Protein AF-A0A7S4UUL2-F1 (afdb_monomer)

Organism: NCBI:txid311494

InterPro domains:
  IPR002059 Cold-shock protein Csp, DNA-binding [PF00313] (493-553)
  IPR002059 Cold-shock protein Csp, DNA-binding [PS51857] (491-555)
  IPR008775 Phytanoyl-CoA dioxygenase-like [PF05721] (85-278)
  IPR011129 Cold-shock domain [SM00357] (493-556)
  IPR012340 Nucleic acid-binding, OB-fold [G3DSA:2.40.50.140] (492-556)
  IPR012340 Nucleic acid-binding, OB-fold [SSF50249] (493-553)

Sequence (717 aa):
LRRLKLRHWEHPAFAPRQCSAASPPPLMAPSRRWGRLREQASSTSPDGALLASGLPCPSPALAVQAVVQPRAAGLTRRQLDDFVREGFLVLRPRAPAGTHEAIVNDADAAYQAVGFDGTQNSSPIGNNILADVPRLQAVFGSPEVDAALRSLLGDGYIVHPHRRPHQNDPGSFAQTLHKDSHAGFEVHRSHMPWIVMAMYYPQEVTPEGAPTSLCPGTHFYSGEERFDARHMSREEAAATLQRWGSAEQPMTCEGGSVVLVHNDLWHRGTANRSDRRRWMFCFMFMRALSPLAPLQPALETAAQHISPCEVPGPRRLICSQVLHWLEGLPAPALEVDVQAEEAALLSAQDDQERLQAAYALACASNAASASVLLARLLREAAAEPLRRASKFGAAAACHRQLLSGATDMVHKLLEIVEDRTDPGAAACAARALYESGAWGAAPAALRARAVAVLVAAATETSHSSKASRPDTEDSSGPSGAPDRKPVGSGSSYGRVKAWKASQGYGFIQPAVGGDDVFVAGGAFGGGELVVGKHVWYDVRTDARTGKRCAWRVGGPAVSHAGGRRVACRNVRACAWEALAVVPQGAADPAAEVAAPALARELRLSPQGAQRLVGDTSRQEDGEALMAAALGSVRLVSRCGKAVCEVAWWQELRRSLVSLVQAAAAARQQGAARAPGKGGTPGADNGLRYALAYSIEALQRSGDECALMDALSALPDV

Foldseek 3Di:
DDDDDDDDDDDDDDDDDDDDDDDDDDDDDDDDDDDDDDDDDDDDDDDDDDDDDDDDDDDPPPPPPPPCDPQDAADDPVQLLQCLFFQKDKDQFDDPPCLLVLQVVLVVVLQVVQDDPPAQFWGLLWLVVCVSRVSVCCLCVGSHNQRHCCLQQNPPWDFFSGKIKTKHAAQRAKDFWWFDDGFFDPDDQASAQQKKKKKAWQAWQDPQAFAKWWKTRCSLFQKFQGRTRNQPDPVRVQVVSVVVVIHTDRDTDHRRMMMIGRRSTIIITHHHNDNDMTIIMMIMIGRLAFAAADDPVVQVVVVVPPDQSPDDDLCRLSSQLNVCRSNLHARAADADDLVVLLVQLVPPPGLSSNLSSLSNLLRHPPLQSSLVSLLCQLVVPPGLSSVVSSLNSLLSNLLNQLNVVHCNSVVSLLVQLQVCPQLLSNLSSLLSLLSSRSLVSPDLVSLQSLLVSLLVLQPDDDDDDDDDDDDDDDDDDYDDDDDDDDPQAADFKFFFQDKDLVQQKGWTQGPVGDDTAIEGQVLCQHDIFAHGFMWGWDWDQDPVPRGIHTHSIDDPRDDPSPPPSSSPALSNLSSLSSLLSNAQELPRVSCVSNLLSLLVLLQAALVNLLVQAPDAVCLSSLSNLLSSLSSLLSNLLNHFQVNVVHPSSVSNLVSLLNLLLSNLSSVVPDDDDSRSPSNRNTSNVSSVNSNVSSLSSCVRNPVVVSNVSSCVSVVVD

Secondary structure (DSSP, 8-state):
----------------------PPPPPPPPPP------------------------------------PPPPP---HHHHHHHHHHSEEEE-----TTHHHHHHHHHHHHHHHH---S-SSS-TTGGGHHHH-TTHHHHHTSHHHHHHHHHHH-TT-EEEEEEEEEEE-TTPPPPPPB----TTS-----SS-SEEEEEE-SS-B-SSB-PEEE-TTGGG---SS-S-GGGS-HHHHHHHHHHTT---EEE-B-TT-EEEEETT--EEE--B-SSS-EEEEEEEEE-SSPPPPPPHHHHHHHTTT-------STTHHHHHHHHHHHHT-PPPPB---HHHHHHHHHH-SSHHHHHHHHHHHHHBS-HHHHHHHHHHHHHH-SSHHHHHHHHHHHHHHHHHHHHTT--HHHHHHHHHHHH-SSHHHHHHHHHHHHHH--GGGS-HHHHHHHHHHHHHHHH-------PPP--------------PPPTT--SEEEEEEEEEGGGTEEEEEETT-SSPEEEEGGGGTSSEE-TTSEEEEEEEE-TTT--EEEEEEESTTEE-TTSPPTT-S-HHHHHHHHHHHS--STT-HHHHHHHHHHHHHH---HHHHHHHTT-STTHHHHHHHHHHHHHHHHHHHHHGGGGGGSTTHHHHHHHHHHHHHHHHHHHHHS--PPTT-TTS-SHHHHHHHHHHHHHHHHHHHT-HHHHHHHHTT-TT-

pLDDT: mean 77.37, std 23.65, range [21.97, 98.5]

Solvent-accessible surface area (backbone atoms only — not comparable to full-atom values): 39116 Å² total; per-residue (Å²): 135,86,85,88,79,91,79,88,87,88,86,86,88,82,85,90,82,90,78,81,92,79,82,83,83,83,87,87,79,89,86,87,81,92,77,91,79,88,81,86,90,84,91,86,84,84,89,83,82,89,83,92,82,90,78,85,79,87,75,86,84,74,77,76,75,74,75,79,66,80,77,45,71,51,62,51,71,68,57,49,52,45,26,61,55,34,27,41,47,84,42,76,54,88,72,67,89,65,51,38,59,47,50,50,52,37,46,52,51,48,45,62,74,72,42,91,83,84,60,51,70,45,38,48,65,25,54,58,44,57,80,66,34,53,68,54,54,60,59,64,64,22,53,56,44,43,22,38,47,30,66,60,22,35,79,76,46,41,79,46,76,60,32,41,44,23,43,31,41,55,68,23,73,52,56,62,45,31,45,68,54,65,60,58,45,88,53,87,85,59,82,55,62,47,42,40,30,35,41,34,24,47,48,66,24,43,93,40,39,32,19,46,25,38,26,53,45,35,37,82,52,40,64,76,91,49,73,42,42,69,81,45,56,72,65,58,44,50,54,51,31,51,74,71,76,30,51,84,41,69,47,61,47,60,51,48,27,34,34,40,31,39,43,49,27,36,28,28,48,39,42,17,71,35,95,53,72,36,58,35,41,37,40,35,35,29,37,46,55,58,50,63,61,60,61,72,82,49,45,70,56,48,74,76,66,66,75,72,61,90,49,80,68,70,53,28,62,57,42,35,43,38,52,25,43,67,62,27,42,55,52,70,73,35,95,60,62,62,66,61,35,49,53,45,38,75,65,40,89,46,63,56,54,21,40,38,28,23,40,48,45,29,25,20,62,60,46,60,64,30,27,53,50,32,43,47,40,30,66,68,42,92,45,68,49,51,23,51,26,21,31,54,12,43,13,48,27,31,22,26,29,19,66,70,75,41,56,58,38,52,55,45,31,49,54,38,35,64,64,48,84,48,50,27,32,17,18,44,26,27,41,18,63,36,68,23,41,37,42,80,56,46,55,69,70,57,35,42,51,50,35,56,44,25,51,52,45,39,68,62,76,85,76,84,80,87,78,87,83,83,90,82,91,82,90,87,88,86,88,89,87,92,84,85,88,60,88,88,38,26,89,45,54,26,32,28,70,40,52,41,68,98,72,41,34,34,29,32,36,38,71,87,56,73,77,68,31,35,34,46,27,76,27,53,79,42,34,39,56,43,59,77,27,45,36,23,23,32,81,45,70,38,91,89,76,73,43,60,29,42,33,48,41,30,46,87,10,60,34,64,78,51,59,65,59,86,39,69,48,57,33,30,21,29,14,30,43,22,38,26,56,42,42,75,32,54,87,30,73,32,30,66,56,41,37,53,51,39,20,58,68,38,61,40,49,44,74,52,38,46,61,25,57,80,30,54,89,39,31,59,61,12,44,30,39,25,23,29,23,47,15,44,30,27,39,29,60,60,24,29,59,57,33,76,80,38,77,51,40,69,51,29,52,54,15,36,28,40,29,34,37,13,50,39,55,35,59,74,71,49,76,86,72,70,80,34,70,83,63,68,54,24,6,38,47,19,51,56,48,20,38,54,26,27,53,50,23,31,61,51,25,66,45,61,68,57,36,51,60,25,44,66,58,40,88,92,114

Mean predicted aligned error: 14.32 Å

Nearest PDB structures (foldseek):
  8h7v-assembly2_B  TM=7.604E-01  e=9.560E-08  uncultured bacterium esnapd13
  5epa-assembly6_F  TM=6.982E-01  e=4.289E-08  Streptomyces nogalater
  5epa-assembly3_C  TM=7.035E-01  e=8.365E-08  Streptomyces nogalater
  2opw-assembly1_A  TM=7.463E-01  e=1.581E-06  Homo sapiens
  5nch-assembly1_B  TM=7.431E-01  e=3.685E-06  Streptomyces muensis

Structure (mmCIF, N/CA/C/O backbone):
data_AF-A0A7S4UUL2-F1
#
_entry.id   AF-A0A7S4UUL2-F1
#
loop_
_atom_site.group_PDB
_atom_site.id
_atom_site.type_symbol
_atom_site.label_atom_id
_atom_site.label_alt_id
_atom_site.label_comp_id
_atom_site.label_asym_id
_atom_site.label_entity_id
_atom_site.label_seq_id
_atom_site.pdbx_PDB_ins_code
_atom_site.Cartn_x
_atom_site.Cartn_y
_atom_site.Cartn_z
_atom_site.occupancy
_atom_site.B_iso_or_equiv
_atom_site.auth_seq_id
_atom_site.auth_comp_id
_atom_site.auth_asym_id
_atom_site.auth_atom_id
_atom_site.pdbx_PDB_model_num
ATOM 1 N N . LEU A 1 1 ? 11.967 -59.493 7.067 1.00 30.23 1 LEU A N 1
ATOM 2 C CA . LEU A 1 1 ? 12.265 -60.833 6.499 1.00 30.23 1 LEU A CA 1
ATOM 3 C C . LEU A 1 1 ? 12.597 -60.690 5.015 1.00 30.23 1 LEU A C 1
ATOM 5 O O . LEU A 1 1 ? 12.123 -59.752 4.392 1.00 30.23 1 LEU A O 1
ATOM 9 N N . ARG A 1 2 ? 13.464 -61.555 4.474 1.00 26.58 2 ARG A N 1
ATOM 10 C CA . ARG A 1 2 ? 13.890 -61.530 3.060 1.00 26.58 2 ARG A CA 1
ATOM 11 C C . ARG A 1 2 ? 12.812 -62.119 2.124 1.00 26.58 2 ARG A C 1
ATOM 13 O O . ARG A 1 2 ? 12.070 -62.990 2.559 1.00 26.58 2 ARG A O 1
ATOM 20 N N . ARG A 1 3 ? 12.955 -61.796 0.825 1.00 24.39 3 ARG A N 1
ATOM 21 C CA . ARG A 1 3 ? 12.633 -62.600 -0.386 1.00 24.39 3 ARG A CA 1
ATOM 22 C C . ARG A 1 3 ? 11.219 -62.560 -1.013 1.00 24.39 3 ARG A C 1
ATOM 24 O O . ARG A 1 3 ? 10.264 -63.040 -0.425 1.00 24.39 3 ARG A O 1
ATOM 31 N N . LEU A 1 4 ? 11.256 -62.276 -2.331 1.00 26.70 4 LEU A N 1
ATOM 32 C CA . LEU A 1 4 ? 10.394 -62.778 -3.428 1.00 26.70 4 LEU A CA 1
ATOM 33 C C . LEU A 1 4 ? 8.968 -62.166 -3.509 1.00 26.70 4 LEU A C 1
ATOM 35 O O . LEU A 1 4 ? 8.386 -61.835 -2.491 1.00 26.70 4 LEU A O 1
ATOM 39 N N . LYS A 1 5 ? 8.355 -61.979 -4.693 1.00 25.66 5 LYS A N 1
ATOM 40 C CA . LYS A 1 5 ? 8.692 -62.482 -6.046 1.00 25.66 5 LYS A CA 1
ATOM 41 C C . LYS A 1 5 ? 8.158 -61.556 -7.158 1.00 25.66 5 LYS A C 1
ATOM 43 O O . LYS A 1 5 ? 7.051 -61.046 -7.048 1.00 25.66 5 LYS A O 1
ATOM 48 N N . LEU A 1 6 ? 8.912 -61.432 -8.253 1.00 27.17 6 LEU A N 1
ATOM 49 C CA . LEU A 1 6 ? 8.435 -60.921 -9.547 1.00 27.17 6 LEU A CA 1
ATOM 50 C C . LEU A 1 6 ? 7.423 -61.889 -10.189 1.00 27.17 6 LEU A C 1
ATOM 52 O O . LEU A 1 6 ? 7.566 -63.106 -10.037 1.00 27.17 6 LEU A O 1
ATOM 56 N N . ARG A 1 7 ? 6.509 -61.357 -11.012 1.00 23.69 7 ARG A N 1
ATOM 57 C CA . ARG A 1 7 ? 5.958 -62.037 -12.198 1.00 23.69 7 ARG A CA 1
ATOM 58 C C . ARG A 1 7 ? 5.763 -61.023 -13.338 1.00 23.69 7 ARG A C 1
ATOM 60 O O . ARG A 1 7 ? 5.096 -60.014 -13.142 1.00 23.69 7 ARG A O 1
ATOM 67 N N . HIS A 1 8 ? 6.340 -61.318 -14.505 1.00 24.19 8 HIS A N 1
ATOM 68 C CA . HIS A 1 8 ? 5.863 -60.831 -15.812 1.00 24.19 8 HIS A CA 1
ATOM 69 C C . HIS A 1 8 ? 4.512 -61.530 -16.135 1.00 24.19 8 HIS A C 1
ATOM 71 O O . HIS A 1 8 ? 4.128 -62.436 -15.394 1.00 24.19 8 HIS A O 1
ATOM 77 N N . TRP A 1 9 ? 3.709 -61.224 -17.158 1.00 23.28 9 TRP A N 1
ATOM 78 C CA . TRP A 1 9 ? 3.884 -60.616 -18.497 1.00 23.28 9 TRP A CA 1
ATOM 79 C C . TRP A 1 9 ? 2.471 -60.107 -18.951 1.00 23.28 9 TRP A C 1
ATOM 81 O O . TRP A 1 9 ? 1.575 -60.104 -18.112 1.00 23.28 9 TRP A O 1
ATOM 91 N N . GLU A 1 10 ? 2.121 -59.639 -20.161 1.00 23.77 10 GLU A N 1
ATOM 92 C CA . GLU A 1 10 ? 2.735 -59.547 -21.507 1.00 23.77 10 GLU A CA 1
ATOM 93 C C . GLU A 1 10 ? 2.599 -58.105 -22.089 1.00 23.77 10 GLU A C 1
ATOM 95 O O . GLU A 1 10 ? 2.098 -57.198 -21.428 1.00 23.77 10 GLU A O 1
ATOM 100 N N . HIS A 1 11 ? 3.010 -57.902 -23.347 1.00 26.75 11 HIS A N 1
ATOM 101 C CA . HIS A 1 11 ? 2.552 -56.834 -24.255 1.00 26.75 11 HIS A CA 1
ATOM 102 C C . HIS A 1 11 ? 1.690 -57.459 -25.368 1.00 26.75 11 HIS A C 1
ATOM 104 O O . HIS A 1 11 ? 1.954 -58.598 -25.749 1.00 26.75 11 HIS A O 1
ATOM 110 N N . PRO A 1 12 ? 0.844 -56.672 -26.051 1.00 26.17 12 PRO A N 1
ATOM 111 C CA . PRO A 1 12 ? 0.674 -56.807 -27.492 1.00 26.17 12 PRO A CA 1
ATOM 112 C C . PRO A 1 12 ? 1.266 -55.590 -28.217 1.00 26.17 12 PRO A C 1
ATOM 114 O O . PRO A 1 12 ? 0.962 -54.440 -27.901 1.00 26.17 12 PRO A O 1
ATOM 117 N N . ALA A 1 13 ? 2.121 -55.849 -29.205 1.00 24.44 13 ALA A N 1
ATOM 118 C CA . ALA A 1 13 ? 2.628 -54.836 -30.123 1.00 24.44 13 ALA A CA 1
ATOM 119 C C . ALA A 1 13 ? 1.734 -54.750 -31.369 1.00 24.44 13 ALA A C 1
ATOM 121 O O . ALA A 1 13 ? 1.302 -55.780 -31.879 1.00 24.44 13 ALA A O 1
ATOM 122 N N . PHE A 1 14 ? 1.540 -53.546 -31.914 1.00 25.58 14 PHE A N 1
ATOM 123 C CA . PHE A 1 14 ? 1.158 -53.362 -33.317 1.00 25.58 14 PHE A CA 1
ATOM 124 C C . PHE A 1 14 ? 1.910 -52.174 -33.939 1.00 25.58 14 PHE A C 1
ATOM 126 O O . PHE A 1 14 ? 2.335 -51.252 -33.246 1.00 25.58 14 PHE A O 1
ATOM 133 N N . ALA A 1 15 ? 2.157 -52.282 -35.244 1.00 26.59 15 ALA A N 1
ATOM 134 C CA . ALA A 1 15 ? 3.221 -51.590 -35.976 1.00 26.59 15 ALA A CA 1
ATOM 135 C C . ALA A 1 15 ? 2.920 -50.110 -36.337 1.00 26.59 15 ALA A C 1
ATOM 137 O O . ALA A 1 15 ? 1.756 -49.704 -36.362 1.00 26.59 15 ALA A O 1
ATOM 138 N N . PRO A 1 16 ? 3.950 -49.292 -36.651 1.00 26.81 16 PRO A N 1
ATOM 139 C CA . PRO A 1 16 ? 3.787 -47.858 -36.889 1.00 26.81 16 PRO A CA 1
ATOM 140 C C . PRO A 1 16 ? 3.271 -47.536 -38.300 1.00 26.81 16 PRO A C 1
ATOM 142 O O . PRO A 1 16 ? 3.624 -48.201 -39.274 1.00 26.81 16 PRO A O 1
ATOM 145 N N . ARG A 1 17 ? 2.521 -46.433 -38.432 1.00 25.44 17 ARG A N 1
ATOM 146 C CA . ARG A 1 17 ? 2.292 -45.759 -39.721 1.00 25.44 17 ARG A CA 1
ATOM 147 C C . ARG A 1 17 ? 3.114 -44.475 -39.798 1.00 25.44 17 ARG A C 1
ATOM 149 O O . ARG A 1 17 ? 3.036 -43.628 -38.915 1.00 25.44 17 ARG A O 1
ATOM 156 N N . GLN A 1 18 ? 3.884 -44.345 -40.873 1.00 25.95 18 GLN A N 1
ATOM 157 C CA . GLN A 1 18 ? 4.563 -43.108 -41.256 1.00 25.95 18 GLN A CA 1
ATOM 158 C C . GLN A 1 18 ? 3.550 -42.091 -41.798 1.00 25.95 18 GLN A C 1
ATOM 160 O O . GLN A 1 18 ? 2.658 -42.483 -42.547 1.00 25.95 18 GLN A O 1
ATOM 165 N N . CYS A 1 19 ? 3.754 -40.800 -41.518 1.00 25.31 19 CYS A N 1
ATOM 166 C CA . CYS A 1 19 ? 3.357 -39.708 -42.413 1.00 25.31 19 CYS A CA 1
ATOM 167 C C . CYS A 1 19 ? 4.233 -38.462 -42.178 1.00 25.31 19 CYS A C 1
ATOM 169 O O . CYS A 1 19 ? 4.262 -37.921 -41.079 1.00 25.31 19 CYS A O 1
ATOM 171 N N . SER A 1 20 ? 4.943 -38.058 -43.238 1.00 26.61 20 SER A N 1
ATOM 172 C CA . SER A 1 20 ? 5.502 -36.725 -43.544 1.00 26.61 20 SER A CA 1
ATOM 173 C C . SER A 1 20 ? 5.872 -35.761 -42.400 1.00 26.61 20 SER A C 1
ATOM 175 O O . SER A 1 20 ? 5.009 -35.119 -41.801 1.00 26.61 20 SER A O 1
ATOM 177 N N . ALA A 1 21 ? 7.174 -35.499 -42.255 1.00 27.64 21 ALA A N 1
ATOM 178 C CA . ALA A 1 21 ? 7.657 -34.251 -41.669 1.00 27.64 21 ALA A CA 1
ATOM 179 C C . ALA A 1 21 ? 7.363 -33.063 -42.609 1.00 27.64 21 ALA A C 1
ATOM 181 O O . ALA A 1 21 ? 7.595 -33.160 -43.814 1.00 27.64 21 ALA A O 1
ATOM 182 N N . ALA A 1 22 ? 6.908 -31.940 -42.050 1.00 26.83 22 ALA A N 1
ATOM 183 C CA . ALA A 1 22 ? 6.822 -30.654 -42.737 1.00 26.83 22 ALA A CA 1
ATOM 184 C C . ALA A 1 22 ? 7.811 -29.671 -42.090 1.00 26.83 22 ALA A C 1
ATOM 186 O O . ALA A 1 22 ? 7.807 -29.491 -40.872 1.00 26.83 22 ALA A O 1
ATOM 187 N N . SER A 1 23 ? 8.679 -29.067 -42.901 1.00 29.48 23 SER A N 1
ATOM 188 C CA . SER A 1 23 ? 9.708 -28.127 -42.442 1.00 29.48 23 SER A CA 1
ATOM 189 C C . SER A 1 23 ? 9.113 -26.772 -42.029 1.00 29.48 23 SER A C 1
ATOM 191 O O . SER A 1 23 ? 8.168 -26.312 -42.673 1.00 29.48 23 SER A O 1
ATOM 193 N N . PRO A 1 24 ? 9.684 -26.076 -41.027 1.00 30.88 24 PRO A N 1
ATOM 194 C CA . PRO A 1 24 ? 9.324 -24.691 -40.736 1.00 30.88 24 PRO A CA 1
ATOM 195 C C . PRO A 1 24 ? 9.861 -23.735 -41.826 1.00 30.88 24 PRO A C 1
ATOM 197 O O . PRO A 1 24 ? 10.925 -23.998 -42.397 1.00 30.88 24 PRO A O 1
ATOM 200 N N . PRO A 1 25 ? 9.169 -22.618 -42.121 1.00 29.44 25 PRO A N 1
ATOM 201 C CA . PRO A 1 25 ? 9.645 -21.615 -43.074 1.00 29.44 25 PRO A CA 1
ATOM 202 C C . PRO A 1 25 ? 10.826 -20.797 -42.504 1.00 29.44 25 PRO A C 1
ATOM 204 O O . PRO A 1 25 ? 10.935 -20.639 -41.286 1.00 29.44 25 PRO A O 1
ATOM 207 N N . PRO A 1 26 ? 11.723 -20.269 -43.359 1.00 30.45 26 PRO A N 1
ATOM 208 C CA . PRO A 1 26 ? 12.963 -19.636 -42.916 1.00 30.45 26 PRO A CA 1
ATOM 209 C C . PRO A 1 26 ? 12.786 -18.195 -42.413 1.00 30.45 26 PRO A C 1
ATOM 211 O O . PRO A 1 26 ? 12.003 -17.409 -42.944 1.00 30.45 26 PRO A O 1
ATOM 214 N N . LEU A 1 27 ? 13.615 -17.837 -41.431 1.00 25.16 27 LEU A N 1
ATOM 215 C CA . LEU A 1 27 ? 13.825 -16.473 -40.938 1.00 25.16 27 LEU A CA 1
ATOM 216 C C . LEU A 1 27 ? 14.446 -15.582 -42.030 1.00 25.16 27 LEU A C 1
ATOM 218 O O . LEU A 1 27 ? 15.455 -15.960 -42.627 1.00 25.16 27 LEU A O 1
ATOM 222 N N . MET A 1 28 ? 13.915 -14.371 -42.235 1.00 24.30 28 MET A N 1
ATOM 223 C CA . MET A 1 28 ? 14.591 -13.338 -43.033 1.00 24.30 28 MET A CA 1
ATOM 224 C C . MET A 1 28 ? 15.378 -12.362 -42.153 1.00 24.30 28 MET A C 1
ATOM 226 O O . MET A 1 28 ? 14.834 -11.725 -41.255 1.00 24.30 28 MET A O 1
ATOM 230 N N . ALA A 1 29 ? 16.668 -12.227 -42.467 1.00 25.77 29 ALA A N 1
ATOM 231 C CA . ALA A 1 29 ? 17.587 -11.234 -41.914 1.00 25.77 29 ALA A CA 1
ATOM 232 C C . ALA A 1 29 ? 17.704 -10.007 -42.859 1.00 25.77 29 ALA A C 1
ATOM 234 O O . ALA A 1 29 ? 17.350 -10.107 -44.037 1.00 25.77 29 ALA A O 1
ATOM 235 N N . PRO A 1 30 ? 18.170 -8.835 -42.382 1.00 28.30 30 PRO A N 1
ATOM 236 C CA . PRO A 1 30 ? 17.869 -7.554 -43.026 1.00 28.30 30 PRO A CA 1
ATOM 237 C C . PRO A 1 30 ? 18.818 -7.176 -44.174 1.00 28.30 30 PRO A C 1
ATOM 239 O O . PRO A 1 30 ? 20.044 -7.245 -44.049 1.00 28.30 30 PRO A O 1
ATOM 242 N N . SER A 1 31 ? 18.259 -6.656 -45.270 1.00 26.17 31 SER A N 1
ATOM 243 C CA . SER A 1 31 ? 19.025 -6.090 -46.384 1.00 26.17 31 SER A CA 1
ATOM 244 C C . SER A 1 31 ? 19.333 -4.601 -46.167 1.00 26.17 31 SER A C 1
ATOM 246 O O . SER A 1 31 ? 18.459 -3.741 -46.085 1.00 26.17 31 SER A O 1
ATOM 248 N N . ARG A 1 32 ? 20.627 -4.266 -46.109 1.00 28.17 32 ARG A N 1
ATOM 249 C CA . ARG A 1 32 ? 21.101 -2.874 -46.141 1.00 28.17 32 ARG A CA 1
ATOM 250 C C . ARG A 1 32 ? 20.992 -2.305 -47.558 1.00 28.17 32 ARG A C 1
ATOM 252 O O . ARG A 1 32 ? 21.566 -2.893 -48.471 1.00 28.17 32 ARG A O 1
ATOM 259 N N . ARG A 1 33 ? 20.463 -1.085 -47.713 1.00 26.16 33 ARG A N 1
ATOM 260 C CA . ARG A 1 33 ? 20.978 -0.097 -48.688 1.00 26.16 33 ARG A CA 1
ATOM 261 C C . ARG A 1 33 ? 20.517 1.323 -48.350 1.00 26.16 33 ARG A C 1
ATOM 263 O O . ARG A 1 33 ? 19.361 1.669 -48.537 1.00 26.16 33 ARG A O 1
ATOM 270 N N . TRP A 1 34 ? 21.454 2.152 -47.892 1.00 24.36 34 TRP A N 1
ATOM 271 C CA . TRP A 1 34 ? 21.280 3.605 -47.830 1.00 24.36 34 TRP A CA 1
ATOM 272 C C . TRP A 1 34 ? 21.711 4.214 -49.167 1.00 24.36 34 TRP A C 1
ATOM 274 O O . TRP A 1 34 ? 22.880 4.108 -49.542 1.00 24.36 34 TRP A O 1
ATOM 284 N N . GLY A 1 35 ? 20.780 4.853 -49.873 1.00 25.47 35 GLY A N 1
ATOM 285 C CA . GLY A 1 35 ? 21.050 5.667 -51.058 1.00 25.47 35 GLY A CA 1
ATOM 286 C C . GLY A 1 35 ? 20.831 7.142 -50.736 1.00 25.47 35 GLY A C 1
ATOM 287 O O . GLY A 1 35 ? 19.730 7.532 -50.365 1.00 25.47 35 GLY A O 1
ATOM 288 N N . ARG A 1 36 ? 21.878 7.964 -50.857 1.00 27.11 36 ARG A N 1
ATOM 289 C CA . ARG A 1 36 ? 21.762 9.427 -50.760 1.00 27.11 36 ARG A CA 1
ATOM 290 C C . ARG A 1 36 ? 21.094 9.979 -52.014 1.00 27.11 36 ARG A C 1
ATOM 292 O O . ARG A 1 36 ? 21.569 9.670 -53.099 1.00 27.11 36 ARG A O 1
ATOM 299 N N . LEU A 1 37 ? 20.162 10.913 -51.845 1.00 26.42 37 LEU A N 1
ATOM 300 C CA . LEU A 1 37 ? 19.959 12.029 -52.769 1.00 26.42 37 LEU A CA 1
ATOM 301 C C . LEU A 1 37 ? 19.559 13.273 -51.961 1.00 26.42 37 LEU A C 1
ATOM 303 O O . LEU A 1 37 ? 18.674 13.218 -51.112 1.00 26.42 37 LEU A O 1
ATOM 307 N N . ARG A 1 38 ? 20.268 14.380 -52.196 1.00 26.39 38 ARG A N 1
ATOM 308 C CA . ARG A 1 38 ? 19.806 15.735 -51.868 1.00 26.39 38 ARG A CA 1
ATOM 309 C C . ARG A 1 38 ? 18.981 16.213 -53.065 1.00 26.39 38 ARG A C 1
ATOM 311 O O . ARG A 1 38 ? 19.392 15.913 -54.177 1.00 26.39 38 ARG A O 1
ATOM 318 N N . GLU A 1 39 ? 17.950 17.030 -52.853 1.00 28.48 39 GLU A N 1
ATOM 319 C CA . GLU A 1 39 ? 18.011 18.460 -53.207 1.00 28.48 39 GLU A CA 1
ATOM 320 C C . GLU A 1 39 ? 16.751 19.251 -52.812 1.00 28.48 39 GLU A C 1
ATOM 322 O O . GLU A 1 39 ? 15.637 18.746 -52.836 1.00 28.48 39 GLU A O 1
ATOM 327 N N . GLN A 1 40 ? 17.012 20.497 -52.403 1.00 26.08 40 GLN A N 1
ATOM 328 C CA . GLN A 1 40 ? 16.193 21.712 -52.503 1.00 26.08 40 GLN A CA 1
ATOM 329 C C . GLN A 1 40 ? 14.669 21.628 -52.283 1.00 26.08 40 GLN A C 1
ATOM 331 O O . GLN A 1 40 ? 13.898 21.278 -53.169 1.00 26.08 40 GLN A O 1
ATOM 336 N N . ALA A 1 41 ? 14.238 22.158 -51.134 1.00 25.27 41 ALA A N 1
ATOM 337 C CA . ALA A 1 41 ? 12.908 22.736 -50.980 1.00 25.27 41 ALA A CA 1
ATOM 338 C C . ALA A 1 41 ? 12.961 24.241 -51.297 1.00 25.27 41 ALA A C 1
ATOM 340 O O . ALA A 1 41 ? 13.790 24.961 -50.736 1.00 25.27 41 ALA A O 1
ATOM 341 N N . SER A 1 42 ? 12.046 24.720 -52.138 1.00 26.50 42 SER A N 1
ATOM 342 C CA . SER A 1 42 ? 11.683 26.135 -52.249 1.00 26.50 42 SER A CA 1
ATOM 343 C C . SER A 1 42 ? 10.165 26.276 -52.119 1.00 26.50 42 SER A C 1
ATOM 345 O O . SER A 1 42 ? 9.398 25.376 -52.454 1.00 26.50 42 SER A O 1
ATOM 347 N N . SER A 1 43 ? 9.739 27.380 -51.516 1.00 28.08 43 SER A N 1
ATOM 348 C CA . SER A 1 43 ? 8.374 27.612 -51.045 1.00 28.08 43 SER A CA 1
ATOM 349 C C . SER A 1 43 ? 7.506 28.345 -52.065 1.00 28.08 43 SER A C 1
ATOM 351 O O . SER A 1 43 ? 7.943 29.396 -52.527 1.00 28.08 43 SER A O 1
ATOM 353 N N . THR A 1 44 ? 6.251 27.914 -52.242 1.00 27.02 44 THR A N 1
ATOM 354 C CA . THR A 1 44 ? 5.061 28.795 -52.327 1.00 27.02 44 THR A CA 1
ATOM 355 C C . THR A 1 44 ? 3.749 27.993 -52.261 1.00 27.02 44 THR A C 1
ATOM 357 O O . THR A 1 44 ? 3.693 26.828 -52.637 1.00 27.02 44 THR A O 1
ATOM 360 N N . SER A 1 45 ? 2.698 28.649 -51.764 1.00 26.23 45 SER A N 1
ATOM 361 C CA . SER A 1 45 ? 1.270 28.258 -51.772 1.00 26.23 45 SER A CA 1
ATOM 362 C C . SER A 1 45 ? 0.504 29.342 -52.586 1.00 26.23 45 SER A C 1
ATOM 364 O O . SER A 1 45 ? 1.164 30.345 -52.892 1.00 26.23 45 SER A O 1
ATOM 366 N N . PRO A 1 46 ? -0.818 29.278 -52.893 1.00 41.88 46 PRO A N 1
ATOM 367 C CA . PRO A 1 46 ? -1.847 28.296 -52.503 1.00 41.88 46 PRO A CA 1
ATOM 368 C C . PRO A 1 46 ? -2.848 27.881 -53.632 1.00 41.88 46 PRO A C 1
ATOM 370 O O . PRO A 1 46 ? -2.647 28.191 -54.802 1.00 41.88 46 PRO A O 1
ATOM 373 N N . ASP A 1 47 ? -3.953 27.238 -53.213 1.00 27.22 47 ASP A N 1
ATOM 374 C CA . ASP A 1 47 ? -5.279 27.084 -53.863 1.00 27.22 47 ASP A CA 1
ATOM 375 C C . ASP A 1 47 ? -5.500 26.083 -55.025 1.00 27.22 47 ASP A C 1
ATOM 377 O O . ASP A 1 47 ? -4.703 25.959 -55.948 1.00 27.22 47 ASP A O 1
ATOM 381 N N . GLY A 1 48 ? -6.681 25.426 -55.020 1.00 25.73 48 GLY A N 1
ATOM 382 C CA . GLY A 1 48 ? -7.316 24.902 -56.252 1.00 25.73 48 GLY A CA 1
ATOM 383 C C . GLY A 1 48 ? -7.800 23.437 -56.296 1.00 25.73 48 GLY A C 1
ATOM 384 O O . GLY A 1 48 ? -7.206 22.620 -56.980 1.00 25.73 48 GLY A O 1
ATOM 385 N N . ALA A 1 49 ? -8.917 23.138 -55.621 1.00 25.75 49 ALA A N 1
ATOM 386 C CA . ALA A 1 49 ? -9.941 22.101 -55.893 1.00 25.75 49 ALA A CA 1
ATOM 387 C C . ALA A 1 49 ? -9.688 20.845 -56.793 1.00 25.75 49 ALA A C 1
ATOM 389 O O . ALA A 1 49 ? -9.396 20.942 -57.977 1.00 25.75 49 ALA A O 1
ATOM 390 N N . LEU A 1 50 ? -10.127 19.691 -56.252 1.00 27.06 50 LEU A N 1
ATOM 391 C CA . LEU A 1 50 ? -10.787 18.542 -56.922 1.00 27.06 50 LEU A CA 1
ATOM 392 C C . LEU A 1 50 ? -10.080 17.791 -58.077 1.00 27.06 50 LEU A C 1
ATOM 394 O O . LEU A 1 50 ? -10.041 18.260 -59.207 1.00 27.06 50 LEU A O 1
ATOM 398 N N . LEU A 1 51 ? -9.814 16.494 -57.854 1.00 28.36 51 LEU A N 1
ATOM 399 C CA . LEU A 1 51 ? -10.375 15.402 -58.677 1.00 28.36 51 LEU A CA 1
ATOM 400 C C . LEU A 1 51 ? -10.227 14.042 -57.969 1.00 28.36 51 LEU A C 1
ATOM 402 O O . LEU A 1 51 ? -9.280 13.822 -57.219 1.00 28.36 51 LEU A O 1
ATOM 406 N N . ALA A 1 52 ? -11.183 13.134 -58.190 1.00 29.17 52 ALA A N 1
ATOM 407 C CA . ALA A 1 52 ? -11.257 11.847 -57.500 1.00 29.17 52 ALA A CA 1
ATOM 408 C C . ALA A 1 52 ? -10.847 10.671 -58.402 1.00 29.17 52 ALA A C 1
ATOM 410 O O . ALA A 1 52 ? -11.528 10.356 -59.375 1.00 29.17 52 ALA A O 1
ATOM 411 N N . SER A 1 53 ? -9.779 9.976 -58.015 1.00 28.70 53 SER A N 1
ATOM 412 C CA . SER A 1 53 ? -9.468 8.588 -58.377 1.00 28.70 53 SER A CA 1
ATOM 413 C C . SER A 1 53 ? -8.412 8.069 -57.383 1.00 28.70 53 SER A C 1
ATOM 415 O O . SER A 1 53 ? -7.500 8.789 -57.005 1.00 28.70 53 SER A O 1
ATOM 417 N N . GLY A 1 54 ? -8.470 6.853 -56.849 1.00 26.97 54 GLY A N 1
ATOM 418 C CA . GLY A 1 54 ? -9.372 5.753 -57.177 1.00 26.97 54 GLY A CA 1
ATOM 419 C C . GLY A 1 54 ? -8.713 4.381 -57.002 1.00 26.97 54 GLY A C 1
ATOM 420 O O . GLY A 1 54 ? -9.010 3.490 -57.786 1.00 26.97 54 GLY A O 1
ATOM 421 N N . LEU A 1 55 ? -7.812 4.205 -56.025 1.00 27.75 55 LEU A N 1
ATOM 422 C CA . LEU A 1 55 ? -7.270 2.903 -55.606 1.00 27.75 55 LEU A CA 1
ATOM 423 C C . LEU A 1 55 ? -7.003 2.909 -54.084 1.00 27.75 55 LEU A C 1
ATOM 425 O O . LEU A 1 55 ? -6.516 3.918 -53.570 1.00 27.75 55 LEU A O 1
ATOM 429 N N . PRO A 1 56 ? -7.328 1.828 -53.348 1.00 27.53 56 PRO A N 1
ATOM 430 C CA . PRO A 1 56 ? -7.251 1.811 -51.890 1.00 27.53 56 PRO A CA 1
ATOM 431 C C . PRO A 1 56 ? -5.830 1.552 -51.369 1.00 27.53 56 PRO A C 1
ATOM 433 O O . PRO A 1 56 ? -5.140 0.635 -51.812 1.00 27.53 56 PRO A O 1
ATOM 436 N N . CYS A 1 57 ? -5.427 2.317 -50.354 1.00 24.19 57 CYS A N 1
ATOM 437 C CA . CYS A 1 57 ? -4.248 2.013 -49.546 1.00 24.19 57 CYS A CA 1
ATOM 438 C C . CYS A 1 57 ? -4.566 0.829 -48.604 1.00 24.19 57 CYS A C 1
ATOM 440 O O . CYS A 1 57 ? -5.611 0.864 -47.946 1.00 24.19 57 CYS A O 1
ATOM 442 N N . PRO A 1 58 ? -3.721 -0.216 -48.506 1.00 25.86 58 PRO A N 1
ATOM 443 C CA . PRO A 1 58 ? -3.988 -1.351 -47.630 1.00 25.86 58 PRO A CA 1
ATOM 444 C C . PRO A 1 58 ? -3.774 -0.972 -46.158 1.00 25.86 58 PRO A C 1
ATOM 446 O O . PRO A 1 58 ? -2.645 -0.897 -45.675 1.00 25.86 58 PRO A O 1
ATOM 449 N N . SER A 1 59 ? -4.865 -0.771 -45.417 1.00 28.55 59 SER A N 1
ATOM 450 C CA . SER A 1 59 ? -4.822 -0.680 -43.955 1.00 28.55 59 SER A CA 1
ATOM 451 C C . SER A 1 59 ? -4.441 -2.034 -43.339 1.00 28.55 59 SER A C 1
ATOM 453 O O . SER A 1 59 ? -5.139 -3.020 -43.592 1.00 28.55 59 SER A O 1
ATOM 455 N N . PRO A 1 60 ? -3.422 -2.114 -42.461 1.00 29.25 60 PRO A N 1
ATOM 456 C CA . PRO A 1 60 ? -3.226 -3.271 -41.596 1.00 29.25 60 PRO A CA 1
ATOM 457 C C . PRO A 1 60 ? -4.298 -3.245 -40.499 1.00 29.25 60 PRO A C 1
ATOM 459 O O . PRO A 1 60 ? -4.134 -2.642 -39.439 1.00 29.25 60 PRO A O 1
ATOM 462 N N . ALA A 1 61 ? -5.440 -3.869 -40.778 1.00 29.81 61 ALA A N 1
ATOM 463 C CA . ALA A 1 61 ? -6.525 -4.004 -39.819 1.00 29.81 61 ALA A CA 1
ATOM 464 C C . ALA A 1 61 ? -6.155 -5.011 -38.715 1.00 29.81 61 ALA A C 1
ATOM 466 O O . ALA A 1 61 ? -6.459 -6.196 -38.808 1.00 29.81 61 ALA A O 1
ATOM 467 N N . LEU A 1 62 ? -5.542 -4.511 -37.642 1.00 27.92 62 LEU A N 1
ATOM 468 C CA . LEU A 1 62 ? -5.590 -5.119 -36.307 1.00 27.92 62 LEU A CA 1
ATOM 469 C C . LEU A 1 62 ? -5.998 -4.078 -35.254 1.00 27.92 62 LEU A C 1
ATOM 471 O O . LEU A 1 62 ? -5.518 -4.057 -34.123 1.00 27.92 62 LEU A O 1
ATOM 475 N N . ALA A 1 63 ? -6.960 -3.229 -35.625 1.00 25.23 63 ALA A N 1
ATOM 476 C CA . ALA A 1 63 ? -7.802 -2.575 -34.641 1.00 25.23 63 ALA A CA 1
ATOM 477 C C . ALA A 1 63 ? -8.601 -3.669 -33.922 1.00 25.23 63 ALA A C 1
ATOM 479 O O . ALA A 1 63 ? -9.624 -4.137 -34.423 1.00 25.23 63 ALA A O 1
ATOM 480 N N . VAL A 1 64 ? -8.120 -4.082 -32.747 1.00 27.78 64 VAL A N 1
ATOM 481 C CA . VAL A 1 64 ? -8.949 -4.791 -31.776 1.00 27.78 64 VAL A CA 1
ATOM 482 C C . VAL A 1 64 ? -10.096 -3.843 -31.455 1.00 27.78 64 VAL A C 1
ATOM 484 O O . VAL A 1 64 ? -9.933 -2.896 -30.686 1.00 27.78 64 VAL A O 1
ATOM 487 N N . GLN A 1 65 ? -11.252 -4.068 -32.081 1.00 23.72 65 GLN A N 1
ATOM 488 C CA . GLN A 1 65 ? -12.492 -3.475 -31.616 1.00 23.72 65 GLN A CA 1
ATOM 489 C C . GLN A 1 65 ? -12.685 -3.995 -30.199 1.00 23.72 65 GLN A C 1
ATOM 491 O O . GLN A 1 65 ? -13.077 -5.145 -29.993 1.00 23.72 65 GLN A O 1
ATOM 496 N N . ALA A 1 66 ? -12.348 -3.154 -29.223 1.00 31.58 66 ALA A N 1
ATOM 497 C CA . ALA A 1 66 ? -12.703 -3.382 -27.844 1.00 31.58 66 ALA A CA 1
ATOM 498 C C . ALA A 1 66 ? -14.229 -3.426 -27.805 1.00 31.58 66 ALA A C 1
ATOM 500 O O . ALA A 1 66 ? -14.893 -2.389 -27.803 1.00 31.58 66 ALA A O 1
ATOM 501 N N . VAL A 1 67 ? -14.781 -4.642 -27.834 1.00 28.80 67 VAL A N 1
ATOM 502 C CA . VAL A 1 67 ? -16.176 -4.882 -27.494 1.00 28.80 67 VAL A CA 1
ATOM 503 C C . VAL A 1 67 ? -16.331 -4.290 -26.107 1.00 28.80 67 VAL A C 1
ATOM 505 O O . VAL A 1 67 ? -15.774 -4.822 -25.145 1.00 28.80 67 VAL A O 1
ATOM 508 N N . VAL A 1 68 ? -17.024 -3.153 -26.022 1.00 35.38 68 VAL A N 1
ATOM 509 C CA . VAL A 1 68 ? -17.334 -2.502 -24.753 1.00 35.38 68 VAL A CA 1
ATOM 510 C C . VAL A 1 68 ? -18.350 -3.400 -24.063 1.00 35.38 68 VAL A C 1
ATOM 512 O O . VAL A 1 68 ? -19.560 -3.221 -24.181 1.00 35.38 68 VAL A O 1
ATOM 515 N N . GLN A 1 69 ? -17.827 -4.431 -23.397 1.00 43.03 69 GLN A N 1
ATOM 516 C CA . GLN A 1 69 ? -18.576 -5.264 -22.477 1.00 43.03 69 GLN A CA 1
ATOM 517 C C . GLN A 1 69 ? -19.278 -4.315 -21.500 1.00 43.03 69 GLN A C 1
ATOM 519 O O . GLN A 1 69 ? -18.626 -3.388 -20.999 1.00 43.03 69 GLN A O 1
ATOM 524 N N . PRO A 1 70 ? -20.585 -4.491 -21.235 1.00 44.41 70 PRO A N 1
ATOM 525 C CA . PRO A 1 70 ? -21.259 -3.681 -20.235 1.00 44.41 70 PRO A CA 1
ATOM 526 C C . PRO A 1 70 ? -20.485 -3.808 -18.922 1.00 44.41 70 PRO A C 1
ATOM 528 O O . PRO A 1 70 ? -20.215 -4.919 -18.461 1.00 44.41 70 PRO A O 1
ATOM 531 N N . ARG A 1 71 ? -20.066 -2.662 -18.368 1.00 56.38 71 ARG A N 1
ATOM 532 C CA . ARG A 1 71 ? -19.238 -2.589 -17.157 1.00 56.38 71 ARG A CA 1
ATOM 533 C C . ARG A 1 71 ? -19.890 -3.447 -16.071 1.00 56.38 71 ARG A C 1
ATOM 535 O O . ARG A 1 71 ? -21.058 -3.228 -15.746 1.00 56.38 71 ARG A O 1
ATOM 542 N N . ALA A 1 72 ? -19.150 -4.411 -15.524 1.00 70.44 72 ALA A N 1
ATOM 543 C CA . ALA A 1 72 ? -19.627 -5.159 -14.370 1.00 70.44 72 ALA A CA 1
ATOM 544 C C . ALA A 1 72 ? -19.928 -4.181 -13.225 1.00 70.44 72 ALA A C 1
ATOM 546 O O . ALA A 1 72 ? -19.240 -3.168 -13.063 1.00 70.44 72 ALA A O 1
ATOM 547 N N . ALA A 1 73 ? -20.969 -4.472 -12.446 1.00 78.00 73 ALA A N 1
ATOM 548 C CA . ALA A 1 73 ? -21.253 -3.699 -11.247 1.00 78.00 73 ALA A CA 1
ATOM 549 C C . ALA A 1 73 ? -20.057 -3.792 -10.283 1.00 78.00 73 ALA A C 1
ATOM 551 O O . ALA A 1 73 ? -19.458 -4.859 -10.134 1.00 78.00 73 ALA A O 1
ATOM 552 N N . GLY A 1 74 ? -19.718 -2.671 -9.642 1.00 85.88 74 GLY A N 1
ATOM 553 C CA . GLY A 1 74 ? -18.728 -2.646 -8.564 1.00 85.88 74 GLY A CA 1
ATOM 554 C C . GLY A 1 74 ? -19.195 -3.429 -7.335 1.00 85.88 74 GLY A C 1
ATOM 555 O O . GLY A 1 74 ? -20.265 -4.043 -7.330 1.00 85.88 74 GLY A O 1
ATOM 556 N N . LEU A 1 75 ? -18.404 -3.380 -6.264 1.00 89.38 75 LEU A N 1
ATOM 557 C CA . LEU A 1 75 ? -18.791 -4.006 -5.000 1.00 89.38 75 LEU A CA 1
ATOM 558 C C . LEU A 1 75 ? -20.130 -3.450 -4.502 1.00 89.38 75 LEU A C 1
ATOM 560 O O . LEU A 1 75 ? -20.334 -2.237 -4.435 1.00 89.38 75 LEU A O 1
ATOM 564 N N . THR A 1 76 ? -21.030 -4.347 -4.100 1.00 88.06 76 THR A N 1
ATOM 565 C CA . THR A 1 76 ? -22.218 -3.960 -3.328 1.00 88.06 76 THR A CA 1
ATOM 566 C C . THR A 1 76 ? -21.796 -3.371 -1.981 1.00 88.06 76 THR A C 1
ATOM 568 O O . THR A 1 76 ? -20.734 -3.718 -1.458 1.00 88.06 76 THR A O 1
ATOM 571 N N . ARG A 1 77 ? -22.645 -2.532 -1.368 1.00 83.88 77 ARG A N 1
ATOM 572 C CA . ARG A 1 77 ? -22.353 -1.936 -0.052 1.00 83.88 77 ARG A CA 1
ATOM 573 C C . ARG A 1 77 ? -21.964 -2.993 0.988 1.00 83.88 77 ARG A C 1
ATOM 575 O O . ARG A 1 77 ? -20.922 -2.864 1.612 1.00 83.88 77 ARG A O 1
ATOM 582 N N . ARG A 1 78 ? -22.708 -4.104 1.051 1.00 85.50 78 ARG A N 1
ATOM 583 C CA . ARG A 1 78 ? -22.386 -5.244 1.920 1.00 85.50 78 ARG A CA 1
ATOM 584 C C . ARG A 1 78 ? -20.986 -5.815 1.671 1.00 85.50 78 ARG A C 1
ATOM 586 O O . ARG A 1 78 ? -20.270 -6.062 2.628 1.00 85.50 78 ARG A O 1
ATOM 593 N N . GLN A 1 79 ? -20.579 -6.013 0.414 1.00 90.81 79 GLN A N 1
ATOM 594 C CA . GLN A 1 79 ? -19.227 -6.501 0.107 1.00 90.81 79 GLN A CA 1
ATOM 595 C C . GLN A 1 79 ? -18.144 -5.489 0.503 1.00 90.81 79 GLN A C 1
ATOM 597 O O . GLN A 1 79 ? -17.067 -5.891 0.934 1.00 90.81 79 GLN A O 1
ATOM 602 N N . LEU A 1 80 ? -18.418 -4.188 0.372 1.00 89.69 80 LEU A N 1
ATOM 603 C CA . LEU A 1 80 ? -17.502 -3.140 0.817 1.00 89.69 80 LEU A CA 1
ATOM 604 C C . LEU A 1 80 ? -17.368 -3.130 2.348 1.00 89.69 80 LEU A C 1
ATOM 606 O O . LEU A 1 80 ? -16.250 -3.128 2.859 1.00 89.69 80 LEU A O 1
ATOM 610 N N . ASP A 1 81 ? -18.489 -3.198 3.070 1.00 87.69 81 ASP A N 1
ATOM 611 C CA . ASP A 1 81 ? -18.523 -3.276 4.534 1.00 87.69 81 ASP A CA 1
ATOM 612 C C . ASP A 1 81 ? -17.836 -4.560 5.042 1.00 87.69 81 ASP A C 1
ATOM 614 O O . ASP A 1 81 ? -17.033 -4.503 5.973 1.00 87.69 81 ASP A O 1
ATOM 618 N N . ASP A 1 82 ? -18.085 -5.710 4.402 1.00 90.38 82 ASP A N 1
ATOM 619 C CA . ASP A 1 82 ? -17.428 -6.986 4.711 1.00 90.38 82 ASP A CA 1
ATOM 620 C C . ASP A 1 82 ? -15.906 -6.908 4.452 1.00 90.38 82 ASP A C 1
ATOM 622 O O . ASP A 1 82 ? -15.125 -7.362 5.290 1.00 90.38 82 ASP A O 1
ATOM 626 N N . PHE A 1 83 ? -15.452 -6.258 3.368 1.00 94.69 83 PHE A N 1
ATOM 627 C CA . PHE A 1 83 ? -14.019 -6.026 3.128 1.00 94.69 83 PHE A CA 1
ATOM 628 C C . PHE A 1 83 ? -13.389 -5.116 4.183 1.00 94.69 83 PHE A C 1
ATOM 630 O O . PHE A 1 83 ? -12.303 -5.414 4.671 1.00 94.69 83 PHE A O 1
ATOM 637 N N . VAL A 1 84 ? -14.046 -4.015 4.556 1.00 93.56 84 VAL A N 1
ATOM 638 C CA . VAL A 1 84 ? -13.526 -3.086 5.572 1.00 93.56 84 VAL A CA 1
ATOM 639 C C . VAL A 1 84 ? -13.528 -3.723 6.966 1.00 93.56 84 VAL A C 1
ATOM 641 O O . VAL A 1 84 ? -12.644 -3.448 7.772 1.00 93.56 84 VAL A O 1
ATOM 644 N N . ARG A 1 85 ? -14.487 -4.602 7.274 1.00 91.50 85 ARG A N 1
ATOM 645 C CA . ARG A 1 85 ? -14.563 -5.296 8.569 1.00 91.50 85 ARG A CA 1
ATOM 646 C C . ARG A 1 85 ? -13.554 -6.439 8.672 1.00 91.50 85 ARG A C 1
ATOM 648 O O . ARG A 1 85 ? -12.809 -6.511 9.649 1.00 91.50 85 ARG A O 1
ATOM 655 N N . GLU A 1 86 ? -13.513 -7.313 7.667 1.00 93.94 86 GLU A N 1
ATOM 656 C CA . GLU A 1 86 ? -12.747 -8.566 7.702 1.00 93.94 86 GLU A CA 1
ATOM 657 C C . GLU A 1 86 ? -11.388 -8.479 6.995 1.00 93.94 86 GLU A C 1
ATOM 659 O O . GLU A 1 86 ? -10.491 -9.276 7.268 1.00 93.94 86 GLU A O 1
ATOM 664 N N . GLY A 1 87 ? -11.189 -7.496 6.120 1.00 95.19 87 GLY A N 1
ATOM 665 C CA . GLY A 1 87 ? -9.960 -7.296 5.351 1.00 95.19 87 GLY A CA 1
ATOM 666 C C . GLY A 1 87 ? -9.795 -8.224 4.150 1.00 95.19 87 GLY A C 1
ATOM 667 O O . GLY A 1 87 ? -8.689 -8.303 3.618 1.00 95.19 87 GLY A O 1
ATOM 668 N N . PHE A 1 88 ? -10.837 -8.944 3.723 1.00 97.06 88 PHE A N 1
ATOM 669 C CA . PHE A 1 88 ? -10.797 -9.752 2.502 1.00 97.06 88 PHE A CA 1
ATOM 670 C C . PHE A 1 88 ? -12.177 -9.932 1.850 1.00 97.06 88 PHE A C 1
ATOM 672 O O . PHE A 1 88 ? -13.213 -9.724 2.474 1.00 97.06 88 PHE A O 1
ATOM 679 N N . LEU A 1 89 ? -12.169 -10.331 0.577 1.00 95.38 89 LEU A N 1
ATOM 680 C CA . LEU A 1 89 ? -13.327 -10.666 -0.252 1.00 95.38 89 LEU A CA 1
ATOM 681 C C . LEU A 1 89 ? -12.985 -11.857 -1.148 1.00 95.38 89 LEU A C 1
ATOM 683 O O . LEU A 1 89 ? -11.900 -11.900 -1.722 1.00 95.38 89 LEU A O 1
ATOM 687 N N . VAL A 1 90 ? -13.928 -12.780 -1.340 1.00 95.75 90 VAL A N 1
ATOM 688 C CA . VAL A 1 90 ? -13.799 -13.866 -2.326 1.00 95.75 90 VAL A CA 1
ATOM 689 C C . VAL A 1 90 ? -14.658 -13.541 -3.546 1.00 95.75 90 VAL A C 1
ATOM 691 O O . VAL A 1 90 ? -15.867 -13.347 -3.432 1.00 95.75 90 VAL A O 1
ATOM 694 N N . LEU A 1 91 ? -14.027 -13.493 -4.716 1.00 95.06 91 LEU A N 1
ATOM 695 C CA . LEU A 1 91 ? -14.648 -13.280 -6.019 1.00 95.06 91 LEU A CA 1
ATOM 696 C C . LEU A 1 91 ? -14.578 -14.564 -6.850 1.00 95.06 91 LEU A C 1
ATOM 698 O O . LEU A 1 91 ? -13.633 -15.348 -6.744 1.00 95.06 91 LEU A O 1
ATOM 702 N N . ARG A 1 92 ? -15.568 -14.747 -7.723 1.00 91.81 92 ARG A N 1
ATOM 703 C CA . ARG A 1 92 ? -15.635 -15.843 -8.698 1.00 91.81 92 ARG A CA 1
ATOM 704 C C . ARG A 1 92 ? -15.772 -15.247 -10.105 1.00 91.81 92 ARG A C 1
ATOM 706 O O . ARG A 1 92 ? -16.892 -15.167 -10.610 1.00 91.81 92 ARG A O 1
ATOM 713 N N . PRO A 1 93 ? -14.678 -14.728 -10.696 1.00 90.94 93 PRO A N 1
ATOM 714 C CA . PRO A 1 93 ? -14.722 -14.170 -12.042 1.00 90.94 93 PRO A CA 1
ATOM 715 C C . PRO A 1 93 ? -15.081 -15.248 -13.061 1.00 90.94 93 PRO A C 1
ATOM 717 O O . PRO A 1 93 ? -14.694 -16.410 -12.922 1.00 90.94 93 PRO A O 1
ATOM 720 N N . ARG A 1 94 ? -15.810 -14.866 -14.109 1.00 87.44 94 ARG A N 1
ATOM 721 C CA . ARG A 1 94 ? -16.157 -15.794 -15.187 1.00 87.44 94 ARG A CA 1
ATOM 722 C C . ARG A 1 94 ? -14.948 -16.012 -16.089 1.00 87.44 94 ARG A C 1
ATOM 724 O O . ARG A 1 94 ? -14.361 -15.057 -16.589 1.00 87.44 94 ARG A O 1
ATOM 731 N N . ALA A 1 95 ? -14.621 -17.272 -16.353 1.00 85.94 95 ALA A N 1
ATOM 732 C CA . ALA A 1 95 ? -13.599 -17.661 -17.316 1.00 85.94 95 ALA A CA 1
ATOM 733 C C . ALA A 1 95 ? -14.161 -18.695 -18.310 1.00 85.94 95 ALA A C 1
ATOM 735 O O . ALA A 1 95 ? -15.021 -19.496 -17.934 1.00 85.94 95 ALA A O 1
ATOM 736 N N . PRO A 1 96 ? -13.690 -18.718 -19.571 1.00 86.75 96 PRO A N 1
ATOM 737 C CA . PRO A 1 96 ? -13.980 -19.814 -20.491 1.00 86.75 96 PRO A CA 1
ATOM 738 C C . PRO A 1 96 ? -13.512 -21.163 -19.927 1.00 86.75 96 PRO A C 1
ATOM 740 O O . PRO A 1 96 ? -12.452 -21.240 -19.300 1.00 86.75 96 PRO A O 1
ATOM 743 N N . ALA A 1 97 ? -14.260 -22.236 -20.192 1.00 89.06 97 ALA A N 1
ATOM 744 C CA . ALA A 1 97 ? -13.873 -23.589 -19.788 1.00 89.06 97 ALA A CA 1
ATOM 745 C C . ALA A 1 97 ? -12.466 -23.954 -20.310 1.00 89.06 97 ALA A C 1
ATOM 747 O O . ALA A 1 97 ? -12.109 -23.604 -21.436 1.00 89.06 97 ALA A O 1
ATOM 748 N N . GLY A 1 98 ? -11.658 -24.633 -19.489 1.00 92.31 98 GLY A N 1
ATOM 749 C CA . GLY A 1 98 ? -10.261 -24.956 -19.806 1.00 92.31 98 GLY A CA 1
ATOM 750 C C . GLY A 1 98 ? -9.244 -23.849 -19.486 1.00 92.31 98 GLY A C 1
ATOM 751 O O . GLY A 1 98 ? -8.040 -24.088 -19.578 1.00 92.31 98 GLY A O 1
ATOM 752 N N . THR A 1 99 ? -9.679 -22.633 -19.120 1.00 92.69 99 THR A N 1
ATOM 753 C CA . THR A 1 99 ? -8.758 -21.509 -18.837 1.00 92.69 99 THR A CA 1
ATOM 754 C C . THR A 1 99 ? -7.888 -21.772 -17.611 1.00 92.69 99 THR A C 1
ATOM 756 O O . THR A 1 99 ? -6.693 -21.470 -17.625 1.00 92.69 99 THR A O 1
ATOM 759 N N . HIS A 1 100 ? -8.470 -22.322 -16.545 1.00 95.31 100 HIS A N 1
ATOM 760 C CA . HIS A 1 100 ? -7.761 -22.534 -15.287 1.00 95.31 100 HIS A CA 1
ATOM 761 C C . HIS A 1 100 ? -6.760 -23.693 -15.407 1.00 95.31 100 HIS A C 1
ATOM 763 O O . HIS A 1 100 ? -5.624 -23.587 -14.947 1.00 95.31 100 HIS A O 1
ATOM 769 N N . GLU A 1 101 ? -7.145 -24.751 -16.119 1.00 96.12 101 GLU A N 1
ATOM 770 C CA . GLU A 1 101 ? -6.317 -25.902 -16.466 1.00 96.12 101 GLU A CA 1
ATOM 771 C C . GLU A 1 101 ? -5.143 -25.498 -17.367 1.00 96.12 101 GLU A C 1
ATOM 773 O O . GLU A 1 101 ? -4.009 -25.899 -17.112 1.00 96.12 101 GLU A O 1
ATOM 778 N N . ALA A 1 102 ? -5.382 -24.647 -18.373 1.00 96.75 102 ALA A N 1
ATOM 779 C CA . ALA A 1 102 ? -4.316 -24.099 -19.210 1.00 96.75 102 ALA A CA 1
ATOM 780 C C . ALA A 1 102 ? -3.299 -23.294 -18.383 1.00 96.75 102 ALA A C 1
ATOM 782 O O . ALA A 1 102 ? -2.101 -23.502 -18.533 1.00 96.75 102 ALA A O 1
ATOM 783 N N . ILE A 1 103 ? -3.762 -22.447 -17.454 1.00 97.25 103 ILE A N 1
ATOM 784 C CA . ILE A 1 103 ? -2.879 -21.695 -16.546 1.00 97.25 103 ILE A CA 1
ATOM 785 C C . ILE A 1 103 ? -2.027 -22.626 -15.666 1.00 97.25 103 ILE A C 1
ATOM 787 O O . ILE A 1 103 ? -0.851 -22.339 -15.448 1.00 97.25 103 ILE A O 1
ATOM 791 N N . VAL A 1 104 ? -2.590 -23.733 -15.167 1.00 97.25 104 VAL A N 1
ATOM 792 C CA . VAL A 1 104 ? -1.829 -24.736 -14.397 1.00 97.25 104 VAL A CA 1
ATOM 793 C C . VAL A 1 104 ? -0.761 -25.397 -15.267 1.00 97.25 104 VAL A C 1
ATOM 795 O O . VAL A 1 104 ? 0.388 -25.475 -14.843 1.00 97.25 104 VAL A O 1
ATOM 798 N N . ASN A 1 105 ? -1.110 -25.811 -16.488 1.00 97.12 105 ASN A N 1
ATOM 799 C CA . ASN A 1 105 ? -0.174 -26.452 -17.415 1.00 97.12 105 ASN A CA 1
ATOM 800 C C . ASN A 1 105 ? 0.981 -25.515 -17.810 1.00 97.12 105 ASN A C 1
ATOM 802 O O . ASN A 1 105 ? 2.142 -25.920 -17.752 1.00 97.12 105 ASN A O 1
ATOM 806 N N . ASP A 1 106 ? 0.668 -24.262 -18.157 1.00 96.19 106 ASP A N 1
ATOM 807 C CA . ASP A 1 106 ? 1.649 -23.224 -18.499 1.00 96.19 106 ASP A CA 1
ATOM 808 C C . ASP A 1 106 ? 2.604 -22.975 -17.303 1.00 96.19 106 ASP A C 1
ATOM 810 O O . ASP A 1 106 ? 3.827 -22.927 -17.459 1.00 96.19 106 ASP A O 1
ATOM 814 N N . ALA A 1 107 ? 2.069 -22.905 -16.075 1.00 95.31 107 ALA A N 1
ATOM 815 C CA . ALA A 1 107 ? 2.857 -22.705 -14.856 1.00 95.31 107 ALA A CA 1
ATOM 816 C C . ALA A 1 107 ? 3.712 -23.920 -14.458 1.00 95.31 107 ALA A C 1
ATOM 818 O O . ALA A 1 107 ? 4.847 -23.747 -14.006 1.00 95.31 107 ALA A O 1
ATOM 819 N N . ASP A 1 108 ? 3.207 -25.143 -14.636 1.00 94.62 108 ASP A N 1
ATOM 820 C CA . ASP A 1 108 ? 3.975 -26.365 -14.397 1.00 94.62 108 ASP A CA 1
ATOM 821 C C . ASP A 1 108 ? 5.109 -26.524 -15.419 1.00 94.62 108 ASP A C 1
ATOM 823 O O . ASP A 1 108 ? 6.212 -26.911 -15.028 1.00 94.62 108 ASP A O 1
ATOM 827 N N . ALA A 1 109 ? 4.893 -26.163 -16.688 1.00 94.31 109 ALA A N 1
ATOM 828 C CA . ALA A 1 109 ? 5.943 -26.130 -17.706 1.00 94.31 109 ALA A CA 1
ATOM 829 C C . ALA A 1 109 ? 7.037 -25.100 -17.365 1.00 94.31 109 ALA A C 1
ATOM 831 O O . ALA A 1 109 ? 8.225 -25.431 -17.367 1.00 94.31 109 ALA A O 1
ATOM 832 N N . ALA A 1 110 ? 6.647 -23.879 -16.985 1.00 91.81 110 ALA A N 1
ATOM 833 C CA . ALA A 1 110 ? 7.573 -22.834 -16.546 1.00 91.81 110 ALA A CA 1
ATOM 834 C C . ALA A 1 110 ? 8.380 -23.254 -15.302 1.00 91.81 110 ALA A C 1
ATOM 836 O O . ALA A 1 110 ? 9.595 -23.060 -15.230 1.00 91.81 110 ALA A O 1
ATOM 837 N N . TYR A 1 111 ? 7.727 -23.896 -14.329 1.00 90.12 111 TYR A N 1
ATOM 838 C CA . TYR A 1 111 ? 8.380 -24.402 -13.123 1.00 90.12 111 TYR A CA 1
ATOM 839 C C . TYR A 1 111 ? 9.359 -25.545 -13.418 1.00 90.12 111 TYR A C 1
ATOM 841 O O . TYR A 1 111 ? 10.451 -25.577 -12.852 1.00 90.12 111 TYR A O 1
ATOM 849 N N . GLN A 1 112 ? 9.009 -26.459 -14.329 1.00 89.81 112 GLN A N 1
ATOM 850 C CA . GLN A 1 112 ? 9.913 -27.518 -14.790 1.00 89.81 112 GLN A CA 1
ATOM 851 C C . GLN A 1 112 ? 11.145 -26.950 -15.509 1.00 89.81 112 GLN A C 1
ATOM 853 O O . GLN A 1 112 ? 12.247 -27.449 -15.292 1.00 89.81 112 GLN A O 1
ATOM 858 N N . ALA A 1 113 ? 10.978 -25.894 -16.313 1.00 88.69 113 ALA A N 1
ATOM 859 C CA . ALA A 1 113 ? 12.073 -25.247 -17.035 1.00 88.69 113 ALA A CA 1
ATOM 860 C C . ALA A 1 113 ? 13.065 -24.515 -16.110 1.00 88.69 113 ALA A C 1
ATOM 862 O O . ALA A 1 113 ? 14.270 -24.541 -16.362 1.00 88.69 113 ALA A O 1
ATOM 863 N N . VAL A 1 114 ? 12.582 -23.880 -15.034 1.00 84.44 114 VAL A N 1
ATOM 864 C CA . VAL A 1 114 ? 13.442 -23.200 -14.045 1.00 84.44 114 VAL A CA 1
ATOM 865 C C . VAL A 1 114 ? 14.048 -24.182 -13.028 1.00 84.44 114 VAL A C 1
ATOM 867 O O . VAL A 1 114 ? 15.180 -23.986 -12.582 1.00 84.44 114 VAL A O 1
ATOM 870 N N . GLY A 1 115 ? 13.324 -25.252 -12.689 1.00 79.69 115 GLY A N 1
ATOM 871 C CA . GLY A 1 115 ? 13.731 -26.259 -11.709 1.00 79.69 115 GLY A CA 1
ATOM 872 C C . GLY A 1 115 ? 13.487 -25.843 -10.251 1.00 79.69 115 GLY A C 1
ATOM 873 O O . GLY A 1 115 ? 13.283 -24.675 -9.933 1.00 79.69 115 GLY A O 1
ATOM 874 N N . PHE A 1 116 ? 13.501 -26.821 -9.340 1.00 75.38 116 PHE A N 1
ATOM 875 C CA . PHE A 1 116 ? 13.284 -26.598 -7.905 1.00 75.38 116 PHE A CA 1
ATOM 876 C C . PHE A 1 116 ? 14.490 -25.911 -7.246 1.00 75.38 116 PHE A C 1
ATOM 878 O O . PHE A 1 116 ? 15.606 -26.428 -7.286 1.00 75.38 116 PHE A O 1
ATOM 885 N N . ASP A 1 117 ? 14.260 -24.778 -6.578 1.00 67.69 117 ASP A N 1
ATOM 886 C CA . ASP A 1 117 ? 15.302 -23.977 -5.913 1.00 67.69 117 ASP A CA 1
ATOM 887 C C . ASP A 1 117 ? 15.514 -24.322 -4.425 1.00 67.69 117 ASP A C 1
ATOM 889 O O . ASP A 1 117 ? 16.313 -23.681 -3.739 1.00 67.69 117 ASP A O 1
ATOM 893 N N . GLY A 1 118 ? 14.808 -25.338 -3.920 1.00 68.69 118 GLY A N 1
ATOM 894 C CA . GLY A 1 118 ? 14.783 -25.708 -2.505 1.00 68.69 118 GLY A CA 1
ATOM 895 C C . GLY A 1 118 ? 13.617 -25.105 -1.716 1.00 68.69 118 GLY A C 1
ATOM 896 O O . GLY A 1 118 ? 13.406 -25.508 -0.571 1.00 68.69 118 GLY A O 1
ATOM 897 N N . THR A 1 119 ? 12.841 -24.178 -2.291 1.00 64.94 119 THR A N 1
ATOM 898 C CA . THR A 1 119 ? 11.712 -23.528 -1.611 1.00 64.94 119 THR A CA 1
ATOM 899 C C . THR A 1 119 ? 10.372 -24.142 -2.029 1.00 64.94 119 THR A C 1
ATOM 901 O O . THR A 1 119 ? 10.069 -24.299 -3.205 1.00 64.94 119 THR A O 1
ATOM 904 N N . GLN A 1 120 ? 9.559 -24.546 -1.046 1.00 64.38 120 GLN A N 1
ATOM 905 C CA . GLN A 1 120 ? 8.338 -25.346 -1.270 1.00 64.38 120 GLN A CA 1
ATOM 906 C C . GLN A 1 120 ? 7.033 -24.531 -1.264 1.00 64.38 120 GLN A C 1
ATOM 908 O O . GLN A 1 120 ? 5.968 -25.110 -1.453 1.00 64.38 120 GLN A O 1
ATOM 913 N N . ASN A 1 121 ? 7.127 -23.219 -1.004 1.00 63.97 121 ASN A N 1
ATOM 914 C CA . ASN A 1 121 ? 5.999 -22.301 -0.769 1.00 63.97 121 ASN A CA 1
ATOM 915 C C . ASN A 1 121 ? 6.097 -21.004 -1.611 1.00 63.97 121 ASN A C 1
ATOM 917 O O . ASN A 1 121 ? 5.385 -20.034 -1.347 1.00 63.97 121 ASN A O 1
ATOM 921 N N . SER A 1 122 ? 7.032 -20.921 -2.562 1.00 74.00 122 SER A N 1
ATOM 922 C CA . SER A 1 122 ? 7.232 -19.770 -3.456 1.00 74.00 122 SER A CA 1
ATOM 923 C C . SER A 1 122 ? 7.997 -20.223 -4.694 1.00 74.00 122 SER A C 1
ATOM 925 O O . SER A 1 122 ? 8.930 -21.010 -4.568 1.00 74.00 122 SER A O 1
ATOM 927 N N . SER A 1 123 ? 7.609 -19.773 -5.887 1.00 78.25 123 SER A N 1
ATOM 928 C CA . SER A 1 123 ? 8.161 -20.344 -7.120 1.00 78.25 123 SER A CA 1
ATOM 929 C C . SER A 1 123 ? 9.394 -19.575 -7.600 1.00 78.25 123 SER A C 1
ATOM 931 O O . SER A 1 123 ? 9.380 -18.334 -7.599 1.00 78.25 123 SER A O 1
ATOM 933 N N . PRO A 1 124 ? 10.436 -20.276 -8.084 1.00 77.06 124 PRO A N 1
ATOM 934 C CA . PRO A 1 124 ? 11.621 -19.665 -8.671 1.00 77.06 124 PRO A CA 1
ATOM 935 C C . PRO A 1 124 ? 11.356 -18.990 -10.027 1.00 77.06 124 PRO A C 1
ATOM 937 O O . PRO A 1 124 ? 12.261 -18.383 -10.585 1.00 77.06 124 PRO A O 1
ATOM 940 N N . ILE A 1 125 ? 10.126 -18.994 -10.550 1.00 83.88 125 ILE A N 1
ATOM 941 C CA . ILE A 1 125 ? 9.752 -18.121 -11.677 1.00 83.88 125 ILE A CA 1
ATOM 942 C C . ILE A 1 125 ? 9.766 -16.638 -11.232 1.00 83.88 125 ILE A C 1
ATOM 944 O O . ILE A 1 125 ? 10.257 -15.750 -11.933 1.00 83.88 125 ILE A O 1
ATOM 948 N N . GLY A 1 126 ? 9.300 -16.352 -10.009 1.00 80.12 126 GLY A N 1
ATOM 949 C CA . GLY A 1 126 ? 9.286 -15.002 -9.431 1.00 80.12 126 GLY A CA 1
ATOM 950 C C . GLY A 1 126 ? 8.383 -13.992 -10.162 1.00 80.12 126 GLY A C 1
ATOM 951 O O . GLY A 1 126 ? 7.363 -14.349 -10.746 1.00 80.12 126 GLY A O 1
ATOM 952 N N . ASN A 1 127 ? 8.755 -12.705 -10.110 1.00 80.50 127 ASN A N 1
ATOM 953 C CA . ASN A 1 127 ? 7.909 -11.583 -10.563 1.00 80.50 127 ASN A CA 1
ATOM 954 C C . ASN A 1 127 ? 7.596 -11.555 -12.070 1.00 80.50 127 ASN A C 1
ATOM 956 O O . ASN A 1 127 ? 6.660 -10.869 -12.481 1.00 80.50 127 ASN A O 1
ATOM 960 N N . ASN A 1 128 ? 8.358 -12.276 -12.899 1.00 79.94 128 ASN A N 1
ATOM 961 C CA . ASN A 1 128 ? 8.211 -12.235 -14.357 1.00 79.94 128 ASN A CA 1
ATOM 962 C C . ASN A 1 128 ? 7.159 -13.216 -14.910 1.00 79.94 128 ASN A C 1
ATOM 964 O O . ASN A 1 128 ? 7.050 -13.354 -16.121 1.00 79.94 128 ASN A O 1
ATOM 968 N N . ILE A 1 129 ? 6.359 -13.843 -14.038 1.00 88.81 129 ILE A N 1
ATOM 969 C CA . ILE A 1 129 ? 5.377 -14.897 -14.360 1.00 88.81 129 ILE A CA 1
ATOM 970 C C . ILE A 1 129 ? 4.431 -14.594 -15.539 1.00 88.81 129 ILE A C 1
ATOM 972 O O . ILE A 1 129 ? 3.928 -15.520 -16.160 1.00 88.81 129 ILE A O 1
ATOM 976 N N . LEU A 1 130 ? 4.187 -13.324 -15.883 1.00 90.62 130 LEU A N 1
ATOM 977 C CA . LEU A 1 130 ? 3.363 -12.963 -17.046 1.00 90.62 130 LEU A CA 1
ATOM 978 C C . LEU A 1 130 ? 4.021 -13.248 -18.405 1.00 90.62 130 LEU A C 1
ATOM 980 O O . LEU A 1 130 ? 3.296 -13.308 -19.394 1.00 90.62 130 LEU A O 1
ATOM 984 N N . ALA A 1 131 ? 5.346 -13.403 -18.467 1.00 88.38 131 ALA A N 1
ATOM 985 C CA . ALA A 1 131 ? 6.031 -13.828 -19.687 1.00 88.38 131 ALA A CA 1
ATOM 986 C C . ALA A 1 131 ? 5.793 -15.320 -19.964 1.00 88.38 131 ALA A C 1
ATOM 988 O O . ALA A 1 131 ? 5.583 -15.708 -21.108 1.00 88.38 131 ALA A O 1
ATOM 989 N N . ASP A 1 132 ? 5.782 -16.136 -18.906 1.00 90.44 132 ASP A N 1
ATOM 990 C CA . ASP A 1 132 ? 5.601 -17.586 -18.995 1.00 90.44 132 ASP A CA 1
ATOM 991 C C . ASP A 1 132 ? 4.114 -17.995 -19.002 1.00 90.44 132 ASP A C 1
ATOM 993 O O . ASP A 1 132 ? 3.732 -18.961 -19.655 1.00 90.44 132 ASP A O 1
ATOM 997 N N . VAL A 1 133 ? 3.259 -17.248 -18.291 1.00 94.19 133 VAL A N 1
ATOM 998 C CA . VAL A 1 133 ? 1.825 -17.538 -18.105 1.00 94.19 133 VAL A CA 1
ATOM 999 C C . VAL A 1 133 ? 0.973 -16.286 -18.402 1.00 94.19 133 VAL A C 1
ATOM 1001 O O . VAL A 1 133 ? 0.341 -15.711 -17.504 1.00 94.19 133 VAL A O 1
ATOM 1004 N N . PRO A 1 134 ? 0.912 -15.824 -19.668 1.00 92.12 134 PRO A N 1
ATOM 1005 C CA . PRO A 1 134 ? 0.220 -14.584 -20.038 1.00 92.12 134 PRO A CA 1
ATOM 1006 C C . PRO A 1 134 ? -1.294 -14.624 -19.774 1.00 92.12 134 PRO A C 1
ATOM 1008 O O . PRO A 1 134 ? -1.906 -13.584 -19.530 1.00 92.12 134 PRO A O 1
ATOM 1011 N N . ARG A 1 135 ? -1.909 -15.816 -19.734 1.00 93.00 135 ARG A N 1
ATOM 1012 C CA . ARG A 1 135 ? -3.348 -16.009 -19.454 1.00 93.00 135 ARG A CA 1
ATOM 1013 C C . ARG A 1 135 ? -3.798 -15.456 -18.097 1.00 93.00 135 ARG A C 1
ATOM 1015 O O . ARG A 1 135 ? -4.972 -15.131 -17.946 1.00 93.00 135 ARG A O 1
ATOM 1022 N N . LEU A 1 136 ? -2.883 -15.283 -17.137 1.00 94.19 136 LEU A N 1
ATOM 1023 C CA . LEU A 1 136 ? -3.171 -14.619 -15.859 1.00 94.19 136 LEU A CA 1
ATOM 1024 C C . LEU A 1 136 ? -3.716 -13.193 -16.048 1.00 94.19 136 LEU A C 1
ATOM 1026 O O . LEU A 1 136 ? -4.541 -12.751 -15.250 1.00 94.19 136 LEU A O 1
ATOM 1030 N N . GLN A 1 137 ? -3.318 -12.490 -17.117 1.00 90.06 137 GLN A N 1
ATOM 1031 C CA . GLN A 1 137 ? -3.829 -11.148 -17.421 1.00 90.06 137 GLN A CA 1
ATOM 1032 C C . GLN A 1 137 ? -5.347 -11.144 -17.642 1.00 90.06 137 GLN A C 1
ATOM 1034 O O . GLN A 1 137 ? -6.019 -10.231 -17.177 1.00 90.06 137 GLN A O 1
ATOM 1039 N N . ALA A 1 138 ? -5.904 -12.180 -18.279 1.00 88.00 138 ALA A N 1
ATOM 1040 C CA . ALA A 1 138 ? -7.343 -12.281 -18.526 1.00 88.00 138 ALA A CA 1
ATOM 1041 C C . ALA A 1 138 ? -8.154 -12.521 -17.239 1.00 88.00 138 ALA A C 1
ATOM 1043 O O . ALA A 1 138 ? -9.302 -12.100 -17.152 1.00 88.00 138 ALA A O 1
ATOM 1044 N N . VAL A 1 139 ? -7.556 -13.162 -16.227 1.00 92.19 139 VAL A N 1
ATOM 1045 C CA . VAL A 1 139 ? -8.199 -13.380 -14.921 1.00 92.19 139 VAL A CA 1
ATOM 1046 C C . VAL A 1 139 ? -8.221 -12.084 -14.112 1.00 92.19 139 VAL A C 1
ATOM 1048 O O . VAL A 1 139 ? -9.281 -11.658 -13.657 1.00 92.19 139 VAL A O 1
ATOM 1051 N N . PHE A 1 140 ? -7.072 -11.421 -13.957 1.00 91.00 140 PHE A N 1
ATOM 1052 C CA . PHE A 1 140 ? -6.984 -10.176 -13.182 1.00 91.00 140 PHE A CA 1
ATOM 1053 C C . PHE A 1 140 ? -7.576 -8.955 -13.904 1.00 91.00 140 PHE A C 1
ATOM 1055 O O . PHE A 1 140 ? -7.958 -7.994 -13.246 1.00 91.00 140 PHE A O 1
ATOM 1062 N N . GLY A 1 141 ? -7.674 -9.002 -15.234 1.00 89.00 141 GLY A N 1
ATOM 1063 C CA . GLY A 1 141 ? -8.394 -8.037 -16.069 1.00 89.00 141 GLY A CA 1
ATOM 1064 C C . GLY A 1 141 ? -9.839 -8.438 -16.386 1.00 89.00 141 GLY A C 1
ATOM 1065 O O . GLY A 1 141 ? -10.448 -7.829 -17.264 1.00 89.00 141 GLY A O 1
ATOM 1066 N N . SER A 1 142 ? -10.390 -9.463 -15.723 1.00 92.25 142 SER A N 1
ATOM 1067 C CA . SER A 1 142 ? -11.810 -9.808 -15.866 1.00 92.25 142 SER A CA 1
ATOM 1068 C C . SER A 1 142 ? -12.697 -8.664 -15.349 1.00 92.25 142 SER A C 1
ATOM 1070 O O . SER A 1 142 ? -12.316 -8.004 -14.374 1.00 92.25 142 SER A O 1
ATOM 1072 N N . PRO A 1 143 ? -13.878 -8.413 -15.951 1.00 93.12 143 PRO A N 1
ATOM 1073 C CA . PRO A 1 143 ? -14.751 -7.313 -15.542 1.00 93.12 143 PRO A CA 1
ATOM 1074 C C . PRO A 1 143 ? -15.098 -7.331 -14.050 1.00 93.12 143 PRO A C 1
ATOM 1076 O O . PRO A 1 143 ? -15.140 -6.278 -13.423 1.00 93.12 143 PRO A O 1
ATOM 1079 N N . GLU A 1 144 ? -15.311 -8.513 -13.466 1.00 93.50 144 GLU A N 1
ATOM 1080 C CA . GLU A 1 144 ? -15.642 -8.675 -12.050 1.00 93.50 144 GLU A CA 1
ATOM 1081 C C . GLU A 1 144 ? -14.473 -8.312 -11.116 1.00 93.50 144 GLU A C 1
ATOM 1083 O O . GLU A 1 144 ? -14.695 -7.712 -10.064 1.00 93.50 144 GLU A O 1
ATOM 1088 N N . VAL A 1 145 ? -13.228 -8.639 -11.491 1.00 95.12 145 VAL A N 1
ATOM 1089 C CA . VAL A 1 145 ? -12.035 -8.291 -10.696 1.00 95.12 145 VAL A CA 1
ATOM 1090 C C . VAL A 1 145 ? -11.671 -6.815 -10.872 1.00 95.12 145 VAL A C 1
ATOM 1092 O O . VAL A 1 145 ? -11.417 -6.143 -9.875 1.00 95.12 145 VAL A O 1
ATOM 1095 N N . ASP A 1 146 ? -11.714 -6.283 -12.097 1.00 94.06 146 ASP A N 1
ATOM 1096 C CA . ASP A 1 146 ? -11.481 -4.859 -12.380 1.00 94.06 146 ASP A CA 1
ATOM 1097 C C . ASP A 1 146 ? -12.506 -3.966 -11.657 1.00 94.06 146 ASP A C 1
ATOM 1099 O O . ASP A 1 146 ? -12.128 -3.018 -10.969 1.00 94.06 146 ASP A O 1
ATOM 1103 N N . ALA A 1 147 ? -13.801 -4.298 -11.720 1.00 92.12 147 ALA A N 1
ATOM 1104 C CA . ALA A 1 147 ? -14.843 -3.544 -11.022 1.00 92.12 147 ALA A CA 1
ATOM 1105 C C . ALA A 1 147 ? -14.659 -3.568 -9.493 1.00 92.12 147 ALA A C 1
ATOM 1107 O O . ALA A 1 147 ? -14.794 -2.530 -8.841 1.00 92.12 147 ALA A O 1
ATOM 1108 N N . ALA A 1 148 ? -14.286 -4.717 -8.918 1.00 94.81 148 ALA A N 1
ATOM 1109 C CA . ALA A 1 148 ? -14.001 -4.829 -7.489 1.00 94.81 148 ALA A CA 1
ATOM 1110 C C . ALA A 1 148 ? -12.745 -4.042 -7.068 1.00 94.81 148 ALA A C 1
ATOM 1112 O O . ALA A 1 148 ? -12.764 -3.338 -6.056 1.00 94.81 148 ALA A O 1
ATOM 1113 N N . LEU A 1 149 ? -11.667 -4.107 -7.858 1.00 95.94 149 LEU A N 1
ATOM 1114 C CA . LEU A 1 149 ? -10.448 -3.332 -7.617 1.00 95.94 149 LEU A CA 1
ATOM 1115 C C . LEU A 1 149 ? -10.707 -1.825 -7.729 1.00 95.94 149 LEU A C 1
ATOM 1117 O O . LEU A 1 149 ? -10.228 -1.081 -6.877 1.00 95.94 149 LEU A O 1
ATOM 1121 N N . ARG A 1 150 ? -11.521 -1.364 -8.689 1.00 93.19 150 ARG A N 1
ATOM 1122 C CA . ARG A 1 150 ? -11.941 0.049 -8.785 1.00 93.19 150 ARG A CA 1
ATOM 1123 C C . ARG A 1 150 ? -12.726 0.510 -7.560 1.00 93.19 150 ARG A C 1
ATOM 1125 O O . ARG A 1 150 ? -12.456 1.602 -7.067 1.00 93.19 150 ARG A O 1
ATOM 1132 N N . SER A 1 151 ? -13.636 -0.308 -7.024 1.00 91.94 151 SER A N 1
ATOM 1133 C CA . SER A 1 151 ? -14.351 0.022 -5.780 1.00 91.94 151 SER A CA 1
ATOM 1134 C C . SER A 1 151 ? -13.411 0.207 -4.578 1.00 91.94 151 SER A C 1
ATOM 1136 O O . SER A 1 151 ? -13.669 1.061 -3.736 1.00 91.94 151 SER A O 1
ATOM 1138 N N . LEU A 1 152 ? -12.313 -0.556 -4.494 1.00 93.56 152 LEU A N 1
ATOM 1139 C CA . LEU A 1 152 ? -11.380 -0.511 -3.356 1.00 93.56 152 LEU A CA 1
ATOM 1140 C C . LEU A 1 152 ? -10.220 0.485 -3.529 1.00 93.56 152 LEU A C 1
ATOM 1142 O O . LEU A 1 152 ? -9.771 1.093 -2.556 1.00 93.56 152 LEU A O 1
ATOM 1146 N N . LEU A 1 153 ? -9.719 0.659 -4.755 1.00 93.88 153 LEU A N 1
ATOM 1147 C CA . LEU A 1 153 ? -8.497 1.410 -5.081 1.00 93.88 153 LEU A CA 1
ATOM 1148 C C . LEU A 1 153 ? -8.738 2.651 -5.956 1.00 93.88 153 LEU A C 1
ATOM 1150 O O . LEU A 1 153 ? -7.803 3.420 -6.176 1.00 93.88 153 LEU A O 1
ATOM 1154 N N . GLY A 1 154 ? -9.970 2.874 -6.417 1.00 91.62 154 GLY A N 1
ATOM 1155 C CA . GLY A 1 154 ? -10.328 3.935 -7.357 1.00 91.62 154 GLY A CA 1
ATOM 1156 C C . GLY A 1 154 ? -10.050 3.583 -8.822 1.00 91.62 154 GLY A C 1
ATOM 1157 O O . GLY A 1 154 ? -9.362 2.611 -9.146 1.00 91.62 154 GLY A O 1
ATOM 1158 N N . ASP A 1 155 ? -10.592 4.402 -9.726 1.00 89.31 155 ASP A N 1
ATOM 1159 C CA . ASP A 1 155 ? -10.265 4.336 -11.151 1.00 89.31 155 ASP A CA 1
ATOM 1160 C C . ASP A 1 155 ? -8.769 4.613 -11.387 1.00 89.31 155 ASP A C 1
ATOM 1162 O O . ASP A 1 155 ? -8.145 5.437 -10.714 1.00 89.31 155 ASP A O 1
ATOM 1166 N N . GLY A 1 156 ? -8.179 3.912 -12.359 1.00 89.62 156 GLY A N 1
ATOM 1167 C CA . GLY A 1 156 ? -6.759 4.061 -12.680 1.00 89.62 156 GLY A CA 1
ATOM 1168 C C . GLY A 1 156 ? -5.819 3.547 -11.586 1.00 89.62 156 GLY A C 1
ATOM 1169 O O . GLY A 1 156 ? -4.724 4.090 -11.427 1.00 89.62 156 GLY A O 1
ATOM 1170 N N . TYR A 1 157 ? -6.203 2.512 -10.832 1.00 94.25 157 TYR A N 1
ATOM 1171 C CA . TYR A 1 157 ? -5.277 1.791 -9.953 1.00 94.25 157 TYR A CA 1
ATOM 1172 C C . TYR A 1 157 ? -4.020 1.316 -10.717 1.00 94.25 157 TYR A C 1
ATOM 1174 O O . TYR A 1 157 ? -4.014 1.187 -11.941 1.00 94.25 157 TYR A O 1
ATOM 1182 N N . ILE A 1 158 ? -2.921 1.098 -9.999 1.00 92.81 158 ILE A N 1
ATOM 1183 C CA . ILE A 1 158 ? -1.631 0.657 -10.544 1.00 92.81 158 ILE A CA 1
ATOM 1184 C C . ILE A 1 158 ? -1.506 -0.846 -10.301 1.00 92.81 158 ILE A C 1
ATOM 1186 O O . ILE A 1 158 ? -1.654 -1.301 -9.165 1.00 92.81 158 ILE A O 1
ATOM 1190 N N . VAL A 1 159 ? -1.179 -1.625 -11.333 1.00 91.94 159 VAL A N 1
ATOM 1191 C CA . VAL A 1 159 ? -0.767 -3.024 -11.151 1.00 91.94 159 VAL A CA 1
ATOM 1192 C C . VAL A 1 159 ? 0.665 -3.020 -10.621 1.00 91.94 159 VAL A C 1
ATOM 1194 O O . VAL A 1 159 ? 1.593 -2.628 -11.326 1.00 91.94 159 VAL A O 1
ATOM 1197 N N . HIS A 1 160 ? 0.866 -3.430 -9.370 1.00 88.44 160 HIS A N 1
ATOM 1198 C CA . HIS A 1 160 ? 2.189 -3.411 -8.755 1.00 88.44 160 HIS A CA 1
ATOM 1199 C C . HIS A 1 160 ? 3.124 -4.412 -9.478 1.00 88.44 160 HIS A C 1
ATOM 1201 O O . HIS A 1 160 ? 2.691 -5.520 -9.812 1.00 88.44 160 HIS A O 1
ATOM 1207 N N . PRO A 1 161 ? 4.413 -4.089 -9.716 1.00 84.31 161 PRO A N 1
ATOM 1208 C CA . PRO A 1 161 ? 5.303 -4.970 -10.485 1.00 84.31 161 PRO A CA 1
ATOM 1209 C C . PRO A 1 161 ? 5.653 -6.279 -9.762 1.00 84.31 161 PRO A C 1
ATOM 1211 O O . PRO A 1 161 ? 6.049 -7.256 -10.397 1.00 84.31 161 PRO A O 1
ATOM 1214 N N . HIS A 1 162 ? 5.536 -6.300 -8.430 1.00 84.81 162 HIS A N 1
ATOM 1215 C CA . HIS A 1 162 ? 5.693 -7.518 -7.635 1.00 84.81 162 HIS A CA 1
ATOM 1216 C C . HIS A 1 162 ? 4.500 -8.455 -7.818 1.00 84.81 162 HIS A C 1
ATOM 1218 O O . HIS A 1 162 ? 3.356 -8.079 -7.559 1.00 84.81 162 HIS A O 1
ATOM 1224 N N . ARG A 1 163 ? 4.807 -9.686 -8.218 1.00 86.56 163 ARG A N 1
ATOM 1225 C CA . ARG A 1 163 ? 3.875 -10.782 -8.478 1.00 86.56 163 ARG A CA 1
ATOM 1226 C C . ARG A 1 163 ? 4.548 -12.053 -7.977 1.00 86.56 163 ARG A C 1
ATOM 1228 O O . ARG A 1 163 ? 5.728 -12.262 -8.255 1.00 86.56 163 ARG A O 1
ATOM 1235 N N . ARG A 1 164 ? 3.844 -12.920 -7.259 1.00 85.06 164 ARG A N 1
ATOM 1236 C CA . ARG A 1 164 ? 4.428 -14.177 -6.781 1.00 85.06 164 ARG A CA 1
ATOM 1237 C C . ARG A 1 164 ? 3.585 -15.386 -7.173 1.00 85.06 164 ARG A C 1
ATOM 1239 O O . ARG A 1 164 ? 2.483 -15.553 -6.660 1.00 85.06 164 ARG A O 1
ATOM 1246 N N . PRO A 1 165 ? 4.104 -16.264 -8.048 1.00 91.12 165 PRO A N 1
ATOM 1247 C CA . PRO A 1 165 ? 3.611 -17.628 -8.125 1.00 91.12 165 PRO A CA 1
ATOM 1248 C C . PRO A 1 165 ? 4.016 -18.387 -6.850 1.00 91.12 165 PRO A C 1
ATOM 1250 O O . PRO A 1 165 ? 5.177 -18.350 -6.432 1.00 91.12 165 PRO A O 1
ATOM 1253 N N . HIS A 1 166 ? 3.056 -19.078 -6.243 1.00 90.69 166 HIS A N 1
ATOM 1254 C CA . HIS A 1 166 ? 3.222 -19.957 -5.089 1.00 90.69 166 HIS A CA 1
ATOM 1255 C C . HIS A 1 166 ? 2.768 -21.370 -5.467 1.00 90.69 166 HIS A C 1
ATOM 1257 O O . HIS A 1 166 ? 1.574 -21.671 -5.494 1.00 90.69 166 HIS A O 1
ATOM 1263 N N . GLN A 1 167 ? 3.729 -22.243 -5.748 1.00 89.94 167 GLN A N 1
ATOM 1264 C CA . GLN A 1 167 ? 3.533 -23.687 -5.706 1.00 89.94 167 GLN A CA 1
ATOM 1265 C C . GLN A 1 167 ? 3.533 -24.145 -4.249 1.00 89.94 167 GLN A C 1
ATOM 1267 O O . GLN A 1 167 ? 4.351 -23.690 -3.451 1.00 89.94 167 GLN A O 1
ATOM 1272 N N . ASN A 1 168 ? 2.645 -25.078 -3.931 1.00 90.94 168 ASN A N 1
ATOM 1273 C CA . ASN A 1 168 ? 2.704 -25.900 -2.733 1.00 90.94 168 ASN A CA 1
ATOM 1274 C C . ASN A 1 168 ? 2.663 -27.363 -3.165 1.00 90.94 168 ASN A C 1
ATOM 1276 O O . ASN A 1 168 ? 1.607 -27.885 -3.528 1.00 90.94 168 ASN A O 1
ATOM 1280 N N . ASP A 1 169 ? 3.827 -28.004 -3.169 1.00 89.88 169 ASP A N 1
ATOM 1281 C CA . ASP A 1 169 ? 3.983 -29.418 -3.516 1.00 89.88 169 ASP A CA 1
ATOM 1282 C C . ASP A 1 169 ? 3.434 -30.346 -2.412 1.00 89.88 169 ASP A C 1
ATOM 1284 O O . ASP A 1 169 ? 3.392 -29.938 -1.249 1.00 89.88 169 ASP A O 1
ATOM 1288 N N . PRO A 1 170 ? 3.023 -31.588 -2.729 1.00 91.00 170 PRO A N 1
ATOM 1289 C CA . PRO A 1 170 ? 2.642 -32.589 -1.731 1.00 91.00 170 PRO A CA 1
ATOM 1290 C C . PRO A 1 170 ? 3.680 -32.717 -0.607 1.00 91.00 170 PRO A C 1
ATOM 1292 O O . PRO A 1 170 ? 4.871 -32.899 -0.862 1.00 91.00 170 PRO A O 1
ATOM 1295 N N . GLY A 1 171 ? 3.234 -32.604 0.646 1.00 85.62 171 GLY A N 1
ATOM 1296 C CA . GLY A 1 171 ? 4.105 -32.608 1.824 1.00 85.62 171 GLY A CA 1
ATOM 1297 C C . GLY A 1 171 ? 4.742 -31.258 2.189 1.00 85.62 171 GLY A C 1
ATOM 1298 O O . GLY A 1 171 ? 5.494 -31.213 3.163 1.00 85.62 171 GLY A O 1
ATOM 1299 N N . SER A 1 172 ? 4.455 -30.160 1.473 1.00 85.06 172 SER A N 1
ATOM 1300 C CA . SER A 1 172 ? 5.002 -28.833 1.801 1.00 85.06 172 SER A CA 1
ATOM 1301 C C . SER A 1 172 ? 4.590 -28.368 3.201 1.00 85.06 172 SER A C 1
ATOM 1303 O O . SER A 1 172 ? 3.410 -28.439 3.555 1.00 85.06 172 SER A O 1
ATOM 1305 N N . PHE A 1 173 ? 5.527 -27.818 3.973 1.00 84.62 173 PHE A N 1
ATOM 1306 C CA . PHE A 1 173 ? 5.270 -27.317 5.328 1.00 84.62 173 PHE A CA 1
ATOM 1307 C C . PHE A 1 173 ? 4.486 -25.996 5.349 1.00 84.62 173 PHE A C 1
ATOM 1309 O O . PHE A 1 173 ? 4.615 -25.162 4.453 1.00 84.62 173 PHE A O 1
ATOM 1316 N N . ALA A 1 174 ? 3.725 -25.769 6.421 1.00 84.75 174 ALA A N 1
ATOM 1317 C CA . ALA A 1 174 ? 3.063 -24.489 6.661 1.00 84.75 174 ALA A CA 1
ATOM 1318 C C . ALA A 1 174 ? 4.076 -23.346 6.863 1.00 84.75 174 ALA A C 1
ATOM 1320 O O . ALA A 1 174 ? 5.142 -23.541 7.448 1.00 84.75 174 ALA A O 1
ATOM 1321 N N . GLN A 1 175 ? 3.713 -22.139 6.427 1.00 85.06 175 GLN A N 1
ATOM 1322 C CA . GLN A 1 175 ? 4.416 -20.910 6.808 1.00 85.06 175 GLN A CA 1
ATOM 1323 C C . GLN A 1 175 ? 4.050 -20.501 8.247 1.00 85.06 175 GLN A C 1
ATOM 1325 O O . GLN A 1 175 ? 3.075 -20.992 8.817 1.00 85.06 175 GLN A O 1
ATOM 1330 N N . THR A 1 176 ? 4.798 -19.564 8.828 1.00 84.75 176 THR A N 1
ATOM 1331 C CA . THR A 1 176 ? 4.352 -18.789 9.997 1.00 84.75 176 THR A CA 1
ATOM 1332 C C . THR A 1 176 ? 3.314 -17.741 9.581 1.00 84.75 176 THR A C 1
ATOM 1334 O O . THR A 1 176 ? 3.270 -17.342 8.415 1.00 84.75 176 THR A O 1
ATOM 1337 N N . LEU A 1 177 ? 2.461 -17.299 10.514 1.00 86.88 177 LEU A N 1
ATOM 1338 C CA . LEU A 1 177 ? 1.566 -16.156 10.283 1.00 86.88 177 LEU A CA 1
ATOM 1339 C C . LEU A 1 177 ? 2.394 -14.893 10.009 1.00 86.88 177 LEU A C 1
ATOM 1341 O O . LEU A 1 177 ? 3.395 -14.664 10.684 1.00 86.88 177 LEU A O 1
ATOM 1345 N N . HIS A 1 178 ? 1.990 -14.098 9.019 1.00 85.38 178 HIS A N 1
ATOM 1346 C CA . HIS A 1 178 ? 2.697 -12.882 8.615 1.00 85.38 178 HIS A CA 1
ATOM 1347 C C . HIS A 1 178 ? 1.769 -11.813 8.030 1.00 85.38 178 HIS A C 1
ATOM 1349 O O . HIS A 1 178 ? 0.631 -12.098 7.652 1.00 85.38 178 HIS A O 1
ATOM 1355 N N . LYS A 1 179 ? 2.284 -10.579 7.940 1.00 84.75 179 LYS A N 1
ATOM 1356 C CA . LYS A 1 179 ? 1.779 -9.543 7.028 1.00 84.75 179 LYS A CA 1
ATOM 1357 C C . LYS A 1 179 ? 2.705 -9.467 5.829 1.00 84.75 179 LYS A C 1
ATOM 1359 O O . LYS A 1 179 ? 3.928 -9.474 5.994 1.00 84.75 179 LYS A O 1
ATOM 1364 N N . ASP A 1 180 ? 2.145 -9.295 4.640 1.00 79.44 180 ASP A N 1
ATOM 1365 C CA . ASP A 1 180 ? 2.974 -9.245 3.444 1.00 79.44 180 ASP A CA 1
ATOM 1366 C C . ASP A 1 180 ? 3.809 -7.959 3.370 1.00 79.44 180 ASP A C 1
ATOM 1368 O O . ASP A 1 180 ? 3.455 -6.895 3.906 1.00 79.44 180 ASP A O 1
ATOM 1372 N N . SER A 1 181 ? 4.973 -8.071 2.729 1.00 70.25 181 SER A N 1
ATOM 1373 C CA . SER A 1 181 ? 5.799 -6.922 2.370 1.00 70.25 181 SER A CA 1
ATOM 1374 C C . SER A 1 181 ? 6.569 -7.169 1.074 1.00 70.25 181 SER A C 1
ATOM 1376 O O . SER A 1 181 ? 7.321 -8.141 0.971 1.00 70.25 181 SER A O 1
ATOM 1378 N N . HIS A 1 182 ? 6.442 -6.270 0.095 1.00 63.34 182 HIS A N 1
ATOM 1379 C CA . HIS A 1 182 ? 7.118 -6.415 -1.189 1.00 63.34 182 HIS A CA 1
ATOM 1380 C C . HIS A 1 182 ? 8.647 -6.353 -1.032 1.00 63.34 182 HIS A C 1
ATOM 1382 O O . HIS A 1 182 ? 9.192 -5.489 -0.341 1.00 63.34 182 HIS A O 1
ATOM 1388 N N . ALA A 1 183 ? 9.327 -7.298 -1.690 1.00 46.88 183 ALA A N 1
ATOM 1389 C CA . ALA A 1 183 ? 10.709 -7.701 -1.419 1.00 46.88 183 ALA A CA 1
ATOM 1390 C C . ALA A 1 183 ? 11.661 -6.556 -1.018 1.00 46.88 183 ALA A C 1
ATOM 1392 O O . ALA A 1 183 ? 12.064 -5.735 -1.843 1.00 46.88 183 ALA A O 1
ATOM 1393 N N . GLY A 1 184 ? 12.079 -6.560 0.248 1.00 46.97 184 GLY A N 1
ATOM 1394 C CA . GLY A 1 184 ? 13.135 -5.689 0.753 1.00 46.97 184 GLY A CA 1
ATOM 1395 C C . GLY A 1 184 ? 12.720 -4.330 1.290 1.00 46.97 184 GLY A C 1
ATOM 1396 O O . GLY A 1 184 ? 13.599 -3.606 1.738 1.00 46.97 184 GLY A O 1
ATOM 1397 N N . PHE A 1 185 ? 11.437 -3.988 1.298 1.00 51.53 185 PHE A N 1
ATOM 1398 C CA . PHE A 1 185 ? 10.959 -2.762 1.929 1.00 51.53 185 PHE A CA 1
ATOM 1399 C C . PHE A 1 185 ? 9.880 -3.127 2.937 1.00 51.53 185 PHE A C 1
ATOM 1401 O O . PHE A 1 185 ? 8.973 -3.898 2.621 1.00 51.53 185 PHE A O 1
ATOM 1408 N N . GLU A 1 186 ? 9.971 -2.601 4.157 1.00 53.69 186 GLU A N 1
ATOM 1409 C CA . GLU A 1 186 ? 8.897 -2.786 5.128 1.00 53.69 186 GLU A CA 1
ATOM 1410 C C . GLU A 1 186 ? 7.675 -2.017 4.638 1.00 53.69 186 GLU A C 1
ATOM 1412 O O . GLU A 1 186 ? 7.655 -0.784 4.619 1.00 53.69 186 GLU A O 1
ATOM 1417 N N . VAL A 1 187 ? 6.662 -2.750 4.174 1.00 56.28 187 VAL A N 1
ATOM 1418 C CA . VAL A 1 187 ? 5.523 -2.135 3.492 1.00 56.28 187 VAL A CA 1
ATOM 1419 C C . VAL A 1 187 ? 4.784 -1.189 4.422 1.00 56.28 187 VAL A C 1
ATOM 1421 O O . VAL A 1 187 ? 4.698 -1.379 5.637 1.00 56.28 187 VAL A O 1
ATOM 1424 N N . HIS A 1 188 ? 4.340 -0.095 3.825 1.00 61.34 188 HIS A N 1
ATOM 1425 C CA . HIS A 1 188 ? 3.611 0.978 4.464 1.00 61.34 188 HIS A CA 1
ATOM 1426 C C . HIS A 1 188 ? 2.340 0.429 5.107 1.00 61.34 188 HIS A C 1
ATOM 1428 O O . HIS A 1 188 ? 1.450 -0.037 4.400 1.00 61.34 188 HIS A O 1
ATOM 1434 N N . ARG A 1 189 ? 2.256 0.495 6.440 1.00 78.00 189 ARG A N 1
ATOM 1435 C CA . ARG A 1 189 ? 1.050 0.078 7.153 1.00 78.00 189 ARG A CA 1
ATOM 1436 C C . ARG A 1 189 ? 0.035 1.215 7.159 1.00 78.00 189 ARG A C 1
ATOM 1438 O O . ARG A 1 189 ? 0.326 2.306 7.663 1.00 78.00 189 ARG A O 1
ATOM 1445 N N . SER A 1 190 ? -1.131 0.957 6.580 1.00 85.25 190 SER A N 1
ATOM 1446 C CA . SER A 1 190 ? -2.248 1.898 6.487 1.00 85.25 190 SER A CA 1
ATOM 1447 C C . SER A 1 190 ? -3.553 1.147 6.676 1.00 85.25 190 SER A C 1
ATOM 1449 O O . SER A 1 190 ? -3.721 0.071 6.123 1.00 85.25 190 SER A O 1
ATOM 1451 N N . HIS A 1 191 ? -4.483 1.724 7.432 1.00 90.50 191 HIS A N 1
ATOM 1452 C CA . HIS A 1 191 ? -5.850 1.201 7.523 1.00 90.50 191 HIS A CA 1
ATOM 1453 C C . HIS A 1 191 ? -6.691 1.582 6.298 1.00 90.50 191 HIS A C 1
ATOM 1455 O O . HIS A 1 191 ? -7.757 1.018 6.082 1.00 90.50 191 HIS A O 1
ATOM 1461 N N . MET A 1 192 ? -6.208 2.536 5.495 1.00 90.06 192 MET A N 1
ATOM 1462 C CA . MET A 1 192 ? -6.814 2.885 4.218 1.00 90.06 192 MET A CA 1
ATOM 1463 C C . MET A 1 192 ? -6.293 1.938 3.133 1.00 90.06 192 MET A C 1
ATOM 1465 O O . MET A 1 192 ? -5.074 1.740 3.057 1.00 90.06 192 MET A O 1
ATOM 1469 N N . PRO A 1 193 ? -7.160 1.403 2.249 1.00 90.19 193 PRO A N 1
ATOM 1470 C CA . PRO A 1 193 ? -6.759 0.507 1.169 1.00 90.19 193 PRO A CA 1
ATOM 1471 C C . PRO A 1 193 ? -5.981 1.274 0.088 1.00 90.19 193 PRO A C 1
ATOM 1473 O O . PRO A 1 193 ? -6.496 1.689 -0.953 1.00 90.19 193 PRO A O 1
ATOM 1476 N N . TRP A 1 194 ? -4.693 1.468 0.363 1.00 89.44 194 TRP A N 1
ATOM 1477 C CA . TRP A 1 194 ? -3.691 1.929 -0.591 1.00 89.44 19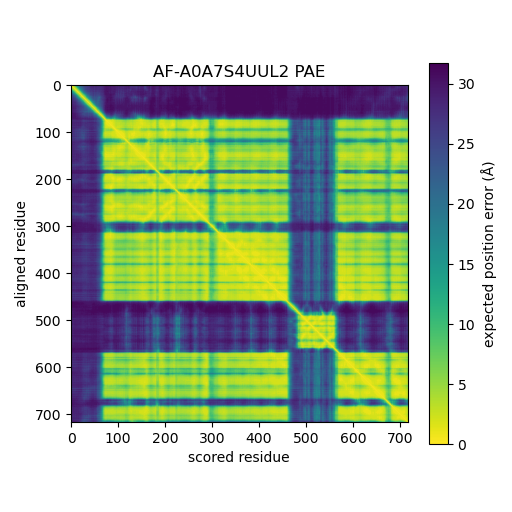4 TRP A CA 1
ATOM 1478 C C . TRP A 1 194 ? -3.095 0.779 -1.397 1.00 89.44 194 TRP A C 1
ATOM 1480 O O . TRP A 1 194 ? -2.636 1.011 -2.514 1.00 89.44 194 TRP A O 1
ATOM 1490 N N . ILE A 1 195 ? -3.101 -0.436 -0.837 1.00 91.06 195 ILE A N 1
ATOM 1491 C CA . ILE A 1 195 ? -2.602 -1.661 -1.464 1.00 91.06 195 ILE A CA 1
ATOM 1492 C C . ILE A 1 195 ? -3.591 -2.797 -1.177 1.00 91.06 195 ILE A C 1
ATOM 1494 O O . ILE A 1 195 ? -3.892 -3.090 -0.018 1.00 91.06 195 ILE A O 1
ATOM 1498 N N . VAL A 1 196 ? -4.062 -3.454 -2.235 1.00 94.44 196 VAL A N 1
ATOM 1499 C CA . VAL A 1 196 ? -4.851 -4.691 -2.171 1.00 94.44 196 VAL A CA 1
ATOM 1500 C C . VAL A 1 196 ? -4.070 -5.787 -2.884 1.00 94.44 196 VAL A C 1
ATOM 1502 O O . VAL A 1 196 ? -3.604 -5.613 -4.010 1.00 94.44 196 VAL A O 1
ATOM 1505 N N . MET A 1 197 ? -3.917 -6.921 -2.217 1.00 94.81 197 MET A N 1
ATOM 1506 C CA . MET A 1 197 ? -3.386 -8.149 -2.792 1.00 94.81 197 MET A CA 1
ATOM 1507 C C . MET A 1 197 ? -4.542 -8.968 -3.373 1.00 94.81 197 MET A C 1
ATOM 1509 O O . MET A 1 197 ? -5.616 -9.023 -2.785 1.00 94.81 197 MET A O 1
ATOM 1513 N N . ALA A 1 198 ? -4.327 -9.633 -4.502 1.00 96.38 198 ALA A N 1
ATOM 1514 C CA . ALA A 1 198 ? -5.236 -10.623 -5.057 1.00 96.38 198 ALA A CA 1
ATOM 1515 C C . ALA A 1 198 ? -4.533 -11.983 -5.121 1.00 96.38 198 ALA A C 1
ATOM 1517 O O . ALA A 1 198 ? -3.491 -12.115 -5.765 1.00 96.38 198 ALA A O 1
ATOM 1518 N N . MET A 1 199 ? -5.113 -12.991 -4.473 1.00 97.25 199 MET A N 1
ATOM 1519 C CA . MET A 1 199 ? -4.676 -14.384 -4.540 1.00 97.25 199 MET A CA 1
ATOM 1520 C C . MET A 1 199 ? -5.612 -15.152 -5.472 1.00 97.25 199 MET A C 1
ATOM 1522 O O . MET A 1 199 ? -6.776 -15.370 -5.140 1.00 97.25 199 MET A O 1
ATOM 1526 N N . TYR A 1 200 ? -5.118 -15.557 -6.637 1.00 97.81 200 TYR A N 1
ATOM 1527 C CA . TYR A 1 200 ? -5.882 -16.352 -7.597 1.00 97.81 200 TYR A CA 1
ATOM 1528 C C . TYR A 1 200 ? -5.559 -17.844 -7.470 1.00 97.81 200 TYR A C 1
ATOM 1530 O O . TYR A 1 200 ? -4.388 -18.234 -7.505 1.00 97.81 200 TYR A O 1
ATOM 1538 N N . TYR A 1 201 ? -6.603 -18.667 -7.372 1.00 97.69 201 TYR A N 1
ATOM 1539 C CA . TYR A 1 201 ? -6.531 -20.119 -7.244 1.00 97.69 201 TYR A CA 1
ATOM 1540 C C . TYR A 1 201 ? -7.125 -20.775 -8.503 1.00 97.69 201 TYR A C 1
ATOM 1542 O O . TYR A 1 201 ? -8.346 -20.844 -8.635 1.00 97.69 201 TYR A O 1
ATOM 1550 N N . PRO A 1 202 ? -6.309 -21.271 -9.454 1.00 97.12 202 PRO A N 1
ATOM 1551 C CA . PRO A 1 202 ? -6.815 -21.960 -10.649 1.00 97.12 202 PRO A CA 1
ATOM 1552 C C . PRO A 1 202 ? -7.373 -23.363 -10.347 1.00 97.12 202 PRO A C 1
ATOM 1554 O O . PRO A 1 202 ? -7.999 -23.984 -11.196 1.00 97.12 202 PRO A O 1
ATOM 1557 N N . GLN A 1 203 ? -7.117 -23.898 -9.157 1.00 96.19 203 GLN A N 1
ATOM 1558 C CA . GLN A 1 203 ? -7.515 -25.238 -8.737 1.00 96.19 203 GLN A CA 1
ATOM 1559 C C . GLN A 1 203 ? -8.457 -25.126 -7.541 1.00 96.19 203 GLN A C 1
ATOM 1561 O O . GLN A 1 203 ? -8.365 -24.167 -6.776 1.00 96.19 203 GLN A O 1
ATOM 1566 N N . GLU A 1 204 ? -9.328 -26.119 -7.362 1.00 96.44 204 GLU A N 1
ATOM 1567 C CA . GLU A 1 204 ? -10.055 -26.282 -6.104 1.00 96.44 204 GLU A CA 1
ATOM 1568 C C . GLU A 1 204 ? -9.067 -26.414 -4.935 1.00 96.44 204 GLU A C 1
ATOM 1570 O O . GLU A 1 204 ? -8.044 -27.100 -5.030 1.00 96.44 204 GLU A O 1
ATOM 1575 N N . VAL A 1 205 ? -9.389 -25.755 -3.826 1.00 96.94 205 VAL A N 1
ATOM 1576 C CA . VAL A 1 205 ? -8.605 -25.761 -2.595 1.00 96.94 205 VAL A CA 1
ATOM 1577 C C . VAL A 1 205 ? -9.427 -26.432 -1.500 1.00 96.94 205 VAL A C 1
ATOM 1579 O O . VAL A 1 205 ? -10.342 -25.826 -0.943 1.00 96.94 205 VAL A O 1
ATOM 1582 N N . THR A 1 206 ? -9.086 -27.680 -1.185 1.00 96.62 206 THR A N 1
ATOM 1583 C CA . THR A 1 206 ? -9.679 -28.472 -0.093 1.00 96.62 206 THR A CA 1
ATOM 1584 C C . THR A 1 206 ? -8.969 -28.202 1.247 1.00 96.62 206 THR A C 1
ATOM 1586 O O . THR A 1 206 ? -7.893 -27.598 1.244 1.00 96.62 206 THR A O 1
ATOM 1589 N N . PRO A 1 207 ? -9.493 -28.650 2.409 1.00 95.94 207 PRO A N 1
ATOM 1590 C CA . PRO A 1 207 ? -8.813 -28.498 3.706 1.00 95.94 207 PRO A CA 1
ATOM 1591 C C . PRO A 1 207 ? -7.431 -29.184 3.785 1.00 95.94 207 PRO A C 1
ATOM 1593 O O . PRO A 1 207 ? -6.579 -28.826 4.607 1.00 95.94 207 PRO A O 1
ATOM 1596 N N . GLU A 1 208 ? -7.186 -30.177 2.932 1.00 95.56 208 GLU A N 1
ATOM 1597 C CA . GLU A 1 208 ? -5.923 -30.907 2.804 1.00 95.56 208 GLU A CA 1
ATOM 1598 C C . GLU A 1 208 ? -4.985 -30.263 1.770 1.00 95.56 208 GLU A C 1
ATOM 1600 O O . GLU A 1 208 ? -3.765 -30.343 1.924 1.00 95.56 208 GLU A O 1
ATOM 1605 N N . GLY A 1 209 ? -5.531 -29.593 0.749 1.00 94.06 209 GLY A N 1
ATOM 1606 C CA . GLY A 1 209 ? -4.821 -29.019 -0.404 1.00 94.06 209 GLY A CA 1
ATOM 1607 C C . GLY A 1 209 ? -4.079 -27.701 -0.148 1.00 94.06 209 GLY A C 1
ATOM 1608 O O . GLY A 1 209 ? -4.076 -26.823 -1.008 1.00 94.06 209 GLY A O 1
ATOM 1609 N N . ALA A 1 210 ? -3.466 -27.534 1.028 1.00 94.19 210 ALA A N 1
ATOM 1610 C CA . ALA A 1 210 ? -2.785 -26.305 1.458 1.00 94.19 210 ALA A CA 1
ATOM 1611 C C . ALA A 1 210 ? -3.609 -25.008 1.263 1.00 94.19 210 ALA A C 1
ATOM 1613 O O . ALA A 1 210 ? -3.153 -24.095 0.557 1.00 94.19 210 ALA A O 1
ATOM 1614 N N . PRO A 1 211 ? -4.795 -24.878 1.891 1.00 96.25 211 PRO A N 1
ATOM 1615 C CA . PRO A 1 211 ? -5.532 -23.617 1.911 1.00 96.25 211 PRO A CA 1
ATOM 1616 C C . PRO A 1 211 ? -4.696 -22.493 2.523 1.00 96.25 211 PRO A C 1
ATOM 1618 O O . PRO A 1 211 ? -3.875 -22.724 3.417 1.00 96.25 211 PRO A O 1
ATOM 1621 N N . THR A 1 212 ? -4.913 -21.261 2.077 1.00 96.31 212 THR A N 1
ATOM 1622 C CA . THR A 1 212 ? -4.372 -20.097 2.786 1.00 96.31 212 THR A CA 1
ATOM 1623 C C . THR A 1 212 ? -5.221 -19.862 4.029 1.00 96.31 212 THR A C 1
ATOM 1625 O O . THR A 1 212 ? -6.444 -19.781 3.951 1.00 96.31 212 THR A O 1
ATOM 1628 N N . SER A 1 213 ? -4.574 -19.790 5.187 1.00 96.06 213 SER A N 1
ATOM 1629 C CA . SER A 1 213 ? -5.196 -19.376 6.441 1.00 96.06 213 SER A CA 1
ATOM 1630 C C . SER A 1 213 ? -5.231 -17.854 6.477 1.00 96.06 213 SER A C 1
ATOM 1632 O O . SER A 1 213 ? -4.175 -17.227 6.377 1.00 96.06 213 SER A O 1
ATOM 1634 N N . LEU A 1 214 ? -6.422 -17.268 6.583 1.00 96.75 214 LEU A N 1
ATOM 1635 C CA . LEU A 1 214 ? -6.642 -15.829 6.755 1.00 96.75 214 LEU A CA 1
ATOM 1636 C C . LEU A 1 214 ? -7.057 -15.556 8.206 1.00 96.75 214 LEU A C 1
ATOM 1638 O O . LEU A 1 214 ? -7.687 -16.406 8.826 1.00 96.75 214 LEU A O 1
ATOM 1642 N N . CYS A 1 215 ? -6.730 -14.385 8.751 1.00 96.31 215 CYS A N 1
ATOM 1643 C CA . CYS A 1 215 ? -7.142 -13.979 10.100 1.00 96.31 215 CYS A CA 1
ATOM 1644 C C . CYS A 1 215 ? -8.042 -12.732 10.020 1.00 96.31 215 CYS A C 1
ATOM 1646 O O . CYS A 1 215 ? -7.510 -11.615 9.959 1.00 96.31 215 CYS A O 1
ATOM 1648 N N . PRO A 1 216 ? -9.381 -12.883 9.985 1.00 95.81 216 PRO A N 1
ATOM 1649 C CA . PRO A 1 216 ? -10.307 -11.788 9.699 1.00 95.81 216 PRO A CA 1
ATOM 1650 C C . PRO A 1 216 ? -10.153 -10.583 10.639 1.00 95.81 216 PRO A C 1
ATOM 1652 O O . PRO A 1 216 ? -9.997 -10.721 11.856 1.00 95.81 216 PRO A O 1
ATOM 1655 N N . GLY A 1 217 ? -10.152 -9.383 10.060 1.00 92.94 217 GLY A N 1
ATOM 1656 C CA . GLY A 1 217 ? -10.138 -8.101 10.769 1.00 92.94 217 GLY A CA 1
ATOM 1657 C C . GLY A 1 217 ? -8.839 -7.762 11.517 1.00 92.94 217 GLY A C 1
ATOM 1658 O O . GLY A 1 217 ? -8.811 -6.797 12.279 1.00 92.94 217 GLY A O 1
ATOM 1659 N N . THR A 1 218 ? -7.754 -8.515 11.296 1.00 93.25 218 THR A N 1
ATOM 1660 C CA . THR A 1 218 ? -6.413 -8.253 11.873 1.00 93.25 218 THR A CA 1
ATOM 1661 C C . THR A 1 218 ? -5.617 -7.171 11.142 1.00 93.25 218 THR A C 1
ATOM 1663 O O . THR A 1 218 ? -4.541 -6.768 11.586 1.00 93.25 218 THR A O 1
ATOM 1666 N N . HIS A 1 219 ? -6.123 -6.675 10.012 1.00 92.25 219 HIS A N 1
ATOM 1667 C CA . HIS A 1 219 ? -5.409 -5.704 9.190 1.00 92.25 219 HIS A CA 1
ATOM 1668 C C . HIS A 1 219 ? -5.195 -4.350 9.891 1.00 92.25 219 HIS A C 1
ATOM 1670 O O . HIS A 1 219 ? -4.199 -3.685 9.611 1.00 92.25 219 HIS A O 1
ATOM 1676 N N . PHE A 1 220 ? -6.034 -4.019 10.879 1.00 90.50 220 PHE A N 1
ATOM 1677 C CA . PHE A 1 220 ? -5.884 -2.860 11.766 1.00 90.50 220 PHE A CA 1
ATOM 1678 C C . PHE A 1 220 ? -4.817 -3.014 12.863 1.00 90.50 220 PHE A C 1
ATOM 1680 O O . PHE A 1 220 ? -4.394 -2.028 13.455 1.00 90.50 220 PHE A O 1
ATOM 1687 N N . TYR A 1 221 ? -4.379 -4.236 13.172 1.00 87.75 221 TYR A N 1
ATOM 1688 C CA . TYR A 1 221 ? -3.564 -4.510 14.360 1.00 87.75 221 TYR A CA 1
ATOM 1689 C C . TYR A 1 221 ? -2.153 -4.941 13.992 1.00 87.75 221 TYR A C 1
ATOM 1691 O O . TYR A 1 221 ? -1.934 -5.586 12.971 1.00 87.75 221 TYR A O 1
ATOM 1699 N N . SER A 1 222 ? -1.170 -4.554 14.794 1.00 74.00 222 SER A N 1
ATOM 1700 C CA . SER A 1 222 ? 0.253 -4.771 14.520 1.00 74.00 222 SER A CA 1
ATOM 1701 C C . SER A 1 222 ? 0.993 -5.469 15.656 1.00 74.00 222 SER A C 1
ATOM 1703 O O . SER A 1 222 ? 2.066 -6.000 15.400 1.00 74.00 222 SER A O 1
ATOM 1705 N N . GLY A 1 223 ? 0.439 -5.494 16.869 1.00 64.62 223 GLY A N 1
ATOM 1706 C CA . GLY A 1 223 ? 1.086 -6.049 18.055 1.00 64.62 223 GLY A CA 1
ATOM 1707 C C . GLY A 1 223 ? 2.058 -5.071 18.718 1.00 64.62 223 GLY A C 1
ATOM 1708 O O . GLY A 1 223 ? 2.464 -4.059 18.140 1.00 64.62 223 GLY A O 1
ATOM 1709 N N . GLU A 1 224 ? 2.432 -5.378 19.957 1.00 54.12 224 GLU A N 1
ATOM 1710 C CA . GLU A 1 224 ? 3.135 -4.433 20.833 1.00 54.12 224 GLU A CA 1
ATOM 1711 C C . GLU A 1 224 ? 4.594 -4.185 20.429 1.00 54.12 224 GLU A C 1
ATOM 1713 O O . GLU A 1 224 ? 5.015 -3.043 20.282 1.00 54.12 224 GLU A O 1
ATOM 1718 N N . GLU A 1 225 ? 5.380 -5.227 20.163 1.00 51.62 225 GLU A N 1
ATOM 1719 C CA . GLU A 1 225 ? 6.805 -5.029 19.850 1.00 51.62 225 GLU A CA 1
ATOM 1720 C C . GLU A 1 225 ? 7.140 -5.136 18.361 1.00 51.62 225 GLU A C 1
ATOM 1722 O O . GLU A 1 225 ? 8.081 -4.500 17.886 1.00 51.62 225 GLU A O 1
ATOM 1727 N N . ARG A 1 226 ? 6.414 -5.974 17.609 1.00 55.78 226 ARG A N 1
ATOM 1728 C CA . ARG A 1 226 ? 6.758 -6.332 16.225 1.00 55.78 226 ARG A CA 1
ATOM 1729 C C . ARG A 1 226 ? 5.503 -6.499 15.388 1.00 55.78 226 ARG A C 1
ATOM 1731 O O . ARG A 1 226 ? 4.631 -7.268 15.766 1.00 55.78 226 ARG A O 1
ATOM 1738 N N . PHE A 1 227 ? 5.503 -5.870 14.212 1.00 57.53 227 PHE A N 1
ATOM 1739 C CA . PHE A 1 227 ? 4.435 -5.854 13.198 1.00 57.53 227 PHE A CA 1
ATOM 1740 C C . PHE A 1 227 ? 3.828 -7.208 12.777 1.00 57.53 227 PHE A C 1
ATOM 1742 O O . PHE A 1 227 ? 2.866 -7.234 12.001 1.00 57.53 227 PHE A O 1
ATOM 1749 N N . ASP A 1 228 ? 4.469 -8.318 13.132 1.00 64.94 228 ASP A N 1
ATOM 1750 C CA . ASP A 1 228 ? 4.410 -9.551 12.366 1.00 64.94 228 ASP A CA 1
ATOM 1751 C C . ASP A 1 228 ? 4.632 -10.791 13.244 1.00 64.94 228 ASP A C 1
ATOM 1753 O O . ASP A 1 228 ? 5.615 -10.888 13.988 1.00 64.94 228 ASP A O 1
ATOM 1757 N N . ALA A 1 229 ? 3.727 -11.762 13.112 1.00 69.50 229 ALA A N 1
ATOM 1758 C CA . ALA A 1 229 ? 3.747 -13.017 13.854 1.00 69.50 229 ALA A CA 1
ATOM 1759 C C . ALA A 1 229 ? 4.875 -13.985 13.439 1.00 69.50 229 ALA A C 1
ATOM 1761 O O . ALA A 1 229 ? 5.070 -14.996 14.111 1.00 69.50 229 ALA A O 1
ATOM 1762 N N . ARG A 1 230 ? 5.702 -13.671 12.425 1.00 70.06 230 ARG A N 1
ATOM 1763 C CA . ARG A 1 230 ? 6.931 -14.425 12.079 1.00 70.06 230 ARG A CA 1
ATOM 1764 C C . ARG A 1 230 ? 7.905 -14.603 13.241 1.00 70.06 230 ARG A C 1
ATOM 1766 O O . ARG A 1 230 ? 8.762 -15.481 13.174 1.00 70.06 230 ARG A O 1
ATOM 1773 N N . HIS A 1 231 ? 7.803 -13.760 14.265 1.00 69.00 231 HIS A N 1
ATOM 1774 C CA . HIS A 1 231 ? 8.645 -13.796 15.458 1.00 69.00 231 HIS A CA 1
ATOM 1775 C C . HIS A 1 231 ? 7.979 -14.439 16.679 1.00 69.00 231 HIS A C 1
ATOM 1777 O O . HIS A 1 231 ? 8.634 -14.556 17.710 1.00 69.00 231 HIS A O 1
ATOM 1783 N N . MET A 1 232 ? 6.706 -14.820 16.572 1.00 77.00 232 MET A N 1
ATOM 1784 C CA . MET A 1 232 ? 5.917 -15.414 17.648 1.00 77.00 232 MET A CA 1
ATOM 1785 C C . MET A 1 232 ? 5.916 -16.940 17.520 1.00 77.00 232 MET A C 1
ATOM 1787 O O . MET A 1 232 ? 5.951 -17.492 16.416 1.00 77.00 232 MET A O 1
ATOM 1791 N N . SER A 1 233 ? 5.823 -17.632 18.652 1.00 81.62 233 SER A N 1
ATOM 1792 C CA . SER A 1 233 ? 5.348 -19.016 18.685 1.00 81.62 233 SER A CA 1
ATOM 1793 C C . SER A 1 233 ? 3.902 -19.106 18.183 1.00 81.62 233 SER A C 1
ATOM 1795 O O . SER A 1 233 ? 3.177 -18.110 18.075 1.00 81.62 233 SER A O 1
ATOM 1797 N N . ARG A 1 234 ? 3.453 -20.324 17.869 1.00 81.62 234 ARG A N 1
ATOM 1798 C CA . ARG A 1 234 ? 2.086 -20.543 17.384 1.00 81.62 234 ARG A CA 1
ATOM 1799 C C . ARG A 1 234 ? 1.058 -20.229 18.474 1.00 81.62 234 ARG A C 1
ATOM 1801 O O . ARG A 1 234 ? -0.023 -19.729 18.179 1.00 81.62 234 ARG A O 1
ATOM 1808 N N . GLU A 1 235 ? 1.426 -20.501 19.716 1.00 87.44 235 GLU A N 1
ATOM 1809 C CA . GLU A 1 235 ? 0.649 -20.298 20.929 1.00 87.44 235 GLU A CA 1
ATOM 1810 C C . GLU A 1 235 ? 0.486 -18.796 21.228 1.00 87.44 235 GLU A C 1
ATOM 1812 O O . GLU A 1 235 ? -0.633 -18.333 21.443 1.00 87.44 235 GLU A O 1
ATOM 1817 N N . GLU A 1 236 ? 1.567 -18.010 21.143 1.00 87.00 236 GLU A N 1
ATOM 1818 C CA . GLU A 1 236 ? 1.529 -16.543 21.277 1.00 87.00 236 GLU A CA 1
ATOM 1819 C C . GLU A 1 236 ? 0.708 -15.881 20.163 1.00 87.00 236 GLU A C 1
ATOM 1821 O O . GLU A 1 236 ? -0.089 -14.977 20.432 1.00 87.00 236 GLU A O 1
ATOM 1826 N N . ALA A 1 237 ? 0.857 -16.344 18.917 1.00 87.50 237 ALA A N 1
ATOM 1827 C CA . ALA A 1 237 ? 0.071 -15.845 17.794 1.00 87.50 237 ALA A CA 1
ATOM 1828 C C . ALA A 1 237 ? -1.427 -16.159 17.974 1.00 87.50 237 ALA A C 1
ATOM 1830 O O . ALA A 1 237 ? -2.260 -15.271 17.796 1.00 87.50 237 ALA A O 1
ATOM 1831 N N . ALA A 1 238 ? -1.776 -17.379 18.400 1.00 90.81 238 ALA A N 1
ATOM 1832 C CA . ALA A 1 238 ? -3.158 -17.772 18.682 1.00 90.81 238 ALA A CA 1
ATOM 1833 C C . ALA A 1 238 ? -3.774 -16.968 19.842 1.00 90.81 238 ALA A C 1
ATOM 1835 O O . ALA A 1 238 ? -4.888 -16.463 19.710 1.00 90.81 238 ALA A O 1
ATOM 1836 N N . ALA A 1 239 ? -3.038 -16.773 20.941 1.00 90.00 239 ALA A N 1
ATOM 1837 C CA . ALA A 1 239 ? -3.481 -15.936 22.057 1.00 90.00 239 ALA A CA 1
ATOM 1838 C C . ALA A 1 239 ? -3.660 -14.461 21.646 1.00 90.00 239 ALA A C 1
ATOM 1840 O O . ALA A 1 239 ? -4.563 -13.784 22.135 1.00 90.00 239 ALA A O 1
ATOM 1841 N N . THR A 1 240 ? -2.825 -13.959 20.731 1.00 89.19 240 THR A N 1
ATOM 1842 C CA . THR A 1 240 ? -2.937 -12.595 20.189 1.00 89.19 240 THR A CA 1
ATOM 1843 C C . THR A 1 240 ? -4.164 -12.442 19.290 1.00 89.19 240 THR A C 1
ATOM 1845 O O . THR A 1 240 ? -4.923 -11.493 19.464 1.00 89.19 240 THR A O 1
ATOM 1848 N N . LEU A 1 241 ? -4.423 -13.412 18.405 1.00 91.38 241 LEU A N 1
ATOM 1849 C CA . LEU A 1 241 ? -5.655 -13.465 17.612 1.00 91.38 241 LEU A CA 1
ATOM 1850 C C . LEU A 1 241 ? -6.901 -13.494 18.507 1.00 91.38 241 LEU A C 1
ATOM 1852 O O . LEU A 1 241 ? -7.826 -12.718 18.275 1.00 91.38 241 LEU A O 1
ATOM 1856 N N . GLN A 1 242 ? -6.892 -14.317 19.562 1.00 91.75 242 GLN A N 1
ATOM 1857 C CA . GLN A 1 242 ? -8.002 -14.415 20.510 1.00 91.75 242 GLN A CA 1
ATOM 1858 C C . GLN A 1 242 ? -8.280 -13.082 21.221 1.00 91.75 242 GLN A C 1
ATOM 1860 O O . GLN A 1 242 ? -9.443 -12.692 21.306 1.00 91.75 242 GLN A O 1
ATOM 1865 N N . ARG A 1 243 ? -7.243 -12.358 21.680 1.00 88.31 243 ARG A N 1
ATOM 1866 C CA . ARG A 1 243 ? -7.409 -11.002 22.249 1.00 88.31 243 ARG A CA 1
ATOM 1867 C C . ARG A 1 243 ? -8.040 -10.040 21.244 1.00 88.31 243 ARG A C 1
ATOM 1869 O O . ARG A 1 243 ? -8.951 -9.308 21.596 1.00 88.31 243 ARG A O 1
ATOM 1876 N N . TRP A 1 244 ? -7.639 -10.109 19.975 1.00 89.25 244 TRP A N 1
ATOM 1877 C CA . TRP A 1 244 ? -8.212 -9.283 18.907 1.00 89.25 244 TRP A CA 1
ATOM 1878 C C . TRP A 1 244 ? -9.609 -9.711 18.422 1.00 89.25 244 TRP A C 1
ATOM 1880 O O . TRP A 1 244 ? -10.125 -9.117 17.470 1.00 89.25 244 TRP A O 1
ATOM 1890 N N . GLY A 1 245 ? -10.226 -10.735 19.023 1.00 90.94 245 GLY A N 1
ATOM 1891 C CA . GLY A 1 245 ? -11.510 -11.278 18.568 1.00 90.94 245 GLY A CA 1
ATOM 1892 C C . GLY A 1 245 ? -11.436 -11.894 17.165 1.00 90.94 245 GLY A C 1
ATOM 1893 O O . GLY A 1 245 ? -12.390 -11.800 16.395 1.00 90.94 245 GLY A O 1
ATOM 1894 N N . SER A 1 246 ? -10.287 -12.473 16.810 1.00 93.12 246 SER A N 1
ATOM 1895 C CA . SER A 1 246 ? -10.007 -13.091 15.513 1.00 93.12 246 SER A CA 1
ATOM 1896 C C . SER A 1 246 ? -9.528 -14.537 15.684 1.00 93.12 246 SER A C 1
ATOM 1898 O O . SER A 1 246 ? -9.176 -14.979 16.778 1.00 93.12 246 SER A O 1
ATOM 1900 N N . ALA A 1 247 ? -9.510 -15.290 14.589 1.00 94.25 247 ALA A N 1
ATOM 1901 C CA . ALA A 1 247 ? -9.032 -16.665 14.546 1.00 94.25 247 ALA A CA 1
ATOM 1902 C C . ALA A 1 247 ? -8.445 -16.985 13.168 1.00 94.25 247 ALA A C 1
ATOM 1904 O O . ALA A 1 247 ? -8.759 -16.333 12.174 1.00 94.25 247 ALA A O 1
ATOM 1905 N N . GLU A 1 248 ? -7.614 -18.023 13.111 1.00 95.19 248 GLU A N 1
ATOM 1906 C CA . GLU A 1 248 ? -7.174 -18.608 11.847 1.00 95.19 248 GLU A CA 1
ATOM 1907 C C . GLU A 1 248 ? -8.352 -19.273 11.119 1.00 95.19 248 GLU A C 1
ATOM 1909 O O . GLU A 1 248 ? -8.927 -20.239 11.621 1.00 95.19 248 GLU A O 1
ATOM 1914 N N . GLN A 1 249 ? -8.663 -18.804 9.911 1.00 95.31 249 GLN A N 1
ATOM 1915 C CA . GLN A 1 249 ? -9.665 -19.381 9.020 1.00 95.31 249 GLN A CA 1
ATOM 1916 C C . GLN A 1 249 ? -8.981 -19.947 7.761 1.00 95.31 249 GLN A C 1
ATOM 1918 O O . GLN A 1 249 ? -8.663 -19.190 6.838 1.00 95.31 249 GLN A O 1
ATOM 1923 N N . PRO A 1 250 ? -8.749 -21.273 7.683 1.00 95.44 250 PRO A N 1
ATOM 1924 C CA . PRO A 1 250 ? -8.306 -21.936 6.460 1.00 95.44 250 PRO A CA 1
ATOM 1925 C C . PRO A 1 250 ? -9.362 -21.771 5.363 1.00 95.44 250 PRO A C 1
ATOM 1927 O O . PRO A 1 250 ? -10.470 -22.294 5.475 1.00 95.44 250 PRO A O 1
ATOM 1930 N N . MET A 1 251 ? -9.028 -21.031 4.310 1.00 94.69 251 MET A N 1
ATOM 1931 C CA . MET A 1 251 ? -9.965 -20.716 3.241 1.00 94.69 251 MET A CA 1
ATOM 1932 C C . MET A 1 251 ? -9.920 -21.781 2.139 1.00 94.69 251 MET A C 1
ATOM 1934 O O . MET A 1 251 ? -8.955 -21.869 1.375 1.00 94.69 251 MET A O 1
ATOM 1938 N N . THR A 1 252 ? -10.988 -22.570 2.046 1.00 95.88 252 THR A N 1
ATOM 1939 C CA . THR A 1 252 ? -11.277 -23.447 0.906 1.00 95.88 252 THR A CA 1
ATOM 1940 C C . THR A 1 252 ? -12.032 -22.684 -0.181 1.00 95.88 252 THR A C 1
ATOM 1942 O O . THR A 1 252 ? -12.781 -21.750 0.111 1.00 95.88 252 THR A O 1
ATOM 1945 N N . CYS A 1 253 ? -11.831 -23.045 -1.450 1.00 95.56 253 CYS A N 1
ATOM 1946 C CA . CYS A 1 253 ? -12.509 -22.388 -2.570 1.00 95.56 253 CYS A CA 1
ATOM 1947 C C . CYS A 1 253 ? -12.578 -23.272 -3.823 1.00 95.56 253 CYS A C 1
ATOM 1949 O O . CYS A 1 253 ? -11.790 -24.201 -3.989 1.00 95.56 253 CYS A O 1
ATOM 1951 N N . GLU A 1 254 ? -13.522 -22.959 -4.711 1.00 95.12 254 GLU A N 1
ATOM 1952 C CA . GLU A 1 254 ? -13.620 -23.556 -6.046 1.00 95.12 254 GLU A CA 1
ATOM 1953 C C . GLU A 1 254 ? -12.490 -23.041 -6.950 1.00 95.12 254 GLU A C 1
ATOM 1955 O O . GLU A 1 254 ? -12.061 -21.887 -6.825 1.00 95.12 254 GLU A O 1
ATOM 1960 N N . GLY A 1 255 ? -12.043 -23.871 -7.897 1.00 95.56 255 GLY A N 1
ATOM 1961 C CA . GLY A 1 255 ? -11.091 -23.448 -8.924 1.00 95.56 255 GLY A CA 1
ATOM 1962 C C . GLY A 1 255 ? -11.635 -22.273 -9.736 1.00 95.56 255 GLY A C 1
ATOM 1963 O O . GLY A 1 255 ? -12.809 -22.243 -10.093 1.00 95.56 255 GLY A O 1
ATOM 1964 N N . GLY A 1 256 ? -10.779 -21.285 -9.983 1.00 96.50 256 GLY A N 1
ATOM 1965 C CA . GLY A 1 256 ? -11.144 -20.011 -10.598 1.00 96.50 256 GLY A CA 1
ATOM 1966 C C . GLY A 1 256 ? -11.298 -18.852 -9.608 1.00 96.50 256 GLY A C 1
ATOM 1967 O O . GLY A 1 256 ? -11.310 -17.696 -10.030 1.00 96.50 256 GLY A O 1
ATOM 1968 N N . SER A 1 257 ? -11.369 -19.126 -8.300 1.00 97.62 257 SER A N 1
ATOM 1969 C CA . SER A 1 257 ? -11.594 -18.095 -7.278 1.00 97.62 257 SER A CA 1
ATOM 1970 C C . SER A 1 257 ? -10.437 -17.090 -7.180 1.00 97.62 257 SER A C 1
ATOM 1972 O O . SER A 1 257 ? -9.260 -17.460 -7.181 1.00 97.62 257 SER A O 1
ATOM 1974 N N . VAL A 1 258 ? -10.778 -15.809 -7.021 1.00 97.94 258 VAL A N 1
ATOM 1975 C CA . VAL A 1 258 ? -9.840 -14.707 -6.747 1.00 97.94 258 VAL A CA 1
ATOM 1976 C C . VAL A 1 258 ? -10.180 -14.101 -5.393 1.00 97.94 258 VAL A C 1
ATOM 1978 O O . VAL A 1 258 ? -11.285 -13.612 -5.187 1.00 97.94 258 VAL A O 1
ATOM 1981 N N . VAL A 1 259 ? -9.229 -14.107 -4.466 1.00 97.62 259 VAL A N 1
ATOM 1982 C CA . VAL A 1 259 ? -9.399 -13.543 -3.124 1.00 97.62 259 VAL A CA 1
ATOM 1983 C C . VAL A 1 259 ? -8.705 -12.194 -3.072 1.00 97.62 259 VAL A C 1
ATOM 1985 O O . VAL A 1 259 ? -7.480 -12.139 -3.162 1.00 97.62 259 VAL A O 1
ATOM 1988 N N . LEU A 1 260 ? -9.467 -11.113 -2.930 1.00 97.69 260 LEU A N 1
ATOM 1989 C CA . LEU A 1 260 ? -8.913 -9.794 -2.638 1.00 97.69 260 LEU A CA 1
ATOM 1990 C C . LEU A 1 260 ? -8.656 -9.695 -1.134 1.00 97.69 260 LEU A C 1
ATOM 1992 O O . LEU A 1 260 ? -9.525 -10.025 -0.336 1.00 97.69 260 LEU A O 1
ATOM 1996 N N . VAL A 1 261 ? -7.470 -9.243 -0.746 1.00 96.50 261 VAL A N 1
ATOM 1997 C CA . VAL A 1 261 ? -6.985 -9.201 0.636 1.00 96.50 261 VAL A CA 1
ATOM 1998 C C . VAL A 1 261 ? -6.347 -7.837 0.887 1.00 96.50 261 VAL A C 1
ATOM 2000 O O . VAL A 1 261 ? -5.505 -7.375 0.114 1.00 96.50 261 VAL A O 1
ATOM 2003 N N . HIS A 1 262 ? -6.729 -7.178 1.976 1.00 94.75 262 HIS A N 1
ATOM 2004 C CA . HIS A 1 262 ? -6.049 -5.986 2.462 1.00 94.75 262 HIS A CA 1
ATOM 2005 C C . HIS A 1 262 ? -4.598 -6.351 2.808 1.00 94.75 262 HIS A C 1
ATOM 2007 O O . HIS A 1 262 ? -4.378 -7.276 3.586 1.00 94.75 262 HIS A O 1
ATOM 2013 N N . ASN A 1 263 ? -3.607 -5.634 2.261 1.00 89.12 263 ASN A N 1
ATOM 2014 C CA . ASN A 1 263 ? -2.183 -6.013 2.336 1.00 89.12 263 ASN A CA 1
ATOM 2015 C C . ASN A 1 263 ? -1.691 -6.362 3.759 1.00 89.12 263 ASN A C 1
ATOM 2017 O O . ASN A 1 263 ? -0.833 -7.222 3.952 1.00 89.12 263 ASN A O 1
ATOM 2021 N N . ASP A 1 264 ? -2.247 -5.684 4.761 1.00 89.19 264 ASP A N 1
ATOM 2022 C CA . ASP A 1 264 ? -1.861 -5.835 6.161 1.00 89.19 264 ASP A CA 1
ATOM 2023 C C . ASP A 1 264 ? -2.620 -6.939 6.927 1.00 89.19 264 ASP A C 1
ATOM 2025 O O . ASP A 1 264 ? -2.442 -7.049 8.138 1.00 89.19 264 ASP A O 1
ATOM 2029 N N . LEU A 1 265 ? -3.460 -7.759 6.290 1.00 92.38 265 LEU A N 1
ATOM 2030 C CA . LEU A 1 265 ? -4.141 -8.876 6.960 1.00 92.38 265 LEU A CA 1
ATOM 2031 C C . LEU A 1 265 ? -3.143 -9.978 7.362 1.00 92.38 265 LEU A C 1
ATOM 2033 O O . LEU A 1 265 ? -2.312 -10.392 6.547 1.00 92.38 265 LEU A O 1
ATOM 2037 N N . TRP A 1 266 ? -3.235 -10.492 8.595 1.00 92.56 266 TRP A N 1
ATOM 2038 C CA . TRP A 1 266 ? -2.472 -11.683 8.985 1.00 92.56 266 TRP A CA 1
ATOM 2039 C C . TRP A 1 266 ? -2.953 -12.897 8.194 1.00 92.56 266 TRP A C 1
ATOM 2041 O O . TRP A 1 266 ? -4.147 -13.200 8.148 1.00 92.56 266 TRP A O 1
ATOM 2051 N N . HIS A 1 267 ? -2.007 -13.601 7.582 1.00 93.69 267 HIS A N 1
ATOM 2052 C CA . HIS A 1 267 ? -2.279 -14.808 6.816 1.00 93.69 267 HIS A CA 1
ATOM 2053 C C . HIS A 1 267 ? -1.063 -15.743 6.772 1.00 93.69 267 HIS A C 1
ATOM 2055 O O . HIS A 1 267 ? 0.030 -15.392 7.223 1.00 93.69 267 HIS A O 1
ATOM 2061 N N . ARG A 1 268 ? -1.263 -16.962 6.258 1.00 91.56 268 ARG A N 1
ATOM 2062 C CA . ARG A 1 268 ? -0.192 -17.913 5.914 1.00 91.56 268 ARG A CA 1
ATOM 2063 C C . ARG A 1 268 ? -0.660 -19.013 4.966 1.00 91.56 268 ARG A C 1
ATOM 2065 O O . ARG A 1 268 ? -1.792 -19.478 5.063 1.00 91.56 268 ARG A O 1
ATOM 2072 N N . GLY A 1 269 ? 0.244 -19.545 4.150 1.00 90.75 269 GLY A N 1
ATOM 2073 C CA . GLY A 1 269 ? 0.072 -20.864 3.546 1.00 90.75 269 GLY A CA 1
ATOM 2074 C C . GLY A 1 269 ? 0.058 -21.965 4.615 1.00 90.75 269 GLY A C 1
ATOM 2075 O O . GLY A 1 269 ? 0.919 -22.004 5.504 1.00 90.75 269 GLY A O 1
ATOM 2076 N N . THR A 1 270 ? -0.925 -22.864 4.552 1.00 91.19 270 THR A N 1
ATOM 2077 C CA . THR A 1 270 ? -0.949 -24.086 5.375 1.00 91.19 270 THR A CA 1
ATOM 2078 C C . THR A 1 270 ? -0.165 -25.223 4.705 1.00 91.19 270 THR A C 1
ATOM 2080 O O . THR A 1 270 ? 0.352 -25.072 3.601 1.00 91.19 270 THR A O 1
ATOM 2083 N N . ALA A 1 271 ? -0.015 -26.355 5.398 1.00 88.75 271 ALA A N 1
ATOM 2084 C CA . ALA A 1 271 ? 0.718 -27.501 4.868 1.00 88.75 271 ALA A CA 1
ATOM 2085 C C . ALA A 1 271 ? -0.097 -28.250 3.799 1.00 88.75 271 ALA A C 1
ATOM 2087 O O . ALA A 1 271 ? -1.306 -28.425 3.962 1.00 88.75 271 ALA A O 1
ATOM 2088 N N . ASN A 1 272 ? 0.567 -28.751 2.753 1.00 93.50 272 ASN A N 1
ATOM 2089 C CA . ASN A 1 272 ? -0.087 -29.581 1.742 1.00 93.50 272 ASN A CA 1
ATOM 2090 C C . ASN A 1 272 ? -0.082 -31.041 2.195 1.00 93.50 272 ASN A C 1
ATOM 2092 O O . ASN A 1 272 ? 0.973 -31.667 2.304 1.00 93.50 272 ASN A O 1
ATOM 2096 N N . ARG A 1 273 ? -1.274 -31.566 2.467 1.00 94.88 273 ARG A N 1
ATOM 2097 C CA . ARG A 1 273 ? -1.530 -32.947 2.898 1.00 94.88 273 ARG A CA 1
ATOM 2098 C C . ARG A 1 273 ? -2.210 -33.779 1.803 1.00 94.88 273 ARG A C 1
ATOM 2100 O O . ARG A 1 273 ? -2.520 -34.940 2.044 1.00 94.88 273 ARG A O 1
ATOM 2107 N N . SER A 1 274 ? -2.446 -33.185 0.632 1.00 94.94 274 SER A N 1
ATOM 2108 C CA . SER A 1 274 ? -2.948 -33.867 -0.562 1.00 94.94 274 SER A CA 1
ATOM 2109 C C . SER A 1 274 ? -1.814 -34.500 -1.379 1.00 94.94 274 SER A C 1
ATOM 2111 O O . SER A 1 274 ? -0.630 -34.293 -1.106 1.00 94.94 274 SER A O 1
ATOM 2113 N N . ASP A 1 275 ? -2.187 -35.254 -2.408 1.00 95.12 275 ASP A N 1
ATOM 2114 C CA . ASP A 1 275 ? -1.309 -35.881 -3.399 1.00 95.12 275 ASP A CA 1
ATOM 2115 C C . ASP A 1 275 ? -0.998 -34.978 -4.612 1.00 95.12 275 ASP A C 1
ATOM 2117 O O . ASP A 1 275 ? -0.236 -35.370 -5.497 1.00 95.12 275 ASP A O 1
ATOM 2121 N N . ARG A 1 276 ? -1.542 -33.752 -4.658 1.00 92.69 276 ARG A N 1
ATOM 2122 C CA . ARG A 1 276 ? -1.425 -32.824 -5.795 1.00 92.69 276 ARG A CA 1
ATOM 2123 C C . ARG A 1 276 ? -0.751 -31.505 -5.423 1.00 92.69 276 ARG A C 1
ATOM 2125 O O . ARG A 1 276 ? -0.906 -30.991 -4.318 1.00 92.69 276 ARG A O 1
ATOM 2132 N N . ARG A 1 277 ? -0.036 -30.905 -6.382 1.00 93.06 277 ARG A N 1
ATOM 2133 C CA . ARG A 1 277 ? 0.459 -29.522 -6.277 1.00 93.06 277 ARG A CA 1
ATOM 2134 C C . ARG A 1 277 ? -0.710 -28.536 -6.305 1.00 93.06 277 ARG A C 1
ATOM 2136 O O . ARG A 1 277 ? -1.541 -28.612 -7.211 1.00 93.06 277 ARG A O 1
ATOM 2143 N N . ARG A 1 278 ? -0.698 -27.567 -5.383 1.00 94.94 278 ARG A N 1
ATOM 2144 C CA . ARG A 1 278 ? -1.597 -26.403 -5.392 1.00 94.94 278 ARG A CA 1
ATOM 2145 C C . ARG A 1 278 ? -0.857 -25.146 -5.843 1.00 94.94 278 ARG A C 1
ATOM 2147 O O . ARG A 1 278 ? 0.062 -24.689 -5.162 1.00 94.94 278 ARG A O 1
ATOM 2154 N N . TRP A 1 279 ? -1.293 -24.550 -6.946 1.00 96.25 279 TRP A N 1
ATOM 2155 C CA . TRP A 1 279 ? -0.863 -23.230 -7.406 1.00 96.25 279 TRP A CA 1
ATOM 2156 C C . TRP A 1 279 ? -1.723 -22.119 -6.795 1.00 96.25 279 TRP A C 1
ATOM 2158 O O . TRP A 1 279 ? -2.940 -22.246 -6.681 1.00 96.25 279 TRP A O 1
ATOM 2168 N N . MET A 1 280 ? -1.083 -21.016 -6.423 1.00 96.25 280 MET A N 1
ATOM 2169 C CA . MET A 1 280 ? -1.722 -19.734 -6.135 1.00 96.25 280 MET A CA 1
ATOM 2170 C C . MET A 1 280 ? -0.888 -18.627 -6.784 1.00 96.25 280 MET A C 1
ATOM 2172 O O . MET A 1 280 ? 0.342 -18.660 -6.716 1.00 96.25 280 MET A O 1
ATOM 2176 N N . PHE A 1 281 ? -1.534 -17.657 -7.427 1.00 96.06 281 PHE A N 1
ATOM 2177 C CA . PHE A 1 281 ? -0.860 -16.504 -8.026 1.00 96.06 281 PHE A CA 1
ATOM 2178 C C . PHE A 1 281 ? -1.218 -15.238 -7.256 1.00 96.06 281 PHE A C 1
ATOM 2180 O O . PHE A 1 281 ? -2.360 -14.781 -7.303 1.00 96.06 281 PHE A O 1
ATOM 2187 N N . CYS A 1 282 ? -0.231 -14.679 -6.557 1.00 93.12 282 CYS A N 1
ATOM 2188 C CA . CYS A 1 282 ? -0.339 -13.425 -5.827 1.00 93.12 282 CYS A CA 1
ATOM 2189 C C . CYS A 1 282 ? 0.023 -12.252 -6.746 1.00 93.12 282 CYS A C 1
ATOM 2191 O O . CYS A 1 282 ? 1.118 -12.206 -7.316 1.00 93.12 282 CYS A O 1
ATOM 2193 N N . PHE A 1 283 ? -0.896 -11.300 -6.886 1.00 93.62 283 PHE A N 1
ATOM 2194 C CA . PHE A 1 283 ? -0.689 -10.015 -7.553 1.00 93.62 283 PHE A CA 1
ATOM 2195 C C . PHE A 1 283 ? -1.014 -8.899 -6.561 1.00 93.62 283 PHE A C 1
ATOM 2197 O O . PHE A 1 283 ? -1.963 -9.020 -5.793 1.00 93.62 283 PHE A O 1
ATOM 2204 N N . MET A 1 284 ? -0.264 -7.799 -6.581 1.00 91.88 284 MET A N 1
ATOM 2205 C CA . MET A 1 284 ? -0.602 -6.608 -5.797 1.00 91.88 284 MET A CA 1
ATOM 2206 C C . MET A 1 284 ? -1.090 -5.480 -6.700 1.00 91.88 284 MET A C 1
ATOM 2208 O O . MET A 1 284 ? -0.620 -5.303 -7.824 1.00 91.88 284 MET A O 1
ATOM 2212 N N . PHE A 1 285 ? -2.019 -4.694 -6.178 1.00 93.81 285 PHE A N 1
ATOM 2213 C CA . PHE A 1 285 ? -2.620 -3.545 -6.836 1.00 93.81 285 PHE A CA 1
ATOM 2214 C C . PHE A 1 285 ? -2.568 -2.364 -5.877 1.00 93.81 285 PHE A C 1
ATOM 2216 O O . PHE A 1 285 ? -2.815 -2.521 -4.681 1.00 93.81 285 PHE A O 1
ATOM 2223 N N . MET A 1 286 ? -2.232 -1.183 -6.386 1.00 92.19 286 MET A N 1
ATOM 2224 C CA . MET A 1 286 ? -2.135 0.032 -5.585 1.00 92.19 286 MET A CA 1
ATOM 2225 C C . MET A 1 286 ? -3.107 1.098 -6.054 1.00 92.19 286 MET A C 1
ATOM 2227 O O . MET A 1 286 ? -3.313 1.302 -7.247 1.00 92.19 286 MET A O 1
ATOM 2231 N N . ARG A 1 287 ? -3.608 1.874 -5.105 1.00 91.88 287 ARG A N 1
ATOM 2232 C CA . ARG A 1 287 ? -4.315 3.117 -5.381 1.00 91.88 287 ARG A CA 1
ATOM 2233 C C . ARG A 1 287 ? -3.344 4.167 -5.933 1.00 91.88 287 ARG A C 1
ATOM 2235 O O . ARG A 1 287 ? -2.322 4.474 -5.313 1.00 91.88 287 ARG A O 1
ATOM 2242 N N . ALA A 1 288 ? -3.682 4.733 -7.092 1.00 90.44 288 ALA A N 1
ATOM 2243 C CA . ALA A 1 288 ? -2.940 5.843 -7.690 1.00 90.44 288 ALA A CA 1
ATOM 2244 C C . ALA A 1 288 ? -3.303 7.181 -7.033 1.00 90.44 288 ALA A C 1
ATOM 2246 O O . ALA A 1 288 ? -2.424 7.943 -6.640 1.00 90.44 288 ALA A O 1
ATOM 2247 N N . LEU A 1 289 ? -4.604 7.444 -6.891 1.00 88.62 289 LEU A N 1
ATOM 2248 C CA . LEU A 1 289 ? -5.143 8.691 -6.363 1.00 88.62 289 LEU A CA 1
ATOM 2249 C C . LEU A 1 289 ? -6.016 8.423 -5.136 1.00 88.62 289 LEU A C 1
ATOM 2251 O O . LEU A 1 289 ? -6.798 7.468 -5.095 1.00 88.62 289 LEU A O 1
ATOM 2255 N N . SER A 1 290 ? -5.890 9.294 -4.139 1.00 85.44 290 SER A N 1
ATOM 2256 C CA . SER A 1 290 ? -6.827 9.376 -3.019 1.00 85.44 290 SER A CA 1
ATOM 2257 C C . SER A 1 290 ? -8.269 9.504 -3.530 1.00 85.44 290 SER A C 1
ATOM 2259 O O . SER A 1 290 ? -8.466 10.105 -4.590 1.00 85.44 290 SER A O 1
ATOM 2261 N N . PRO A 1 291 ? -9.271 8.992 -2.797 1.00 84.94 291 PRO A N 1
ATOM 2262 C CA . PRO A 1 291 ? -10.674 9.256 -3.098 1.00 84.94 291 PRO A CA 1
ATOM 2263 C C . PRO A 1 291 ? -10.930 10.758 -3.272 1.00 84.94 291 PRO A C 1
ATOM 2265 O O . PRO A 1 291 ? -10.476 11.574 -2.466 1.00 84.94 291 PRO A O 1
ATOM 2268 N N . LEU A 1 292 ? -11.603 11.119 -4.364 1.00 71.31 292 LEU A N 1
ATOM 2269 C CA . LEU A 1 292 ? -11.996 12.498 -4.634 1.00 71.31 292 LEU A CA 1
ATOM 2270 C C . LEU A 1 292 ? -13.240 12.823 -3.811 1.00 71.31 292 LEU A C 1
ATOM 2272 O O . LEU A 1 292 ? -14.165 12.015 -3.758 1.00 71.31 292 LEU A O 1
ATOM 2276 N N . ALA A 1 293 ? -13.279 14.014 -3.215 1.00 63.31 293 ALA A N 1
ATOM 2277 C CA . ALA A 1 293 ? -14.495 14.503 -2.582 1.00 63.31 293 ALA A CA 1
ATOM 2278 C C . ALA A 1 293 ? -15.614 14.650 -3.635 1.00 63.31 293 ALA A C 1
ATOM 2280 O O . ALA A 1 293 ? -15.348 15.185 -4.720 1.00 63.31 293 ALA A O 1
ATOM 2281 N N . PRO A 1 294 ? -16.854 14.211 -3.348 1.00 60.69 294 PRO A N 1
ATOM 2282 C CA . PRO A 1 294 ? -17.994 14.474 -4.218 1.00 60.69 294 PRO A CA 1
ATOM 2283 C C . PRO A 1 294 ? -18.209 15.978 -4.437 1.00 60.69 294 PRO A C 1
ATOM 2285 O O . PRO A 1 294 ? -17.907 16.800 -3.571 1.00 60.69 294 PRO A O 1
ATOM 2288 N N . LEU A 1 295 ? -18.771 16.352 -5.591 1.00 52.84 295 LEU A N 1
ATOM 2289 C CA . LEU A 1 295 ? -19.167 17.740 -5.856 1.00 52.84 295 LEU A CA 1
ATOM 2290 C C . LEU A 1 295 ? -20.192 18.211 -4.808 1.00 52.84 295 LEU A C 1
ATOM 2292 O O . LEU A 1 295 ? -21.047 17.434 -4.393 1.00 52.84 295 LEU A O 1
ATOM 2296 N N . GLN A 1 296 ? -20.138 19.487 -4.417 1.00 47.97 296 GLN A N 1
ATOM 2297 C CA . GLN A 1 296 ? -20.888 20.050 -3.278 1.00 47.97 296 GLN A CA 1
ATOM 2298 C C . GLN A 1 296 ? -22.380 19.657 -3.163 1.00 47.97 296 GLN A C 1
ATOM 2300 O O . GLN A 1 296 ? -22.782 19.267 -2.070 1.00 47.97 296 GLN A O 1
ATOM 2305 N N . PRO A 1 297 ? -23.195 19.636 -4.239 1.00 43.25 297 PRO A N 1
ATOM 2306 C CA . PRO A 1 297 ? -24.595 19.193 -4.149 1.00 43.25 297 PRO A CA 1
ATOM 2307 C C . PRO A 1 297 ? -24.769 17.718 -3.736 1.00 43.25 297 PRO A C 1
ATOM 2309 O O . PRO A 1 297 ? -25.788 17.334 -3.165 1.00 43.25 297 PRO A O 1
ATOM 2312 N N . ALA A 1 298 ? -23.771 16.873 -4.014 1.00 45.50 298 ALA A N 1
ATOM 2313 C CA . ALA A 1 298 ? -23.766 15.468 -3.623 1.00 45.50 298 ALA A CA 1
ATOM 2314 C C . ALA A 1 298 ? -23.306 15.256 -2.170 1.00 45.50 298 ALA A C 1
ATOM 2316 O O . ALA A 1 298 ? -23.700 14.260 -1.575 1.00 45.50 298 ALA A O 1
ATOM 2317 N N . LEU A 1 299 ? -22.532 16.176 -1.578 1.00 48.66 299 LEU A N 1
ATOM 2318 C CA . LEU A 1 299 ? -22.080 16.087 -0.180 1.00 48.66 299 LEU A CA 1
ATOM 2319 C C . LEU A 1 299 ? -23.262 16.115 0.806 1.00 48.66 299 LEU A C 1
ATOM 2321 O O . LEU A 1 299 ? -23.350 15.262 1.687 1.00 48.66 299 LEU A O 1
ATOM 2325 N N . GLU A 1 300 ? -24.204 17.042 0.614 1.00 47.78 300 GLU A N 1
ATOM 2326 C CA . GLU A 1 300 ? -25.389 17.198 1.475 1.00 47.78 300 GLU A CA 1
ATOM 2327 C C . GLU A 1 300 ? -26.364 16.016 1.367 1.00 47.78 300 GLU A C 1
ATOM 2329 O O . GLU A 1 300 ? -27.015 15.658 2.349 1.00 47.78 300 GLU A O 1
ATOM 2334 N N . THR A 1 301 ? -26.432 15.380 0.192 1.00 45.91 301 THR A N 1
ATOM 2335 C CA . THR A 1 301 ? -27.288 14.208 -0.059 1.00 45.91 301 THR A CA 1
ATOM 2336 C C . THR A 1 301 ? -26.616 12.909 0.404 1.00 45.91 301 THR A C 1
ATOM 2338 O O . THR A 1 301 ? -27.264 12.051 0.998 1.00 45.91 301 THR A O 1
ATOM 2341 N N . ALA A 1 302 ? -25.304 12.757 0.189 1.00 47.62 302 ALA A N 1
ATOM 2342 C CA . ALA A 1 302 ? -24.550 11.577 0.610 1.00 47.62 302 ALA A CA 1
ATOM 2343 C C . ALA A 1 302 ? -24.483 11.460 2.139 1.00 47.62 302 ALA A C 1
ATOM 2345 O O . ALA A 1 302 ? -24.728 10.380 2.672 1.00 47.62 302 ALA A O 1
ATOM 2346 N N . ALA A 1 303 ? -24.260 12.570 2.853 1.00 48.31 303 ALA A N 1
ATOM 2347 C CA . ALA A 1 303 ? -24.221 12.595 4.319 1.00 48.31 303 ALA A CA 1
ATOM 2348 C C . ALA A 1 303 ? -25.524 12.104 4.992 1.00 48.31 303 ALA A C 1
ATOM 2350 O O . ALA A 1 303 ? -25.496 11.697 6.151 1.00 48.31 303 ALA A O 1
ATOM 2351 N N . GLN A 1 304 ? -26.654 12.102 4.273 1.00 44.81 304 GLN A N 1
ATOM 2352 C CA . GLN A 1 304 ? -27.952 11.603 4.753 1.00 44.81 304 GLN A CA 1
ATOM 2353 C C . GLN A 1 304 ? -28.179 10.104 4.471 1.00 44.81 304 GLN A C 1
ATOM 2355 O O . GLN A 1 304 ? -29.156 9.530 4.956 1.00 44.81 304 GLN A O 1
ATOM 2360 N N . HIS A 1 305 ? -27.304 9.457 3.693 1.00 47.53 305 HIS A N 1
ATOM 2361 C CA . HIS A 1 305 ? -27.497 8.090 3.191 1.00 47.53 305 HIS A CA 1
ATOM 2362 C C . HIS A 1 305 ? -26.384 7.096 3.553 1.00 47.53 305 HIS A C 1
ATOM 2364 O O . HIS A 1 305 ? -26.518 5.907 3.257 1.00 47.53 305 HIS A O 1
ATOM 2370 N N . ILE A 1 306 ? -25.324 7.525 4.244 1.00 53.25 306 ILE A N 1
ATOM 2371 C CA . ILE A 1 306 ? -24.360 6.592 4.840 1.00 53.25 306 ILE A CA 1
ATOM 2372 C C . ILE A 1 306 ? -25.005 5.955 6.073 1.00 53.25 306 ILE A C 1
ATOM 2374 O O . ILE A 1 306 ? -24.990 6.525 7.166 1.00 53.25 306 ILE A O 1
ATOM 2378 N N . SER A 1 307 ? -25.538 4.741 5.928 1.00 50.22 307 SER A N 1
ATOM 2379 C CA . SER A 1 307 ? -25.799 3.891 7.092 1.00 50.22 307 SER A CA 1
ATOM 2380 C C . SER A 1 307 ? -24.494 3.751 7.888 1.00 50.22 307 SER A C 1
ATOM 2382 O O . SER A 1 307 ? -23.476 3.360 7.300 1.00 50.22 307 SER A O 1
ATOM 2384 N N . PRO A 1 308 ? -24.478 4.070 9.199 1.00 54.31 308 PRO A N 1
ATOM 2385 C CA . PRO A 1 308 ? -23.304 3.856 10.028 1.00 54.31 308 PRO A CA 1
ATOM 2386 C C . PRO A 1 308 ? -22.836 2.413 9.888 1.00 54.31 308 PRO A C 1
ATOM 2388 O O . PRO A 1 308 ? -23.658 1.501 9.847 1.00 54.31 308 PRO A O 1
ATOM 2391 N N . CYS A 1 309 ? -21.522 2.203 9.835 1.00 53.91 309 CYS A N 1
ATOM 2392 C CA . CYS A 1 309 ? -20.962 0.860 9.787 1.00 53.91 309 CYS A CA 1
ATOM 2393 C C . CYS A 1 309 ? -21.510 0.045 10.975 1.00 53.91 309 CYS A C 1
ATOM 2395 O O . CYS A 1 309 ? -21.198 0.366 12.126 1.00 53.91 309 CYS A O 1
ATOM 2397 N N . GLU A 1 310 ? -22.325 -0.985 10.709 1.00 57.09 310 GLU A N 1
ATOM 2398 C CA . GLU A 1 310 ? -22.978 -1.842 11.720 1.00 57.09 310 GLU A CA 1
ATOM 2399 C C . GLU A 1 310 ? -21.982 -2.807 12.398 1.00 57.09 310 GLU A C 1
ATOM 2401 O O . GLU A 1 310 ? -22.289 -3.952 12.712 1.00 57.09 310 GLU A O 1
ATOM 2406 N N . VAL A 1 311 ? -20.746 -2.352 12.607 1.00 59.84 311 VAL A N 1
ATOM 2407 C CA . VAL A 1 311 ? -19.677 -3.077 13.288 1.00 59.84 311 VAL A CA 1
ATOM 2408 C C . VAL A 1 311 ? -19.758 -2.755 14.778 1.00 59.84 311 VAL A C 1
ATOM 2410 O O . VAL A 1 311 ? -19.341 -1.664 15.179 1.00 59.84 311 VAL A O 1
ATOM 2413 N N . PRO A 1 312 ? -20.278 -3.663 15.625 1.00 61.41 312 PRO A N 1
ATOM 2414 C CA . PRO A 1 312 ? -20.152 -3.517 17.067 1.00 61.41 312 PRO A CA 1
ATOM 2415 C C . PRO A 1 312 ? -18.690 -3.699 17.507 1.00 61.41 312 PRO A C 1
ATOM 2417 O O . PRO A 1 312 ? -17.889 -4.359 16.841 1.00 61.41 312 PRO A O 1
ATOM 2420 N N . GLY A 1 313 ? -18.356 -3.150 18.675 1.00 76.19 313 GLY A N 1
ATOM 2421 C CA . GLY A 1 313 ? -17.053 -3.343 19.314 1.00 76.19 313 GLY A CA 1
ATOM 2422 C C . GLY A 1 313 ? -15.936 -2.401 18.827 1.00 76.19 313 GLY A C 1
ATOM 2423 O O . GLY A 1 313 ? -16.203 -1.395 18.161 1.00 76.19 313 GLY A O 1
ATOM 2424 N N . PRO A 1 314 ? -14.667 -2.707 19.164 1.00 78.50 314 PRO A N 1
ATOM 2425 C CA . PRO A 1 314 ? -13.564 -1.734 19.161 1.00 78.50 314 PRO A CA 1
ATOM 2426 C C . PRO A 1 314 ? -13.149 -1.234 17.769 1.00 78.50 314 PRO A C 1
ATOM 2428 O O . PRO A 1 314 ? -12.466 -0.222 17.641 1.00 78.50 314 PRO A O 1
ATOM 2431 N N . ARG A 1 315 ? -13.577 -1.909 16.694 1.00 89.00 315 ARG A N 1
ATOM 2432 C CA . ARG A 1 315 ? -13.273 -1.510 15.308 1.00 89.00 315 ARG A CA 1
ATOM 2433 C C . ARG A 1 315 ? -14.219 -0.449 14.739 1.00 89.00 315 ARG A C 1
ATOM 2435 O O . ARG A 1 315 ? -13.911 0.102 13.687 1.00 89.00 315 ARG A O 1
ATOM 2442 N N . ARG A 1 316 ? -15.337 -0.129 15.409 1.00 88.62 316 ARG A N 1
ATOM 2443 C CA . ARG A 1 316 ? -16.416 0.727 14.869 1.00 88.62 316 ARG A CA 1
ATOM 2444 C C . ARG A 1 316 ? -15.921 2.052 14.279 1.00 88.62 316 ARG A C 1
ATOM 2446 O O . ARG A 1 316 ? -16.264 2.376 13.143 1.00 88.62 316 ARG A O 1
ATOM 2453 N N . LEU A 1 317 ? -15.123 2.814 15.034 1.00 90.88 317 LEU A N 1
ATOM 2454 C CA . LEU A 1 317 ? -14.617 4.120 14.587 1.00 90.88 317 LEU A CA 1
ATOM 2455 C C . LEU A 1 317 ? -13.652 3.982 13.403 1.00 90.88 317 LEU A C 1
ATOM 2457 O O . LEU A 1 317 ? -13.732 4.757 12.454 1.00 90.88 317 LEU A O 1
ATOM 2461 N N . ILE A 1 318 ? -12.796 2.957 13.425 1.00 92.75 318 ILE A N 1
ATOM 2462 C CA . ILE A 1 318 ? -11.825 2.684 12.360 1.00 92.75 318 ILE A CA 1
ATOM 2463 C C . ILE A 1 318 ? -12.551 2.299 11.065 1.00 92.75 318 ILE A C 1
ATOM 2465 O O . ILE A 1 318 ? -12.322 2.927 10.035 1.00 92.75 318 ILE A O 1
ATOM 2469 N N . CYS A 1 319 ? -13.476 1.333 11.114 1.00 92.81 319 CYS A N 1
ATOM 2470 C CA . CYS A 1 319 ? -14.259 0.911 9.949 1.00 92.81 319 CYS A CA 1
ATOM 2471 C C . CYS A 1 319 ? -15.103 2.063 9.383 1.00 92.81 319 CYS A C 1
ATOM 2473 O O . CYS A 1 319 ? -15.112 2.277 8.172 1.00 92.81 319 CYS A O 1
ATOM 2475 N N . SER A 1 320 ? -15.747 2.854 10.252 1.00 89.69 320 SER A N 1
ATOM 2476 C CA . SER A 1 320 ? -16.473 4.062 9.845 1.00 89.69 320 SER A CA 1
ATOM 2477 C C . SER A 1 320 ? -15.559 5.040 9.100 1.00 89.69 320 SER A C 1
ATOM 2479 O O . SER A 1 320 ? -15.887 5.473 7.998 1.00 89.69 320 SER A O 1
ATOM 2481 N N . GLN A 1 321 ? -14.379 5.341 9.649 1.00 91.62 321 GLN A N 1
ATOM 2482 C CA . GLN A 1 321 ? -13.419 6.257 9.034 1.00 91.62 321 GLN A CA 1
ATOM 2483 C C . GLN A 1 321 ? -12.855 5.725 7.703 1.00 91.62 321 GLN A C 1
ATOM 2485 O O . GLN A 1 321 ? -12.615 6.522 6.798 1.00 91.62 321 GLN A O 1
ATOM 2490 N N . VAL A 1 322 ? -12.666 4.410 7.542 1.00 92.81 322 VAL A N 1
ATOM 2491 C CA . VAL A 1 322 ? -12.234 3.816 6.262 1.00 92.81 322 VAL A CA 1
ATOM 2492 C C . VAL A 1 322 ? -13.327 3.923 5.193 1.00 92.81 322 VAL A C 1
ATOM 2494 O O . VAL A 1 322 ? -13.016 4.269 4.055 1.00 92.81 322 VAL A O 1
ATOM 2497 N N . LEU A 1 323 ? -14.598 3.694 5.546 1.00 90.25 323 LEU A N 1
ATOM 2498 C CA . LEU A 1 323 ? -15.728 3.844 4.617 1.00 90.25 323 LEU A CA 1
ATOM 2499 C C . LEU A 1 323 ? -15.918 5.300 4.175 1.00 90.25 323 LEU A C 1
ATOM 2501 O O . LEU A 1 323 ? -15.952 5.565 2.977 1.00 90.25 323 LEU A O 1
ATOM 2505 N N . HIS A 1 324 ? -15.941 6.250 5.116 1.00 89.19 324 HIS A N 1
ATOM 2506 C CA . HIS A 1 324 ? -16.034 7.678 4.787 1.00 89.19 324 HIS A CA 1
ATOM 2507 C C . HIS A 1 324 ? -14.854 8.123 3.907 1.00 89.19 324 HIS A C 1
ATOM 2509 O O . HIS A 1 324 ? -15.060 8.788 2.895 1.00 89.19 324 HIS A O 1
ATOM 2515 N N . TRP A 1 325 ? -13.629 7.675 4.215 1.00 91.88 325 TRP A N 1
ATOM 2516 C CA . TRP A 1 325 ? -12.457 7.963 3.383 1.00 91.88 325 TRP A CA 1
ATOM 2517 C C . TRP A 1 325 ? -12.610 7.409 1.964 1.00 91.88 325 TRP A C 1
ATOM 2519 O O . TRP A 1 325 ? -12.358 8.142 1.013 1.00 91.88 325 TRP A O 1
ATOM 2529 N N . LEU A 1 326 ? -13.063 6.158 1.807 1.00 89.69 326 LEU A N 1
ATOM 2530 C CA . LEU A 1 326 ? -13.322 5.523 0.505 1.00 89.69 326 LEU A CA 1
ATOM 2531 C C . LEU A 1 326 ? -14.359 6.280 -0.336 1.00 89.69 326 LEU A C 1
ATOM 2533 O O . LEU A 1 326 ? -14.209 6.352 -1.555 1.00 89.69 326 LEU A O 1
ATOM 2537 N N . GLU A 1 327 ? -15.368 6.857 0.313 1.00 85.44 327 GLU A N 1
ATOM 2538 C CA . GLU A 1 327 ? -16.419 7.675 -0.304 1.00 85.44 327 GLU A CA 1
ATOM 2539 C C . GLU A 1 327 ? -15.988 9.140 -0.548 1.00 85.44 327 GLU A C 1
ATOM 2541 O O . GLU A 1 327 ? -16.708 9.891 -1.203 1.00 85.44 327 GLU A O 1
ATOM 2546 N N . GLY A 1 328 ? -14.804 9.551 -0.070 1.00 87.19 328 GLY A N 1
ATOM 2547 C CA . GLY A 1 328 ? -14.291 10.922 -0.192 1.00 87.19 328 GLY A CA 1
ATOM 2548 C C . GLY A 1 328 ? -14.930 11.915 0.787 1.00 87.19 328 GLY A C 1
ATOM 2549 O O . GLY A 1 328 ? -14.998 13.109 0.495 1.00 87.19 328 GLY A O 1
ATOM 2550 N N . LEU A 1 329 ? -15.427 11.429 1.926 1.00 87.00 329 LEU A N 1
ATOM 2551 C CA . LEU A 1 329 ? -16.269 12.156 2.875 1.00 87.00 329 LEU A CA 1
ATOM 2552 C C . LEU A 1 329 ? -15.594 12.301 4.252 1.00 87.00 329 LEU A C 1
ATOM 2554 O O . LEU A 1 329 ? -14.872 11.403 4.689 1.00 87.00 329 LEU A O 1
ATOM 2558 N N . PRO A 1 330 ? -15.832 13.404 4.989 1.00 89.88 330 PRO A N 1
ATOM 2559 C CA . PRO A 1 330 ? -15.369 13.520 6.367 1.00 89.88 330 PRO A CA 1
ATOM 2560 C C . PRO A 1 330 ? -16.122 12.528 7.262 1.00 89.88 330 PRO A C 1
ATOM 2562 O O . PRO A 1 330 ? -17.338 12.385 7.158 1.00 89.88 330 PRO A O 1
ATOM 2565 N N . ALA A 1 331 ? -15.416 11.887 8.197 1.00 88.12 331 ALA A N 1
ATOM 2566 C CA . ALA A 1 331 ? -16.079 11.168 9.281 1.00 88.12 331 ALA A CA 1
ATOM 2567 C C . ALA A 1 331 ? -16.817 12.158 10.215 1.00 88.12 331 ALA A C 1
ATOM 2569 O O . ALA A 1 331 ? -16.346 13.290 10.383 1.00 88.12 331 ALA A O 1
ATOM 2570 N N . PRO A 1 332 ? -17.933 11.758 10.857 1.00 87.25 332 PRO A N 1
ATOM 2571 C CA . PRO A 1 332 ? -18.675 12.627 11.765 1.00 87.25 332 PRO A CA 1
ATOM 2572 C C . PRO A 1 332 ? -17.813 13.161 12.915 1.00 87.25 332 PRO A C 1
ATOM 2574 O O . PRO A 1 332 ? -16.973 12.442 13.463 1.00 87.25 332 PRO A O 1
ATOM 2577 N N . ALA A 1 333 ? -18.053 14.417 13.298 1.00 91.31 333 ALA A N 1
ATOM 2578 C CA . ALA A 1 333 ? -17.499 14.974 14.526 1.00 91.31 333 ALA A CA 1
ATOM 2579 C C . ALA A 1 333 ? -18.175 14.337 15.752 1.00 91.31 333 ALA A C 1
ATOM 2581 O O . ALA A 1 333 ? -19.371 14.039 15.725 1.00 91.31 333 ALA A O 1
ATOM 2582 N N . LEU A 1 334 ? -17.401 14.124 16.814 1.00 92.81 334 LEU A N 1
ATOM 2583 C CA . LEU A 1 334 ? -17.845 13.532 18.072 1.00 92.81 334 LEU A CA 1
ATOM 2584 C C . LEU A 1 334 ? -17.456 14.436 19.243 1.00 92.81 334 LEU A C 1
ATOM 2586 O O . LEU A 1 334 ? -16.324 14.918 19.311 1.00 92.81 334 LEU A O 1
ATOM 2590 N N . GLU A 1 335 ? -18.358 14.591 20.210 1.00 96.00 335 GLU A N 1
ATOM 2591 C CA . GLU A 1 335 ? -18.004 15.156 21.512 1.00 96.00 335 GLU A CA 1
ATOM 2592 C C . GLU A 1 335 ? -17.113 14.161 22.262 1.00 96.00 335 GLU A C 1
ATOM 2594 O O . GLU A 1 335 ? -17.521 13.036 22.551 1.00 96.00 335 GLU A O 1
ATOM 2599 N N . VAL A 1 336 ? -15.867 14.567 22.512 1.00 95.56 336 VAL A N 1
ATOM 2600 C CA . VAL A 1 336 ? -14.790 13.719 23.034 1.00 95.56 336 VAL A CA 1
ATOM 2601 C C . VAL A 1 336 ? -14.021 14.498 24.092 1.00 95.56 336 VAL A C 1
ATOM 2603 O O . VAL A 1 336 ? -13.520 15.593 23.823 1.00 95.56 336 VAL A O 1
ATOM 2606 N N . ASP A 1 337 ? -13.885 13.914 25.282 1.00 96.94 337 ASP A N 1
ATOM 2607 C CA . ASP A 1 337 ? -12.977 14.420 26.307 1.00 96.94 337 ASP A CA 1
ATOM 2608 C C . ASP A 1 337 ? -11.534 14.046 25.934 1.00 96.94 337 ASP A C 1
ATOM 2610 O O . ASP A 1 337 ? -11.088 12.909 26.085 1.00 96.94 337 ASP A O 1
ATOM 2614 N N . VAL A 1 338 ? -10.795 15.037 25.434 1.00 97.12 338 VAL A N 1
ATOM 2615 C CA . VAL A 1 338 ? -9.403 14.889 24.988 1.00 97.12 338 VAL A CA 1
ATOM 2616 C C . VAL A 1 338 ? -8.471 14.435 26.123 1.00 97.12 338 VAL A C 1
ATOM 2618 O O . VAL A 1 338 ? -7.466 13.787 25.845 1.00 97.12 338 VAL A O 1
ATOM 2621 N N . GLN A 1 339 ? -8.777 14.743 27.389 1.00 96.44 339 GLN A N 1
ATOM 2622 C CA . GLN A 1 339 ? -7.972 14.302 28.535 1.00 96.44 339 GLN A CA 1
ATOM 2623 C C . GLN A 1 339 ? -8.301 12.864 28.949 1.00 96.44 339 GLN A C 1
ATOM 2625 O O . GLN A 1 339 ? -7.389 12.102 29.271 1.00 96.44 339 GLN A O 1
ATOM 2630 N N . ALA A 1 340 ? -9.572 12.459 28.874 1.00 97.12 340 ALA A N 1
ATOM 2631 C CA . ALA A 1 340 ? -9.954 11.063 29.081 1.00 97.12 340 ALA A CA 1
ATOM 2632 C C . ALA A 1 340 ? -9.338 10.146 28.008 1.00 97.12 340 ALA A C 1
ATOM 2634 O O . ALA A 1 340 ? -8.768 9.106 28.344 1.00 97.12 340 ALA A O 1
ATOM 2635 N N . GLU A 1 341 ? -9.372 10.555 26.735 1.00 96.81 341 GLU A N 1
ATOM 2636 C CA . GLU A 1 341 ? -8.745 9.789 25.652 1.00 96.81 341 GLU A CA 1
ATOM 2637 C C . GLU A 1 341 ? -7.211 9.798 25.731 1.00 96.81 341 GLU A C 1
ATOM 2639 O O . GLU A 1 341 ? -6.589 8.793 25.397 1.00 96.81 341 GLU A O 1
ATOM 2644 N N . GLU A 1 342 ? -6.571 10.870 26.221 1.00 96.25 342 GLU A N 1
ATOM 2645 C CA . GLU A 1 342 ? -5.135 10.838 26.543 1.00 96.25 342 GLU A CA 1
ATOM 2646 C C . GLU A 1 342 ? -4.823 9.745 27.574 1.00 96.25 342 GLU A C 1
ATOM 2648 O O . GLU A 1 342 ? -3.937 8.917 27.350 1.00 96.25 342 GLU A O 1
ATOM 2653 N N . ALA A 1 343 ? -5.572 9.707 28.678 1.00 96.19 343 ALA A N 1
ATOM 2654 C CA . ALA A 1 343 ? -5.383 8.704 29.718 1.00 96.19 343 ALA A CA 1
ATOM 2655 C C . ALA A 1 343 ? -5.625 7.279 29.190 1.00 96.19 343 ALA A C 1
ATOM 2657 O O . ALA A 1 343 ? -4.831 6.380 29.480 1.00 96.19 343 ALA A O 1
ATOM 2658 N N . ALA A 1 344 ? -6.662 7.069 28.373 1.00 95.12 344 ALA A N 1
ATOM 2659 C CA . ALA A 1 344 ? -6.940 5.784 27.731 1.00 95.12 344 ALA A CA 1
ATOM 2660 C C . ALA A 1 344 ? -5.796 5.351 26.796 1.00 95.12 344 ALA A C 1
ATOM 2662 O O . ALA A 1 344 ? -5.311 4.227 26.884 1.00 95.12 344 ALA A O 1
ATOM 2663 N N . LEU A 1 345 ? -5.299 6.252 25.945 1.00 92.81 345 LEU A N 1
ATOM 2664 C CA . LEU A 1 345 ? -4.252 5.954 24.964 1.00 92.81 345 LEU A CA 1
ATOM 2665 C C . LEU A 1 345 ? -2.892 5.670 25.639 1.00 92.81 345 LEU A C 1
ATOM 2667 O O . LEU A 1 345 ? -2.149 4.799 25.185 1.00 92.81 345 LEU A O 1
ATOM 2671 N N . LEU A 1 346 ? -2.586 6.349 26.751 1.00 91.25 346 LEU A N 1
ATOM 2672 C CA . LEU A 1 346 ? -1.379 6.108 27.556 1.00 91.25 346 LEU A CA 1
ATOM 2673 C C . LEU A 1 346 ? -1.455 4.849 28.438 1.00 91.25 346 LEU A C 1
ATOM 2675 O O . LEU A 1 346 ? -0.412 4.269 28.738 1.00 91.25 346 LEU A O 1
ATOM 2679 N N . SER A 1 347 ? -2.653 4.424 28.858 1.00 92.50 347 SER A N 1
ATOM 2680 C CA . SER A 1 347 ? -2.856 3.232 29.704 1.00 92.50 347 SER A CA 1
ATOM 2681 C C . SER A 1 347 ? -3.260 1.964 28.937 1.00 92.50 347 SER A C 1
ATOM 2683 O O . SER A 1 347 ? -3.288 0.886 29.532 1.00 92.50 347 SER A O 1
ATOM 2685 N N . ALA A 1 348 ? -3.515 2.072 27.629 1.00 91.25 348 ALA A N 1
ATOM 2686 C CA . ALA A 1 348 ? -3.939 0.981 26.753 1.00 91.25 348 ALA A CA 1
ATOM 2687 C C . ALA A 1 348 ? -2.989 -0.229 26.768 1.00 91.25 348 ALA A C 1
ATOM 2689 O O . ALA A 1 348 ? -1.816 -0.135 26.381 1.00 91.25 348 ALA A O 1
ATOM 2690 N N . GLN A 1 349 ? -3.536 -1.387 27.130 1.00 85.69 349 GLN A N 1
ATOM 2691 C CA . GLN A 1 349 ? -2.822 -2.659 27.232 1.00 85.69 349 GLN A CA 1
ATOM 2692 C C . GLN A 1 349 ? -2.604 -3.332 25.871 1.00 85.69 349 GLN A C 1
ATOM 2694 O O . GLN A 1 349 ? -1.675 -4.129 25.730 1.00 85.69 349 GLN A O 1
ATOM 2699 N N . ASP A 1 350 ? -3.414 -3.003 24.858 1.00 85.75 350 ASP A N 1
ATOM 2700 C CA . ASP A 1 350 ? -3.231 -3.498 23.493 1.00 85.75 350 ASP A CA 1
ATOM 2701 C C . ASP A 1 350 ? -3.616 -2.495 22.385 1.00 85.75 350 ASP A C 1
ATOM 2703 O O . ASP A 1 350 ? -4.132 -1.398 22.619 1.00 85.75 350 ASP A O 1
ATOM 2707 N N . ASP A 1 351 ? -3.323 -2.876 21.137 1.00 86.62 351 ASP A N 1
ATOM 2708 C CA . ASP A 1 351 ? -3.686 -2.122 19.932 1.00 86.62 351 ASP A CA 1
ATOM 2709 C C . ASP A 1 351 ? -5.191 -1.803 19.794 1.00 86.62 351 ASP A C 1
ATOM 2711 O O . ASP A 1 351 ? -5.508 -0.814 19.137 1.00 86.62 351 ASP A O 1
ATOM 2715 N N . GLN A 1 352 ? -6.127 -2.584 20.351 1.00 89.06 352 GLN A N 1
ATOM 2716 C CA . GLN A 1 352 ? -7.563 -2.296 20.213 1.00 89.06 352 GLN A CA 1
ATOM 2717 C C . GLN A 1 352 ? -7.943 -1.049 21.009 1.00 89.06 352 GLN A C 1
ATOM 2719 O O . GLN A 1 352 ? -8.498 -0.108 20.440 1.00 89.06 352 GLN A O 1
ATOM 2724 N N . GLU A 1 353 ? -7.590 -1.022 22.295 1.00 91.19 353 GLU A N 1
ATOM 2725 C CA . GLU A 1 353 ? -7.833 0.115 23.191 1.00 91.19 353 GLU A CA 1
ATOM 2726 C C . GLU A 1 353 ? -7.144 1.381 22.659 1.00 91.19 353 GLU A C 1
ATOM 2728 O O . GLU A 1 353 ? -7.757 2.443 22.519 1.00 91.19 353 GLU A O 1
ATOM 2733 N N . ARG A 1 354 ? -5.872 1.246 22.262 1.00 92.12 354 ARG A N 1
ATOM 2734 C CA . ARG A 1 354 ? -5.038 2.369 21.814 1.00 92.12 354 ARG A CA 1
ATOM 2735 C C . ARG A 1 354 ? -5.507 2.974 20.495 1.00 92.12 354 ARG A C 1
ATOM 2737 O O . ARG A 1 354 ? -5.451 4.191 20.319 1.00 92.12 354 ARG A O 1
ATOM 2744 N N . LEU A 1 355 ? -5.966 2.142 19.556 1.00 93.00 355 LEU A N 1
ATOM 2745 C CA . LEU A 1 355 ? -6.528 2.622 18.294 1.00 93.00 355 LEU A CA 1
ATOM 2746 C C . LEU A 1 355 ? -7.937 3.183 18.471 1.00 93.00 355 LEU A C 1
ATOM 2748 O O . LEU A 1 355 ? -8.262 4.156 17.796 1.00 93.00 355 LEU A O 1
ATOM 2752 N N . GLN A 1 356 ? -8.752 2.636 19.379 1.00 93.56 356 GLN A N 1
ATOM 2753 C CA . GLN A 1 356 ? -10.060 3.211 19.689 1.00 93.56 356 GLN A CA 1
ATOM 2754 C C . GLN A 1 356 ? -9.909 4.661 20.174 1.00 93.56 356 GLN A C 1
ATOM 2756 O O . GLN A 1 356 ? -10.532 5.549 19.591 1.00 93.56 356 GLN A O 1
ATOM 2761 N N . ALA A 1 357 ? -9.015 4.912 21.137 1.00 96.06 357 ALA A N 1
ATOM 2762 C CA . ALA A 1 357 ? -8.742 6.260 21.641 1.00 96.06 357 ALA A CA 1
ATOM 2763 C C . ALA A 1 357 ? -8.146 7.189 20.566 1.00 96.06 357 ALA A C 1
ATOM 2765 O O . ALA A 1 357 ? -8.599 8.319 20.372 1.00 96.06 357 ALA A O 1
ATOM 2766 N N . ALA A 1 358 ? -7.177 6.702 19.780 1.00 96.62 358 ALA A N 1
ATOM 2767 C CA . ALA A 1 358 ? -6.581 7.487 18.697 1.00 96.62 358 ALA A CA 1
ATOM 2768 C C . ALA A 1 358 ? -7.599 7.896 17.612 1.00 96.62 358 ALA A C 1
ATOM 2770 O O . ALA A 1 358 ? -7.509 9.001 17.074 1.00 96.62 358 ALA A O 1
ATOM 2771 N N . TYR A 1 359 ? -8.573 7.035 17.295 1.00 96.75 359 TYR A N 1
ATOM 2772 C CA . TYR A 1 359 ? -9.646 7.352 16.348 1.00 96.75 359 TYR A CA 1
ATOM 2773 C C . TYR A 1 359 ? -10.770 8.193 16.974 1.00 96.75 359 TYR A C 1
ATOM 2775 O O . TYR A 1 359 ? -11.365 8.999 16.264 1.00 96.75 359 TYR A O 1
ATOM 2783 N N . ALA A 1 360 ? -11.026 8.089 18.283 1.00 96.31 360 ALA A N 1
ATOM 2784 C CA . ALA A 1 360 ? -11.911 9.017 18.992 1.00 96.31 360 ALA A CA 1
ATOM 2785 C C . ALA A 1 360 ? -11.352 10.449 18.935 1.00 96.31 360 ALA A C 1
ATOM 2787 O O . ALA A 1 360 ? -12.034 11.360 18.463 1.00 96.31 360 ALA A O 1
ATOM 2788 N N . LEU A 1 361 ? -10.068 10.634 19.268 1.00 98.12 361 LEU A N 1
ATOM 2789 C CA . LEU A 1 361 ? -9.351 11.904 19.088 1.00 98.12 361 LEU A CA 1
ATOM 2790 C C . LEU A 1 361 ? -9.393 12.397 17.633 1.00 98.12 361 LEU A C 1
ATOM 2792 O O . LEU A 1 361 ? -9.611 13.583 17.386 1.00 98.12 361 LEU A O 1
ATOM 2796 N N . ALA A 1 362 ? -9.257 11.493 16.657 1.00 97.06 362 ALA A N 1
ATOM 2797 C CA . ALA A 1 362 ? -9.367 11.834 15.239 1.00 97.06 362 ALA A CA 1
ATOM 2798 C C . ALA A 1 362 ? -10.763 12.317 14.807 1.00 97.06 362 ALA A C 1
ATOM 2800 O O . ALA A 1 362 ? -10.881 13.007 13.791 1.00 97.06 362 ALA A O 1
ATOM 2801 N N . CYS A 1 363 ? -11.807 12.015 15.583 1.00 95.38 363 CYS A N 1
ATOM 2802 C CA . CYS A 1 363 ? -13.184 12.469 15.383 1.00 95.38 363 CYS A CA 1
ATOM 2803 C C . CYS A 1 363 ? -13.595 13.632 16.311 1.00 95.38 363 CYS A C 1
ATOM 2805 O O . CYS A 1 363 ? -14.640 14.233 16.079 1.00 95.38 363 CYS A O 1
ATOM 2807 N N . ALA A 1 364 ? -12.781 14.011 17.301 1.00 96.50 364 ALA A N 1
ATOM 2808 C CA . ALA A 1 364 ? -13.125 15.018 18.309 1.00 96.50 364 ALA A CA 1
ATOM 2809 C C . ALA A 1 364 ? -13.547 16.379 17.714 1.00 96.50 364 ALA A C 1
ATOM 2811 O O . ALA A 1 364 ? -12.827 16.945 16.879 1.00 96.50 364 ALA A O 1
ATOM 2812 N N . SER A 1 365 ? -14.672 16.933 18.183 1.00 93.81 365 SER A N 1
ATOM 2813 C CA . SER A 1 365 ? -15.174 18.273 17.831 1.00 93.81 365 SER A CA 1
ATOM 2814 C C . SER A 1 365 ? -14.151 19.370 18.142 1.00 93.81 365 SER A C 1
ATOM 2816 O O . SER A 1 365 ? -13.906 20.242 17.308 1.00 93.81 365 SER A O 1
ATOM 2818 N N . ASN A 1 366 ? -13.464 19.278 19.288 1.00 94.50 366 ASN A N 1
ATOM 2819 C CA . ASN A 1 366 ? -12.299 20.108 19.602 1.00 94.50 366 ASN A CA 1
ATOM 2820 C C . ASN A 1 366 ? -11.054 19.617 18.834 1.00 94.50 366 ASN A C 1
ATOM 2822 O O . ASN A 1 366 ? -10.136 19.000 19.384 1.00 94.50 366 ASN A O 1
ATOM 2826 N N . ALA A 1 367 ? -11.044 19.901 17.530 1.00 94.44 367 ALA A N 1
ATOM 2827 C CA . ALA A 1 367 ? -9.987 19.504 16.608 1.00 94.44 367 ALA A CA 1
ATOM 2828 C C . ALA A 1 367 ? -8.607 20.056 17.007 1.00 94.44 367 ALA A C 1
ATOM 2830 O O . ALA A 1 367 ? -7.611 19.345 16.871 1.00 94.44 367 ALA A O 1
ATOM 2831 N N . ALA A 1 368 ? -8.537 21.283 17.534 1.00 96.56 368 ALA A N 1
ATOM 2832 C CA . ALA A 1 368 ? -7.282 21.927 17.914 1.00 96.56 368 ALA A CA 1
ATOM 2833 C C . ALA A 1 368 ? -6.585 21.187 19.070 1.00 96.56 368 ALA A C 1
ATOM 2835 O O . ALA A 1 368 ? -5.437 20.758 18.923 1.00 96.56 368 ALA A O 1
ATOM 2836 N N . SER A 1 369 ? -7.278 20.956 20.194 1.00 97.50 369 SER A N 1
ATOM 2837 C CA . SER A 1 369 ? -6.694 20.243 21.342 1.00 97.50 369 SER A CA 1
ATOM 2838 C C . SER A 1 369 ? -6.335 18.793 21.004 1.00 97.50 369 SER A C 1
ATOM 2840 O O . SER A 1 369 ? -5.250 18.339 21.367 1.00 97.50 369 SER A O 1
ATOM 2842 N N . ALA A 1 370 ? -7.188 18.085 20.254 1.00 97.94 370 ALA A N 1
ATOM 2843 C CA . ALA A 1 370 ? -6.895 16.719 19.817 1.00 97.94 370 ALA A CA 1
ATOM 2844 C C . ALA A 1 370 ? -5.674 16.650 18.876 1.00 97.94 370 ALA A C 1
ATOM 2846 O O . ALA A 1 370 ? -4.850 15.745 19.001 1.00 97.94 370 ALA A O 1
ATOM 2847 N N . SER A 1 371 ? -5.502 17.633 17.982 1.00 98.50 371 SER A N 1
ATOM 2848 C CA . SER A 1 371 ? -4.341 17.703 17.078 1.00 98.50 371 SER A CA 1
ATOM 2849 C C . SER A 1 371 ? -3.036 17.970 17.825 1.00 98.50 371 SER A C 1
ATOM 2851 O O . SER A 1 371 ? -2.011 17.373 17.499 1.00 98.50 371 SER A O 1
ATOM 2853 N N . VAL A 1 372 ? -3.062 18.838 18.844 1.00 98.44 372 VAL A N 1
ATOM 2854 C CA . VAL A 1 372 ? -1.906 19.086 19.723 1.00 98.44 372 VAL A CA 1
ATOM 2855 C C . VAL A 1 372 ? -1.510 17.810 20.467 1.00 98.44 372 VAL A C 1
ATOM 2857 O O . VAL A 1 372 ? -0.330 17.463 20.478 1.00 98.44 372 VAL A O 1
ATOM 2860 N N . LEU A 1 373 ? -2.482 17.082 21.026 1.00 98.25 373 LEU A N 1
ATOM 2861 C CA . LEU A 1 373 ? -2.239 15.819 21.722 1.00 98.25 373 LEU A CA 1
ATOM 2862 C C . LEU A 1 373 ? -1.643 14.750 20.793 1.00 98.25 373 LEU A C 1
ATOM 2864 O O . LEU A 1 373 ? -0.578 14.212 21.088 1.00 98.25 373 LEU A O 1
ATOM 2868 N N . LEU A 1 374 ? -2.284 14.474 19.651 1.00 98.12 374 LEU A N 1
ATOM 2869 C CA . LEU A 1 374 ? -1.806 13.478 18.683 1.00 98.12 374 LEU A CA 1
ATOM 2870 C C . LEU A 1 374 ? -0.402 13.821 18.158 1.00 98.12 374 LEU A C 1
ATOM 2872 O O . LEU A 1 374 ? 0.429 12.928 18.002 1.00 98.12 374 LEU A O 1
ATOM 2876 N N . ALA A 1 375 ? -0.107 15.105 17.932 1.00 97.50 375 ALA A N 1
ATOM 2877 C CA . ALA A 1 375 ? 1.218 15.568 17.527 1.00 97.50 375 ALA A CA 1
ATOM 2878 C C . ALA A 1 375 ? 2.277 15.383 18.625 1.00 97.50 375 ALA A C 1
ATOM 2880 O O . ALA A 1 375 ? 3.378 14.912 18.328 1.00 97.50 375 ALA A O 1
ATOM 2881 N N . ARG A 1 376 ? 1.943 15.712 19.884 1.00 96.25 376 ARG A N 1
ATOM 2882 C CA . ARG A 1 376 ? 2.816 15.487 21.044 1.00 96.25 376 ARG A CA 1
ATOM 2883 C C . ARG A 1 376 ? 3.134 14.005 21.188 1.00 96.25 376 ARG A C 1
ATOM 2885 O O . ARG A 1 376 ? 4.301 13.636 21.171 1.00 96.25 376 ARG A O 1
ATOM 2892 N N . LEU A 1 377 ? 2.113 13.149 21.237 1.00 94.06 377 LEU A N 1
ATOM 2893 C CA . LEU A 1 377 ? 2.294 11.705 21.388 1.00 94.06 377 LEU A CA 1
ATOM 2894 C C . LEU A 1 377 ? 3.062 11.090 20.206 1.00 94.06 377 LEU A C 1
ATOM 2896 O O . LEU A 1 377 ? 3.890 10.214 20.419 1.00 94.06 377 LEU A O 1
ATOM 2900 N N . LEU A 1 378 ? 2.885 11.575 18.971 1.00 90.31 378 LEU A N 1
ATOM 2901 C CA . LEU A 1 378 ? 3.671 11.117 17.814 1.00 90.31 378 LEU A CA 1
ATOM 2902 C C . LEU A 1 378 ? 5.166 11.480 17.920 1.00 90.31 378 LEU A C 1
ATOM 2904 O O . LEU A 1 378 ? 6.010 10.725 17.428 1.00 90.31 378 LEU A O 1
ATOM 2908 N N . ARG A 1 379 ? 5.495 12.614 18.553 1.00 89.00 379 ARG A N 1
ATOM 2909 C CA . ARG A 1 379 ? 6.868 13.105 18.761 1.00 89.00 379 ARG A CA 1
ATOM 2910 C C . ARG A 1 379 ? 7.539 12.474 19.988 1.00 89.00 379 ARG A C 1
ATOM 2912 O O . ARG A 1 379 ? 8.676 12.033 19.898 1.00 89.00 379 ARG A O 1
ATOM 2919 N N . GLU A 1 380 ? 6.826 12.410 21.107 1.00 86.62 380 GLU A N 1
ATOM 2920 C CA . GLU A 1 380 ? 7.347 12.076 22.443 1.00 86.62 380 GLU A CA 1
ATOM 2921 C C . GLU A 1 380 ? 7.062 10.623 22.869 1.00 86.62 380 GLU A C 1
ATOM 2923 O O . GLU A 1 380 ? 7.372 10.234 23.993 1.00 86.62 380 GLU A O 1
ATOM 2928 N N . ALA A 1 381 ? 6.475 9.801 21.989 1.00 81.06 381 ALA A N 1
ATOM 2929 C CA . ALA A 1 381 ? 6.114 8.414 22.277 1.00 81.06 381 ALA A CA 1
ATOM 2930 C C . ALA A 1 381 ? 7.259 7.598 22.902 1.00 81.06 381 ALA A C 1
ATOM 2932 O O . ALA A 1 381 ? 8.221 7.225 22.223 1.00 81.06 381 ALA A O 1
ATOM 2933 N N . ALA A 1 382 ? 7.071 7.208 24.166 1.00 75.00 382 ALA A N 1
ATOM 2934 C CA . ALA A 1 382 ? 7.980 6.324 24.894 1.00 75.00 382 ALA A CA 1
ATOM 2935 C C . ALA A 1 382 ? 8.041 4.897 24.306 1.00 75.00 382 ALA A C 1
ATOM 2937 O O . ALA A 1 382 ? 9.002 4.167 24.546 1.00 75.00 382 ALA A O 1
ATOM 2938 N N . ALA A 1 383 ? 7.028 4.500 23.527 1.00 77.12 383 ALA A N 1
ATOM 2939 C CA . ALA A 1 383 ? 6.933 3.197 22.879 1.00 77.12 383 ALA A CA 1
ATOM 2940 C C . ALA A 1 383 ? 6.362 3.305 21.454 1.00 77.12 383 ALA A C 1
ATOM 2942 O O . ALA A 1 383 ? 5.528 4.154 21.142 1.00 77.12 383 ALA A O 1
ATOM 2943 N N . GLU A 1 384 ? 6.783 2.398 20.576 1.00 77.44 384 GLU A N 1
ATOM 2944 C CA . GLU A 1 384 ? 6.370 2.373 19.169 1.00 77.44 384 GLU A CA 1
ATOM 2945 C C . GLU A 1 384 ? 4.847 2.190 18.940 1.00 77.44 384 GLU A C 1
ATOM 2947 O O . GLU A 1 384 ? 4.304 2.836 18.041 1.00 77.44 384 GLU A O 1
ATOM 2952 N N . PRO A 1 385 ? 4.095 1.400 19.738 1.00 81.62 385 PRO A N 1
ATOM 2953 C CA . PRO A 1 385 ? 2.643 1.278 19.565 1.00 81.62 385 PRO A CA 1
ATOM 2954 C C . PRO A 1 385 ? 1.882 2.582 19.801 1.00 81.62 385 PRO A C 1
ATOM 2956 O O . PRO A 1 385 ? 0.934 2.882 19.075 1.00 81.62 385 PRO A O 1
ATOM 2959 N N . LEU A 1 386 ? 2.335 3.384 20.769 1.00 85.88 386 LEU A N 1
ATOM 2960 C CA . LEU A 1 386 ? 1.816 4.721 21.062 1.00 85.88 386 LEU A CA 1
ATOM 2961 C C . LEU A 1 386 ? 2.040 5.664 19.869 1.00 85.88 386 LEU A C 1
ATOM 2963 O O . LEU A 1 386 ? 1.102 6.318 19.405 1.00 85.88 386 LEU A O 1
ATOM 2967 N N . ARG A 1 387 ? 3.255 5.668 19.304 1.00 86.75 387 ARG A N 1
ATOM 2968 C CA . ARG A 1 387 ? 3.596 6.448 18.102 1.00 86.75 387 ARG A CA 1
ATOM 2969 C C . ARG A 1 387 ? 2.739 6.053 16.901 1.00 86.75 387 ARG A C 1
ATOM 2971 O O . ARG A 1 387 ? 2.190 6.911 16.210 1.00 86.75 387 ARG A O 1
ATOM 2978 N N . ARG A 1 388 ? 2.596 4.746 16.673 1.00 86.12 388 ARG A N 1
ATOM 2979 C CA . ARG A 1 388 ? 1.812 4.157 15.581 1.00 86.12 388 ARG A CA 1
ATOM 2980 C C . ARG A 1 388 ? 0.324 4.493 15.692 1.00 86.12 388 ARG A C 1
ATOM 2982 O O . ARG A 1 388 ? -0.260 4.926 14.699 1.00 86.12 388 ARG A O 1
ATOM 2989 N N . ALA A 1 389 ? -0.275 4.343 16.874 1.00 91.06 389 ALA A N 1
ATOM 2990 C CA . ALA A 1 389 ? -1.664 4.728 17.116 1.00 91.06 389 ALA A CA 1
ATOM 2991 C C . ALA A 1 389 ? -1.868 6.232 16.865 1.00 91.06 389 ALA A C 1
ATOM 2993 O O . ALA A 1 389 ? -2.744 6.612 16.086 1.00 91.06 389 ALA A O 1
ATOM 2994 N N . SER A 1 390 ? -0.976 7.071 17.402 1.00 94.19 390 SER A N 1
ATOM 2995 C CA . SER A 1 390 ? -0.988 8.527 17.193 1.00 94.19 390 SER A CA 1
ATOM 2996 C C . SER A 1 390 ? -0.867 8.909 15.711 1.00 94.19 390 SER A C 1
ATOM 2998 O O . SER A 1 390 ? -1.585 9.790 15.247 1.00 94.19 390 SER A O 1
ATOM 3000 N N . LYS A 1 391 ? -0.035 8.205 14.926 1.00 93.56 391 LYS A N 1
ATOM 3001 C CA . LYS A 1 391 ? 0.068 8.372 13.463 1.00 93.56 391 LYS A CA 1
ATOM 3002 C C . LYS A 1 391 ? -1.242 8.057 12.746 1.00 93.56 391 LYS A C 1
ATOM 3004 O O . LYS A 1 391 ? -1.602 8.780 11.818 1.00 93.56 391 LYS A O 1
ATOM 3009 N N . PHE A 1 392 ? -1.944 6.987 13.124 1.00 94.06 392 PHE A N 1
ATOM 3010 C CA . PHE A 1 392 ? -3.221 6.641 12.491 1.00 94.06 392 PHE A CA 1
ATOM 3011 C C . PHE A 1 392 ? -4.326 7.638 12.857 1.00 94.06 392 PHE A C 1
ATOM 3013 O O . PHE A 1 392 ? -5.035 8.097 11.961 1.00 94.06 392 PHE A O 1
ATOM 3020 N N . GLY A 1 393 ? -4.399 8.045 14.129 1.00 96.44 393 GLY A N 1
ATOM 3021 C CA . GLY A 1 393 ? -5.287 9.119 14.575 1.00 96.44 393 GLY A CA 1
ATOM 3022 C C . GLY A 1 393 ? -5.013 10.432 13.836 1.00 96.44 393 GLY A C 1
ATOM 3023 O O . GLY A 1 393 ? -5.929 11.030 13.280 1.00 96.44 393 GLY A O 1
ATOM 3024 N N . ALA A 1 394 ? -3.746 10.838 13.715 1.00 97.44 394 ALA A N 1
ATOM 3025 C CA . ALA A 1 394 ? -3.353 12.044 12.985 1.00 97.44 394 ALA A CA 1
ATOM 3026 C C . ALA A 1 394 ? -3.703 11.990 11.486 1.00 97.44 394 ALA A C 1
ATOM 3028 O O . ALA A 1 394 ? -4.171 12.981 10.929 1.00 97.44 394 ALA A O 1
ATOM 3029 N N . ALA A 1 395 ? -3.526 10.843 10.820 1.00 95.69 395 ALA A N 1
ATOM 3030 C CA . ALA A 1 395 ? -3.896 10.685 9.411 1.00 95.69 395 ALA A CA 1
ATOM 3031 C C . ALA A 1 395 ? -5.415 10.839 9.188 1.00 95.69 395 ALA A C 1
ATOM 3033 O O . ALA A 1 395 ? -5.839 11.539 8.264 1.00 95.69 395 ALA A O 1
ATOM 3034 N N . ALA A 1 396 ? -6.226 10.230 10.061 1.00 96.56 396 ALA A N 1
ATOM 3035 C CA . ALA A 1 396 ? -7.682 10.367 10.055 1.00 96.56 396 ALA A CA 1
ATOM 3036 C C . ALA A 1 396 ? -8.128 11.804 10.387 1.00 96.56 396 ALA A C 1
ATOM 3038 O O . ALA A 1 396 ? -8.944 12.377 9.664 1.00 96.56 396 ALA A O 1
ATOM 3039 N N . ALA A 1 397 ? -7.520 12.428 11.402 1.00 97.75 397 ALA A N 1
ATOM 3040 C CA . ALA A 1 397 ? -7.768 13.818 11.774 1.00 97.75 397 ALA A CA 1
ATOM 3041 C C . ALA A 1 397 ? -7.469 14.779 10.612 1.00 97.75 397 ALA A C 1
ATOM 3043 O O . ALA A 1 397 ? -8.304 15.623 10.301 1.00 97.75 397 ALA A O 1
ATOM 3044 N N . CYS A 1 398 ? -6.335 14.620 9.915 1.00 96.38 398 CYS A N 1
ATOM 3045 C CA . CYS A 1 398 ? -6.017 15.406 8.719 1.00 96.38 398 CYS A CA 1
ATOM 3046 C C . CYS A 1 398 ? -7.069 15.254 7.615 1.00 96.38 398 CYS A C 1
ATOM 3048 O O . CYS A 1 398 ? -7.468 16.257 7.030 1.00 96.38 398 CYS A O 1
ATOM 3050 N N . HIS A 1 399 ? -7.522 14.028 7.327 1.00 95.00 399 HIS A N 1
ATOM 3051 C CA . HIS A 1 399 ? -8.559 13.797 6.317 1.00 95.00 399 HIS A CA 1
ATOM 3052 C C . HIS A 1 399 ? -9.861 14.526 6.676 1.00 95.00 399 HIS A C 1
ATOM 3054 O O . HIS A 1 399 ? -10.379 15.307 5.876 1.00 95.00 399 HIS A O 1
ATOM 3060 N N . ARG A 1 400 ? -10.349 14.314 7.907 1.00 94.25 400 ARG A N 1
ATOM 3061 C CA . ARG A 1 400 ? -11.584 14.916 8.421 1.00 94.25 400 ARG A CA 1
ATOM 3062 C C . ARG A 1 400 ? -11.516 16.443 8.409 1.00 94.25 400 ARG A C 1
ATOM 3064 O O . ARG A 1 400 ? -12.416 17.084 7.880 1.00 94.25 400 ARG A O 1
ATOM 3071 N N . GLN A 1 401 ? -10.442 17.005 8.967 1.00 95.62 401 GLN A N 1
ATOM 3072 C CA . GLN A 1 401 ? -10.248 18.448 9.098 1.00 95.62 401 GLN A CA 1
ATOM 3073 C C . GLN A 1 401 ? -10.188 19.136 7.737 1.00 95.62 401 GLN A C 1
ATOM 3075 O O . GLN A 1 401 ? -10.910 20.106 7.538 1.00 95.62 401 GLN A O 1
ATOM 3080 N N . LEU A 1 402 ? -9.404 18.612 6.786 1.00 94.12 402 LEU A N 1
ATOM 3081 C CA . LEU A 1 402 ? -9.295 19.208 5.451 1.00 94.12 402 LEU A CA 1
ATOM 3082 C C . LEU A 1 402 ? -10.655 19.281 4.747 1.00 94.12 402 LEU A C 1
ATOM 3084 O O . LEU A 1 402 ? -10.998 20.326 4.201 1.00 94.12 402 LEU A O 1
ATOM 3088 N N . LEU A 1 403 ? -11.453 18.210 4.805 1.00 91.94 403 LEU A N 1
ATOM 3089 C CA . LEU A 1 403 ? -12.802 18.193 4.228 1.00 91.94 403 LEU A CA 1
ATOM 3090 C C . LEU A 1 403 ? -13.811 19.059 5.006 1.00 91.94 403 LEU A C 1
ATOM 3092 O O . LEU A 1 403 ? -14.807 19.483 4.428 1.00 91.94 403 LEU A O 1
ATOM 3096 N N . SER A 1 404 ? -13.551 19.363 6.283 1.00 89.62 404 SER A N 1
ATOM 3097 C CA . SER A 1 404 ? -14.355 20.280 7.105 1.00 89.62 404 SER A CA 1
ATOM 3098 C C . SER A 1 404 ? -13.785 21.709 7.196 1.00 89.62 404 SER A C 1
ATOM 3100 O O . SER A 1 404 ? -14.222 22.478 8.049 1.00 89.62 404 SER A O 1
ATOM 3102 N N . GLY A 1 405 ? -12.787 22.067 6.378 1.00 90.12 405 GLY A N 1
ATOM 3103 C CA . GLY A 1 405 ? -12.167 23.402 6.342 1.00 90.12 405 GLY A CA 1
ATOM 3104 C C . GLY A 1 405 ? -11.180 23.736 7.475 1.00 90.12 405 GLY A C 1
ATOM 3105 O O . GLY A 1 405 ? -10.662 24.851 7.513 1.00 90.12 405 GLY A O 1
ATOM 3106 N N . ALA A 1 406 ? -10.887 22.798 8.378 1.00 94.25 406 ALA A N 1
ATOM 3107 C CA . ALA A 1 406 ? -9.878 22.939 9.432 1.00 94.25 406 ALA A CA 1
ATOM 3108 C C . ALA A 1 406 ? -8.496 22.438 8.964 1.00 94.25 406 ALA A C 1
ATOM 3110 O O . ALA A 1 406 ? -8.381 21.684 7.997 1.00 94.25 406 ALA A O 1
ATOM 3111 N N . THR A 1 407 ? -7.418 22.859 9.634 1.00 97.00 407 THR A N 1
ATOM 3112 C CA . THR A 1 407 ? -6.039 22.555 9.184 1.00 97.00 407 THR A CA 1
ATOM 3113 C C . THR A 1 407 ? -5.043 22.236 10.307 1.00 97.00 407 THR A C 1
ATOM 3115 O O . THR A 1 407 ? -3.882 21.936 10.018 1.00 97.00 407 THR A O 1
ATOM 3118 N N . ASP A 1 408 ? -5.468 22.248 11.573 1.00 97.88 408 ASP A N 1
ATOM 3119 C CA . ASP A 1 408 ? -4.618 22.147 12.770 1.00 97.88 408 ASP A CA 1
ATOM 3120 C C . ASP A 1 408 ? -3.642 20.964 12.733 1.00 97.88 408 ASP A C 1
ATOM 3122 O O . ASP A 1 408 ? -2.433 21.129 12.928 1.00 97.88 408 ASP A O 1
ATOM 3126 N N . MET A 1 409 ? -4.145 19.769 12.413 1.00 98.38 409 MET A N 1
ATOM 3127 C CA . MET A 1 409 ? -3.335 18.556 12.339 1.00 98.38 409 MET A CA 1
ATOM 3128 C C . MET A 1 409 ? -2.318 18.628 11.195 1.00 98.38 409 MET A C 1
ATOM 3130 O O . MET A 1 409 ? -1.179 18.203 11.365 1.00 98.38 409 MET A O 1
ATOM 3134 N N . VAL A 1 410 ? -2.676 19.222 10.049 1.00 98.31 410 VAL A N 1
ATOM 3135 C CA . VAL A 1 410 ? -1.744 19.403 8.921 1.00 98.31 410 VAL A CA 1
ATOM 3136 C C . VAL A 1 410 ? -0.606 20.342 9.318 1.00 98.31 410 VAL A C 1
ATOM 3138 O O . VAL A 1 410 ? 0.556 20.026 9.066 1.00 98.31 410 VAL A O 1
ATOM 3141 N N . HIS A 1 411 ? -0.906 21.456 9.995 1.00 98.38 411 HIS A N 1
ATOM 3142 C CA . HIS A 1 411 ? 0.129 22.360 10.505 1.00 98.38 411 HIS A CA 1
ATOM 3143 C C . HIS A 1 411 ? 1.070 21.653 11.487 1.00 98.38 411 HIS A C 1
ATOM 3145 O O . HIS A 1 411 ? 2.287 21.744 11.318 1.00 98.38 411 HIS A O 1
ATOM 3151 N N . LYS A 1 412 ? 0.519 20.891 12.438 1.00 98.44 412 LYS A N 1
ATOM 3152 C CA . LYS A 1 412 ? 1.281 20.142 13.448 1.00 98.44 412 LYS A CA 1
ATOM 3153 C C . LYS A 1 412 ? 2.131 19.012 12.863 1.00 98.44 412 LYS A C 1
ATOM 3155 O O . LYS A 1 412 ? 3.255 18.806 13.310 1.00 98.44 412 LYS A O 1
ATOM 3160 N N . LEU A 1 413 ? 1.648 18.301 11.843 1.00 98.06 413 LEU A N 1
ATOM 3161 C CA . LEU A 1 413 ? 2.460 17.303 11.141 1.00 98.06 413 LEU A CA 1
ATOM 3162 C C . LEU A 1 413 ? 3.595 17.955 10.343 1.00 98.06 413 LEU A C 1
ATOM 3164 O O . LEU A 1 413 ? 4.711 17.443 10.369 1.00 98.06 413 LEU A O 1
ATOM 3168 N N . LEU A 1 414 ? 3.349 19.092 9.683 1.00 98.19 414 LEU A N 1
ATOM 3169 C CA . LEU A 1 414 ? 4.405 19.836 8.989 1.00 98.19 414 LEU A CA 1
ATOM 3170 C C . LEU A 1 414 ? 5.488 20.326 9.962 1.00 98.19 414 LEU A C 1
ATOM 3172 O O . LEU A 1 414 ? 6.660 20.153 9.659 1.00 98.19 414 LEU A O 1
ATOM 3176 N N . GLU A 1 415 ? 5.123 20.812 11.154 1.00 97.81 415 GLU A N 1
ATOM 3177 C CA . GLU A 1 415 ? 6.090 21.169 12.210 1.00 97.81 415 GLU A CA 1
ATOM 3178 C C . GLU A 1 415 ? 6.983 19.983 12.626 1.00 97.81 415 GLU A C 1
ATOM 3180 O O . GLU A 1 415 ? 8.159 20.169 12.923 1.00 97.81 415 GLU A O 1
ATOM 3185 N N . ILE A 1 416 ? 6.454 18.752 12.654 1.00 95.88 416 ILE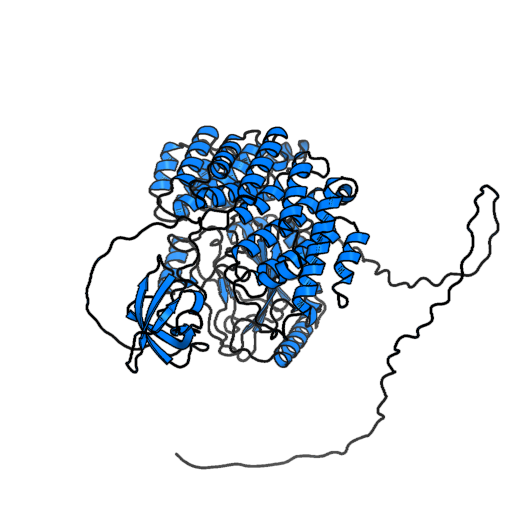 A N 1
ATOM 3186 C CA . ILE A 1 416 ? 7.240 17.542 12.964 1.00 95.88 416 ILE A CA 1
ATOM 3187 C C . ILE A 1 416 ? 8.181 17.171 11.802 1.00 95.88 416 ILE A C 1
ATOM 3189 O O . ILE A 1 416 ? 9.305 16.728 12.035 1.00 95.88 416 ILE A O 1
ATOM 3193 N N . VAL A 1 417 ? 7.747 17.370 10.552 1.00 95.25 417 VAL A N 1
ATOM 3194 C CA . VAL A 1 417 ? 8.577 17.136 9.353 1.00 95.25 417 VAL A CA 1
ATOM 3195 C C . VAL A 1 417 ? 9.644 18.225 9.161 1.00 95.25 417 VAL A C 1
ATOM 3197 O O . VAL A 1 417 ? 10.699 17.928 8.609 1.00 95.25 417 VAL A O 1
ATOM 3200 N N . GLU A 1 418 ? 9.402 19.458 9.616 1.00 94.75 418 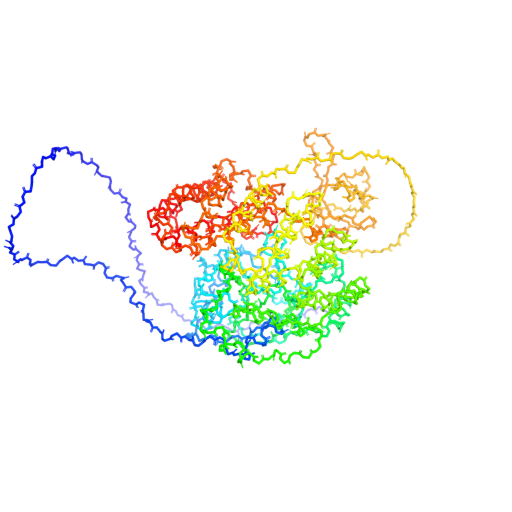GLU A N 1
ATOM 3201 C CA . GLU A 1 418 ? 10.369 20.570 9.622 1.00 94.75 418 GLU A CA 1
ATOM 3202 C C . GLU A 1 418 ? 11.458 20.379 10.697 1.00 94.75 418 GLU A C 1
ATOM 3204 O O . GLU A 1 418 ? 12.646 20.544 10.408 1.00 94.75 418 GLU A O 1
ATOM 3209 N N . ASP A 1 419 ? 11.052 19.999 11.915 1.00 89.69 419 ASP A N 1
ATOM 3210 C CA . ASP A 1 419 ? 11.906 19.886 13.109 1.00 89.69 419 ASP A CA 1
ATOM 3211 C C . ASP A 1 419 ? 13.005 18.816 12.980 1.00 89.69 419 ASP A C 1
ATOM 3213 O O . ASP A 1 419 ? 14.165 19.078 13.295 1.00 89.69 419 ASP A O 1
ATOM 3217 N N . ARG A 1 420 ? 12.660 17.627 12.462 1.00 77.56 420 ARG A N 1
ATOM 3218 C CA . ARG A 1 420 ? 13.596 16.539 12.086 1.00 77.56 420 ARG A CA 1
ATOM 3219 C C . ARG A 1 420 ? 14.512 16.006 13.202 1.00 77.56 420 ARG A C 1
ATOM 3221 O O . ARG A 1 420 ? 15.341 15.141 12.917 1.00 77.56 420 ARG A O 1
ATOM 3228 N N . THR A 1 421 ? 14.346 16.443 14.454 1.00 83.12 421 THR A N 1
ATOM 3229 C CA . THR A 1 421 ? 15.150 15.981 15.605 1.00 83.12 421 THR A CA 1
ATOM 3230 C C . THR A 1 421 ? 14.971 14.486 15.870 1.00 83.12 421 THR A C 1
ATOM 3232 O O . THR A 1 421 ? 15.934 13.785 16.178 1.00 83.12 421 THR A O 1
ATOM 3235 N N . ASP A 1 422 ? 13.750 13.990 15.668 1.00 84.50 422 ASP A N 1
ATOM 3236 C CA . ASP A 1 422 ? 13.404 12.576 15.605 1.00 84.50 422 ASP A CA 1
ATOM 3237 C C . ASP A 1 422 ? 13.030 12.213 14.152 1.00 84.50 422 ASP A C 1
ATOM 3239 O O . ASP A 1 422 ? 11.908 12.494 13.706 1.00 84.50 422 ASP A O 1
ATOM 3243 N N . PRO A 1 423 ? 13.939 11.566 13.392 1.00 80.75 423 PRO A N 1
ATOM 3244 C CA . PRO A 1 423 ? 13.654 11.095 12.038 1.00 80.75 423 PRO A CA 1
ATOM 3245 C C . PRO A 1 423 ? 12.426 10.185 11.969 1.00 80.75 423 PRO A C 1
ATOM 3247 O O . PRO A 1 423 ? 11.731 10.158 10.958 1.00 80.75 423 PRO A O 1
ATOM 3250 N N . GLY A 1 424 ? 12.117 9.455 13.038 1.00 80.25 424 GLY A N 1
ATOM 3251 C CA . GLY A 1 424 ? 10.967 8.574 13.063 1.00 80.25 424 GLY A CA 1
ATOM 3252 C C . GLY A 1 424 ? 9.642 9.288 13.283 1.00 80.25 424 GLY A C 1
ATOM 3253 O O . GLY A 1 424 ? 8.655 8.952 12.625 1.00 80.25 424 GLY A O 1
ATOM 3254 N N . ALA A 1 425 ? 9.633 10.345 14.098 1.00 86.81 425 ALA A N 1
ATOM 3255 C CA . ALA A 1 425 ? 8.509 11.276 14.143 1.00 86.81 425 ALA A CA 1
ATOM 3256 C C . ALA A 1 425 ? 8.281 11.908 12.758 1.00 86.81 425 ALA A C 1
ATOM 3258 O O . ALA A 1 425 ? 7.158 11.892 12.253 1.00 86.81 425 ALA A O 1
ATOM 3259 N N . ALA A 1 426 ? 9.346 12.383 12.100 1.00 90.31 426 ALA A N 1
ATOM 3260 C CA . ALA A 1 426 ? 9.270 12.984 10.767 1.00 90.31 426 ALA A CA 1
ATOM 3261 C C . ALA A 1 426 ? 8.749 12.000 9.699 1.00 90.31 426 ALA A C 1
ATOM 3263 O O . ALA A 1 426 ? 7.863 12.353 8.918 1.00 90.31 426 ALA A O 1
ATOM 3264 N N . ALA A 1 427 ? 9.221 10.747 9.689 1.00 86.81 427 ALA A N 1
ATOM 3265 C CA . ALA A 1 427 ? 8.728 9.710 8.779 1.00 86.81 427 ALA A CA 1
ATOM 3266 C C . ALA A 1 427 ? 7.242 9.384 9.017 1.00 86.81 427 ALA A C 1
ATOM 3268 O O . ALA A 1 427 ? 6.458 9.320 8.064 1.00 86.81 427 ALA A O 1
ATOM 3269 N N . CYS A 1 428 ? 6.826 9.224 10.280 1.00 88.81 428 CYS A N 1
ATOM 3270 C CA . CYS A 1 428 ? 5.425 9.010 10.645 1.00 88.81 428 CYS A CA 1
ATOM 3271 C C . CYS A 1 428 ? 4.533 10.198 10.251 1.00 88.81 428 CYS A C 1
ATOM 3273 O O . CYS A 1 428 ? 3.437 9.982 9.731 1.00 88.81 428 CYS A O 1
ATOM 3275 N N . ALA A 1 429 ? 5.003 11.432 10.446 1.00 94.25 429 ALA A N 1
ATOM 3276 C CA . ALA A 1 429 ? 4.262 12.645 10.122 1.00 94.25 429 ALA A CA 1
ATOM 3277 C C . ALA A 1 429 ? 4.109 12.855 8.608 1.00 94.25 429 ALA A C 1
ATOM 3279 O O . ALA A 1 429 ? 2.990 13.048 8.132 1.00 94.25 429 ALA A O 1
ATOM 3280 N N . ALA A 1 430 ? 5.190 12.705 7.833 1.00 93.69 430 ALA A N 1
ATOM 3281 C CA . ALA A 1 430 ? 5.126 12.703 6.370 1.00 93.69 430 ALA A CA 1
ATOM 3282 C C . ALA A 1 430 ? 4.160 11.621 5.857 1.00 93.69 430 ALA A C 1
ATOM 3284 O O . ALA A 1 430 ? 3.345 11.869 4.967 1.00 93.69 430 ALA A O 1
ATOM 3285 N N . ARG A 1 431 ? 4.168 10.430 6.471 1.00 89.94 431 ARG A N 1
ATOM 3286 C CA . ARG A 1 431 ? 3.253 9.351 6.089 1.00 89.94 431 ARG A CA 1
ATOM 3287 C C . ARG A 1 431 ? 1.790 9.627 6.465 1.00 89.94 431 ARG A C 1
ATOM 3289 O O . ARG A 1 431 ? 0.904 9.247 5.706 1.00 89.94 431 ARG A O 1
ATOM 3296 N N . ALA A 1 432 ? 1.509 10.297 7.582 1.00 93.38 432 ALA A N 1
ATOM 3297 C CA . ALA A 1 432 ? 0.149 10.723 7.924 1.00 93.38 432 ALA A CA 1
ATOM 3298 C C . ALA A 1 432 ? -0.375 11.817 6.968 1.00 93.38 432 ALA A C 1
ATOM 3300 O O . ALA A 1 432 ? -1.514 11.728 6.508 1.00 93.38 432 ALA A O 1
ATOM 3301 N N . LEU A 1 433 ? 0.478 12.773 6.576 1.00 94.94 433 LEU A N 1
ATOM 3302 C CA . LEU A 1 433 ? 0.176 13.761 5.529 1.00 94.94 433 LEU A CA 1
ATOM 3303 C C . LEU A 1 433 ? -0.162 13.088 4.189 1.00 94.94 433 LEU A C 1
ATOM 3305 O O . LEU A 1 433 ? -1.126 13.482 3.530 1.00 94.94 433 LEU A O 1
ATOM 3309 N N . TYR A 1 434 ? 0.585 12.047 3.813 1.00 91.19 434 TYR A N 1
ATOM 3310 C CA . TYR A 1 434 ? 0.300 11.228 2.634 1.00 91.19 434 TYR A CA 1
ATOM 3311 C C . TYR A 1 434 ? -1.061 10.506 2.727 1.00 91.19 434 TYR A C 1
ATOM 3313 O O . TYR A 1 434 ? -1.883 10.614 1.817 1.00 91.19 434 TYR A O 1
ATOM 3321 N N . GLU A 1 435 ? -1.323 9.786 3.825 1.00 89.00 435 GLU A N 1
ATOM 3322 C CA . GLU A 1 435 ? -2.527 8.946 3.959 1.00 89.00 435 GLU A CA 1
ATOM 3323 C C . GLU A 1 435 ? -3.825 9.750 4.105 1.00 89.00 435 GLU A C 1
ATOM 3325 O O . GLU A 1 435 ? -4.887 9.243 3.737 1.00 89.00 435 GLU A O 1
ATOM 3330 N N . SER A 1 436 ? -3.742 11.003 4.569 1.00 86.50 436 SER A N 1
ATOM 3331 C CA . SER A 1 436 ? -4.895 11.906 4.685 1.00 86.50 436 SER A CA 1
ATOM 3332 C C . SER A 1 436 ? -5.685 12.042 3.378 1.00 86.50 436 SER A C 1
ATOM 3334 O O . SER A 1 436 ? -6.909 12.110 3.393 1.00 86.50 436 SER A O 1
ATOM 3336 N N . GLY A 1 437 ? -5.005 12.061 2.230 1.00 82.62 437 GLY A N 1
ATOM 3337 C CA . GLY A 1 437 ? -5.594 12.054 0.891 1.00 82.62 437 GLY A CA 1
ATOM 3338 C C . GLY A 1 437 ? -6.406 13.290 0.461 1.00 82.62 437 GLY A C 1
ATOM 3339 O O . GLY A 1 437 ? -6.481 13.547 -0.739 1.00 82.62 437 GLY A O 1
ATOM 3340 N N . ALA A 1 438 ? -6.934 14.086 1.394 1.00 90.31 438 ALA A N 1
ATOM 3341 C CA . ALA A 1 438 ? -7.882 15.186 1.176 1.00 90.31 438 ALA A CA 1
ATOM 3342 C C . ALA A 1 438 ? -7.252 16.527 0.733 1.00 90.31 438 ALA A C 1
ATOM 3344 O O . ALA A 1 438 ? -7.857 17.589 0.878 1.00 90.31 438 ALA A O 1
ATOM 3345 N N . TRP A 1 439 ? -6.048 16.505 0.153 1.00 92.88 439 TRP A N 1
ATOM 3346 C CA . TRP A 1 439 ? -5.321 17.706 -0.291 1.00 92.88 439 TRP A CA 1
ATOM 3347 C C . TRP A 1 439 ? -6.077 18.579 -1.311 1.00 92.88 439 TRP A C 1
ATOM 3349 O O . TRP A 1 439 ? -5.749 19.754 -1.451 1.00 92.88 439 TRP A O 1
ATOM 3359 N N . GLY A 1 440 ? -7.117 18.048 -1.966 1.00 90.56 440 GLY A N 1
ATOM 3360 C CA . GLY A 1 440 ? -8.055 18.814 -2.798 1.00 90.56 440 GLY A CA 1
ATOM 3361 C C . GLY A 1 440 ? -8.744 19.968 -2.060 1.00 90.56 440 GLY A C 1
ATOM 3362 O O . GLY A 1 440 ? -8.940 21.029 -2.644 1.00 90.56 440 GLY A O 1
ATOM 3363 N N . ALA A 1 441 ? -9.048 19.786 -0.771 1.00 91.75 441 ALA A N 1
ATOM 3364 C CA . ALA A 1 441 ? -9.701 20.792 0.068 1.00 91.75 441 ALA A CA 1
ATOM 3365 C C . ALA A 1 441 ? -8.711 21.725 0.800 1.00 91.75 441 ALA A C 1
ATOM 3367 O O . ALA A 1 441 ? -9.113 22.729 1.383 1.00 91.75 441 ALA A O 1
ATOM 3368 N N . ALA A 1 442 ? -7.406 21.431 0.763 1.00 93.81 442 ALA A N 1
ATOM 3369 C CA . ALA A 1 442 ? -6.393 22.249 1.426 1.00 93.81 442 ALA A CA 1
ATOM 3370 C C . ALA A 1 442 ? -6.201 23.605 0.707 1.00 93.81 442 ALA A C 1
ATOM 3372 O O . ALA A 1 442 ? -6.010 23.613 -0.517 1.00 93.81 442 ALA A O 1
ATOM 3373 N N . PRO A 1 443 ? -6.145 24.745 1.429 1.00 94.56 443 PRO A N 1
ATOM 3374 C CA . PRO A 1 443 ? -5.849 26.051 0.837 1.00 94.56 443 PRO A CA 1
ATOM 3375 C C . PRO A 1 443 ? -4.534 26.055 0.047 1.00 94.56 443 PRO A C 1
ATOM 3377 O O . PRO A 1 443 ? -3.547 25.454 0.473 1.00 94.56 443 PRO A O 1
ATOM 3380 N N . ALA A 1 444 ? -4.479 26.778 -1.077 1.00 94.19 444 ALA A N 1
ATOM 3381 C CA . ALA A 1 444 ? -3.308 26.783 -1.964 1.00 94.19 444 ALA A CA 1
ATOM 3382 C C . ALA A 1 444 ? -1.999 27.181 -1.247 1.00 94.19 444 ALA A C 1
ATOM 3384 O O . ALA A 1 444 ? -0.963 26.556 -1.463 1.00 94.19 444 ALA A O 1
ATOM 3385 N N . ALA A 1 445 ? -2.055 28.147 -0.322 1.00 95.75 445 ALA A N 1
ATOM 3386 C CA . ALA A 1 445 ? -0.910 28.536 0.505 1.00 95.75 445 ALA A CA 1
ATOM 3387 C C . ALA A 1 445 ? -0.413 27.398 1.423 1.00 95.75 445 ALA A C 1
ATOM 3389 O O . ALA A 1 445 ? 0.793 27.222 1.596 1.00 95.75 445 ALA A O 1
ATOM 3390 N N . LEU A 1 446 ? -1.324 26.579 1.965 1.00 97.19 446 LEU A N 1
ATOM 3391 C CA . LEU A 1 446 ? -0.968 25.410 2.773 1.00 97.19 446 LEU A CA 1
ATOM 3392 C C . LEU A 1 446 ? -0.346 24.305 1.909 1.00 97.19 446 LEU A C 1
ATOM 3394 O O . LEU A 1 446 ? 0.629 23.686 2.332 1.00 97.19 446 LEU A O 1
ATOM 3398 N N . ARG A 1 447 ? -0.843 24.104 0.679 1.00 96.88 447 ARG A N 1
ATOM 3399 C CA . ARG A 1 447 ? -0.230 23.183 -0.297 1.00 96.88 447 ARG A CA 1
ATOM 3400 C C . ARG A 1 447 ? 1.187 23.621 -0.675 1.00 96.88 447 ARG A C 1
ATOM 3402 O O . ARG A 1 447 ? 2.096 22.795 -0.673 1.00 96.88 447 ARG A O 1
ATOM 3409 N N . ALA A 1 448 ? 1.395 24.917 -0.914 1.00 96.06 448 ALA A N 1
ATOM 3410 C CA . ALA A 1 448 ? 2.714 25.482 -1.195 1.00 96.06 448 ALA A CA 1
ATOM 3411 C C . ALA A 1 448 ? 3.698 25.287 -0.023 1.00 96.06 448 ALA A C 1
ATOM 3413 O O . ALA A 1 448 ? 4.809 24.801 -0.244 1.00 96.06 448 ALA A O 1
ATOM 3414 N N . ARG A 1 449 ? 3.282 25.566 1.229 1.00 97.25 449 ARG A N 1
ATOM 3415 C CA . ARG A 1 449 ? 4.098 25.253 2.422 1.00 97.25 449 ARG A CA 1
ATOM 3416 C C . ARG A 1 449 ? 4.416 23.760 2.494 1.00 97.25 449 ARG A C 1
ATOM 3418 O O . ARG A 1 449 ? 5.575 23.400 2.669 1.00 97.25 449 ARG A O 1
ATOM 3425 N N . ALA A 1 450 ? 3.410 22.897 2.351 1.00 97.94 450 ALA A N 1
ATOM 3426 C CA . ALA A 1 450 ? 3.589 21.454 2.466 1.00 97.94 450 ALA A CA 1
ATOM 3427 C C . ALA A 1 450 ? 4.606 20.912 1.451 1.00 97.94 450 ALA A C 1
ATOM 3429 O O . ALA A 1 450 ? 5.487 20.141 1.824 1.00 97.94 450 ALA A O 1
ATOM 3430 N N . VAL A 1 451 ? 4.546 21.369 0.196 1.00 97.62 451 VAL A N 1
ATOM 3431 C CA . VAL A 1 451 ? 5.547 21.027 -0.823 1.00 97.62 451 VAL A CA 1
ATOM 3432 C C . VAL A 1 451 ? 6.950 21.485 -0.419 1.00 97.62 451 VAL A C 1
ATOM 3434 O O . VAL A 1 451 ? 7.876 20.680 -0.481 1.00 97.62 451 VAL A O 1
ATOM 3437 N N . ALA A 1 452 ? 7.125 22.730 0.038 1.00 96.75 452 ALA A N 1
ATOM 3438 C CA . ALA A 1 452 ? 8.438 23.236 0.448 1.00 96.75 452 ALA A CA 1
ATOM 3439 C C . ALA A 1 452 ? 9.058 22.405 1.591 1.00 96.75 452 ALA A C 1
ATOM 3441 O O . ALA A 1 452 ? 10.217 21.994 1.504 1.00 96.75 452 ALA A O 1
ATOM 3442 N N . VAL A 1 453 ? 8.261 22.092 2.618 1.00 97.50 453 VAL A N 1
ATOM 3443 C CA . VAL A 1 453 ? 8.654 21.254 3.765 1.00 97.50 453 VAL A CA 1
ATOM 3444 C C . VAL A 1 453 ? 9.051 19.846 3.327 1.00 97.50 453 VAL A C 1
ATOM 3446 O O . VAL A 1 453 ? 10.108 19.343 3.710 1.00 97.50 453 VAL A O 1
ATOM 3449 N N . LEU A 1 454 ? 8.225 19.207 2.496 1.00 97.12 454 LEU A N 1
ATOM 3450 C CA . LEU A 1 454 ? 8.459 17.836 2.046 1.00 97.12 454 LEU A CA 1
ATOM 3451 C C . LEU A 1 454 ? 9.681 17.737 1.124 1.00 97.12 454 LEU A C 1
ATOM 3453 O O . LEU A 1 454 ? 10.445 16.784 1.244 1.00 97.12 454 LEU A O 1
ATOM 3457 N N . VAL A 1 455 ? 9.937 18.735 0.270 1.00 96.44 455 VAL A N 1
ATOM 3458 C CA . VAL A 1 455 ? 11.168 18.788 -0.539 1.00 96.44 455 VAL A CA 1
ATOM 3459 C C . VAL A 1 455 ? 12.412 18.944 0.345 1.00 96.44 455 VAL A C 1
ATOM 3461 O O . VAL A 1 455 ? 13.406 18.255 0.104 1.00 96.44 455 VAL A O 1
ATOM 3464 N N . ALA A 1 456 ? 12.374 19.782 1.387 1.00 95.00 456 ALA A N 1
ATOM 3465 C CA . ALA A 1 456 ? 13.491 19.917 2.328 1.00 95.00 456 ALA A CA 1
ATOM 3466 C C . ALA A 1 456 ? 13.772 18.599 3.078 1.00 95.00 456 ALA A C 1
ATOM 3468 O O . ALA A 1 456 ? 14.908 18.124 3.105 1.00 95.00 456 ALA A O 1
ATOM 3469 N N . ALA A 1 457 ? 12.731 17.947 3.607 1.00 93.19 457 ALA A N 1
ATOM 3470 C CA . ALA A 1 457 ? 12.846 16.652 4.281 1.00 93.19 457 ALA A CA 1
ATOM 3471 C C . ALA A 1 457 ? 13.302 15.507 3.353 1.00 93.19 457 ALA A C 1
ATOM 3473 O O . ALA A 1 457 ? 13.928 14.555 3.818 1.00 93.19 457 ALA A O 1
ATOM 3474 N N . ALA A 1 458 ? 13.017 15.589 2.049 1.00 91.38 458 ALA A N 1
ATOM 3475 C CA . ALA A 1 458 ? 13.404 14.565 1.081 1.00 91.38 458 ALA A CA 1
ATOM 3476 C C . ALA A 1 458 ? 14.829 14.711 0.516 1.00 91.38 458 ALA A C 1
ATOM 3478 O O . ALA A 1 458 ? 15.414 13.723 0.059 1.00 91.38 458 ALA A O 1
ATOM 3479 N N . THR A 1 459 ? 15.394 15.923 0.544 1.00 88.44 459 THR A N 1
ATOM 3480 C CA . THR A 1 459 ? 16.680 16.231 -0.112 1.00 88.44 459 THR A CA 1
ATOM 3481 C C . THR A 1 459 ? 17.868 16.400 0.833 1.00 88.44 459 THR A C 1
ATOM 3483 O O . THR A 1 459 ? 19.006 16.267 0.382 1.00 88.44 459 THR A O 1
ATOM 3486 N N . GLU A 1 460 ? 17.653 16.633 2.129 1.00 75.06 460 GLU A N 1
ATOM 3487 C CA . GLU A 1 460 ? 18.747 16.666 3.106 1.00 75.06 460 GLU A CA 1
ATOM 3488 C C . GLU A 1 460 ? 19.232 15.256 3.486 1.00 75.06 460 GLU A C 1
ATOM 3490 O O . GLU A 1 460 ? 18.452 14.360 3.811 1.00 75.06 460 GLU A O 1
ATOM 3495 N N . THR A 1 461 ? 20.553 15.057 3.472 1.00 56.16 461 THR A N 1
ATOM 3496 C CA . THR A 1 461 ? 21.192 13.819 3.928 1.00 56.16 461 THR A CA 1
ATOM 3497 C C . THR A 1 461 ? 21.465 13.867 5.430 1.00 56.16 461 THR A C 1
ATOM 3499 O O . THR A 1 461 ? 22.160 14.752 5.939 1.00 56.16 461 THR A O 1
ATOM 3502 N N . SER A 1 462 ? 20.958 12.868 6.153 1.00 47.56 462 SER A N 1
ATOM 3503 C CA . SER A 1 462 ? 21.215 12.680 7.582 1.00 47.56 462 SER A CA 1
ATOM 3504 C C . SER A 1 462 ? 22.717 12.550 7.853 1.00 47.56 462 SER A C 1
ATOM 3506 O O . SER A 1 462 ? 23.352 11.567 7.463 1.00 47.56 462 SER A O 1
ATOM 3508 N N . HIS A 1 463 ? 23.295 13.545 8.527 1.00 33.94 463 HIS A N 1
ATOM 3509 C CA . HIS A 1 463 ? 24.711 13.540 8.874 1.00 33.94 463 HIS A CA 1
ATOM 3510 C C . HIS A 1 463 ? 25.001 12.481 9.949 1.00 33.94 463 HIS A C 1
ATOM 3512 O O . HIS A 1 463 ? 24.371 12.445 11.003 1.00 33.94 463 HIS A O 1
ATOM 3518 N N . SER A 1 464 ? 25.985 11.619 9.680 1.00 33.09 464 SER A N 1
ATOM 3519 C CA . SER A 1 464 ? 26.399 10.515 10.556 1.00 33.09 464 SER A CA 1
ATOM 3520 C C . SER A 1 464 ? 26.859 11.009 11.940 1.00 33.09 464 SER A C 1
ATOM 3522 O O . SER A 1 464 ? 27.985 11.498 12.085 1.00 33.09 464 SER A O 1
ATOM 3524 N N . SER A 1 465 ? 26.059 10.777 12.982 1.00 27.94 465 SER A N 1
ATOM 3525 C CA . SER A 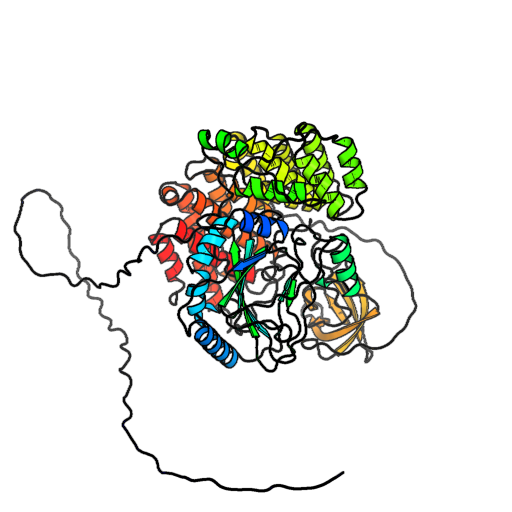1 465 ? 26.458 10.977 14.378 1.00 27.94 465 SER A CA 1
ATOM 3526 C C . SER A 1 465 ? 27.261 9.777 14.908 1.00 27.94 465 SER A C 1
ATOM 3528 O O . SER A 1 465 ? 26.730 8.760 15.350 1.00 27.94 465 SER A O 1
ATOM 3530 N N . LYS A 1 466 ? 28.595 9.900 14.897 1.00 28.67 466 LYS A N 1
ATOM 3531 C CA . LYS A 1 466 ? 29.478 9.001 15.659 1.00 28.67 466 LYS A CA 1
ATOM 3532 C C . LYS A 1 466 ? 29.359 9.327 17.152 1.00 28.67 466 LYS A C 1
ATOM 3534 O O . LYS A 1 466 ? 29.943 10.311 17.594 1.00 28.67 466 LYS A O 1
ATOM 3539 N N . ALA A 1 467 ? 28.663 8.493 17.921 1.00 27.00 467 ALA A N 1
ATOM 3540 C CA . ALA A 1 467 ? 28.646 8.569 19.384 1.00 27.00 467 ALA A CA 1
ATOM 3541 C C . ALA A 1 467 ? 29.642 7.574 20.014 1.00 27.00 467 ALA A C 1
ATOM 3543 O O . ALA A 1 467 ? 29.782 6.434 19.564 1.00 27.00 467 ALA A O 1
ATOM 3544 N N . SER A 1 468 ? 30.365 8.036 21.032 1.00 23.67 468 SER A N 1
ATOM 3545 C CA . SER A 1 468 ? 31.452 7.339 21.730 1.00 23.67 468 SER A CA 1
ATOM 3546 C C . SER A 1 468 ? 30.968 6.322 22.776 1.00 23.67 468 SER A C 1
ATOM 3548 O O . SER A 1 468 ? 29.842 6.376 23.261 1.00 23.67 468 SER A O 1
ATOM 3550 N N . ARG A 1 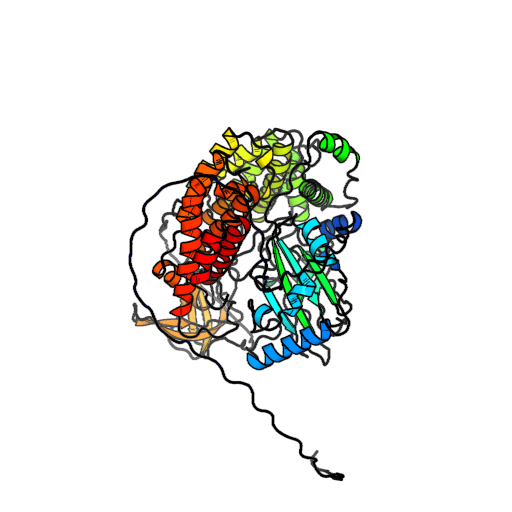469 ? 31.854 5.380 23.129 1.00 22.25 469 ARG A N 1
ATOM 3551 C CA . ARG A 1 469 ? 31.673 4.367 24.185 1.00 22.25 469 ARG A CA 1
ATOM 3552 C C . ARG A 1 469 ? 32.362 4.764 25.495 1.00 22.25 469 ARG A C 1
ATOM 3554 O O . ARG A 1 469 ? 33.431 5.368 25.431 1.00 22.25 469 ARG A O 1
ATOM 3561 N N . PRO A 1 470 ? 31.860 4.234 26.619 1.00 22.97 470 PRO A N 1
ATOM 3562 C CA . PRO A 1 470 ? 32.665 3.658 27.693 1.00 22.97 470 PRO A CA 1
ATOM 3563 C C . PRO A 1 470 ? 32.474 2.123 27.816 1.00 22.97 470 PRO A C 1
ATOM 3565 O O . PRO A 1 470 ? 31.534 1.554 27.253 1.00 22.97 470 PRO A O 1
ATOM 3568 N N . ASP A 1 471 ? 33.397 1.471 28.527 1.00 21.97 471 ASP A N 1
ATOM 3569 C CA . ASP A 1 471 ? 33.412 0.041 28.915 1.00 21.97 471 ASP A CA 1
ATOM 3570 C C . ASP A 1 471 ? 32.630 -0.168 30.258 1.00 21.97 471 ASP A C 1
ATOM 3572 O O . ASP A 1 471 ? 32.135 0.827 30.785 1.00 21.97 471 ASP A O 1
ATOM 3576 N N . THR A 1 472 ? 32.362 -1.340 30.872 1.00 23.52 472 THR A N 1
ATOM 3577 C CA . THR A 1 472 ? 33.062 -2.648 31.034 1.00 23.52 472 THR A CA 1
ATOM 3578 C C . THR A 1 472 ? 32.100 -3.829 31.403 1.00 23.52 472 THR A C 1
ATOM 3580 O O . THR A 1 472 ? 30.963 -3.580 31.778 1.00 23.52 472 THR A O 1
ATOM 3583 N N . GLU A 1 473 ? 32.594 -5.089 31.295 1.00 22.88 473 GLU A N 1
ATOM 3584 C CA . GLU A 1 473 ? 32.413 -6.310 32.169 1.00 22.88 473 GLU A CA 1
ATOM 3585 C C . GLU A 1 473 ? 31.020 -6.849 32.650 1.00 22.88 473 GLU A C 1
ATOM 3587 O O . GLU A 1 473 ? 30.076 -6.091 32.813 1.00 22.88 473 GLU A O 1
ATOM 3592 N N . ASP A 1 474 ? 30.798 -8.137 33.014 1.00 24.38 474 ASP A N 1
ATOM 3593 C CA . ASP A 1 474 ? 31.320 -9.473 32.593 1.00 24.38 474 ASP A CA 1
ATOM 3594 C C . ASP A 1 474 ? 30.445 -10.646 33.180 1.00 24.38 474 ASP A C 1
ATOM 3596 O O . ASP A 1 474 ? 29.730 -10.448 34.162 1.00 24.38 474 ASP A O 1
ATOM 3600 N N . SER A 1 475 ? 30.579 -11.886 32.658 1.00 24.69 475 SER A N 1
ATOM 3601 C CA . SER A 1 475 ? 30.157 -13.210 33.227 1.00 24.69 475 SER A CA 1
ATOM 3602 C C . SER A 1 475 ? 28.642 -13.582 33.315 1.00 24.69 475 SER A C 1
ATOM 3604 O O . SER A 1 475 ? 27.790 -12.706 33.333 1.00 24.69 475 SER A O 1
ATOM 3606 N N . SER A 1 476 ? 28.176 -14.851 33.432 1.00 25.42 476 SER A N 1
ATOM 3607 C CA . SER A 1 476 ? 28.600 -16.195 32.936 1.00 25.42 476 SER A CA 1
ATOM 3608 C C . SER A 1 476 ? 27.497 -17.275 33.218 1.00 25.42 476 SER A C 1
ATOM 3610 O O . SER A 1 476 ? 26.654 -17.053 34.080 1.00 25.42 476 SER A O 1
ATOM 3612 N N . GLY A 1 477 ? 27.500 -18.459 32.563 1.00 24.52 477 GLY A N 1
ATOM 3613 C CA . GLY A 1 477 ? 26.789 -19.688 33.044 1.00 24.52 477 GLY A CA 1
ATOM 3614 C C . GLY A 1 477 ? 25.733 -20.365 32.107 1.00 24.52 477 GLY A C 1
ATOM 3615 O O . GLY A 1 477 ? 25.165 -19.668 31.270 1.00 24.52 477 GLY A O 1
ATOM 3616 N N . PRO A 1 478 ? 25.501 -21.715 32.138 1.00 31.83 478 PRO A N 1
ATOM 3617 C CA . PRO A 1 478 ? 25.237 -22.461 30.880 1.00 31.83 478 PRO A CA 1
ATOM 3618 C C . PRO A 1 478 ? 24.172 -23.611 30.814 1.00 31.83 478 PRO A C 1
ATOM 3620 O O . PRO A 1 478 ? 23.757 -24.184 31.813 1.00 31.83 478 PRO A O 1
ATOM 3623 N N . SER A 1 479 ? 23.943 -24.079 29.562 1.00 26.39 479 SER A N 1
ATOM 3624 C CA . SER A 1 479 ? 23.468 -25.423 29.085 1.00 26.39 479 SER A CA 1
ATOM 3625 C C . SER A 1 479 ? 21.954 -25.767 29.084 1.00 26.39 479 SER A C 1
ATOM 3627 O O . SER A 1 479 ? 21.216 -25.264 29.914 1.00 26.39 479 SER A O 1
ATOM 3629 N N . GLY A 1 480 ? 21.404 -26.602 28.172 1.00 24.39 480 GLY A N 1
ATOM 3630 C CA . GLY A 1 480 ? 21.914 -27.147 26.888 1.00 24.39 480 GLY A CA 1
ATOM 3631 C C . GLY A 1 480 ? 21.121 -28.365 26.327 1.00 24.39 480 GLY A C 1
ATOM 3632 O O . GLY A 1 480 ? 20.854 -29.284 27.086 1.00 24.39 480 GLY A O 1
ATOM 3633 N N . ALA A 1 481 ? 20.777 -28.393 25.019 1.00 26.03 481 ALA A N 1
ATOM 3634 C CA . ALA A 1 481 ? 20.369 -29.563 24.184 1.00 26.03 481 ALA A CA 1
ATOM 3635 C C . ALA A 1 481 ? 20.126 -29.123 22.697 1.00 26.03 481 ALA A C 1
ATOM 3637 O O . ALA A 1 481 ? 20.009 -27.914 22.474 1.00 26.03 481 ALA A O 1
ATOM 3638 N N . PRO A 1 482 ? 20.130 -30.013 21.667 1.00 34.25 482 PRO A N 1
ATOM 3639 C CA . PRO A 1 482 ? 20.524 -29.627 20.293 1.00 34.25 482 PRO A CA 1
ATOM 3640 C C . PRO A 1 482 ? 19.414 -29.439 19.227 1.00 34.25 482 PRO A C 1
ATOM 3642 O O . PRO A 1 482 ? 18.413 -30.150 19.207 1.00 34.25 482 PRO A O 1
ATOM 3645 N N . ASP A 1 483 ? 19.693 -28.556 18.254 1.00 35.50 483 ASP A N 1
ATOM 3646 C CA . ASP A 1 483 ? 18.865 -28.219 17.076 1.00 35.50 483 ASP A CA 1
ATOM 3647 C C . ASP A 1 483 ? 19.412 -28.804 15.752 1.00 35.50 483 ASP A C 1
ATOM 3649 O O . ASP A 1 483 ? 20.622 -28.978 15.581 1.00 35.50 483 ASP A O 1
ATOM 3653 N N . ARG A 1 484 ? 18.530 -29.054 14.768 1.00 43.53 484 ARG A N 1
ATOM 3654 C CA . ARG A 1 484 ? 18.891 -29.552 13.417 1.00 43.53 484 ARG A CA 1
ATOM 3655 C C . ARG A 1 484 ? 19.289 -28.423 12.449 1.00 43.53 484 ARG A C 1
ATOM 3657 O O . ARG A 1 484 ? 18.769 -27.316 12.529 1.00 43.53 484 ARG A O 1
ATOM 3664 N N . LYS A 1 485 ? 20.161 -28.734 11.478 1.00 39.22 485 LYS A N 1
ATOM 3665 C CA . LYS A 1 485 ? 20.692 -27.787 10.475 1.00 39.22 485 LYS A CA 1
ATOM 3666 C C . LYS A 1 485 ? 19.645 -27.347 9.426 1.00 39.22 485 LYS A C 1
ATOM 3668 O O . LYS A 1 485 ? 19.155 -28.210 8.697 1.00 39.22 485 LYS A O 1
ATOM 3673 N N . PRO A 1 486 ? 19.372 -26.036 9.254 1.00 42.28 486 PRO A N 1
ATOM 3674 C CA . PRO A 1 486 ? 18.552 -25.509 8.162 1.00 42.28 486 PRO A CA 1
ATOM 3675 C C . PRO A 1 486 ? 19.260 -25.539 6.801 1.00 42.28 486 PRO A C 1
ATOM 3677 O O . PRO A 1 486 ? 20.469 -25.304 6.697 1.00 42.28 486 PRO A O 1
ATOM 3680 N N . VAL A 1 487 ? 18.480 -25.750 5.740 1.00 35.88 487 VAL A N 1
ATOM 3681 C CA . VAL A 1 487 ? 18.935 -25.703 4.341 1.00 35.88 487 VAL A CA 1
ATOM 3682 C C . VAL A 1 487 ? 19.387 -24.282 3.971 1.00 35.88 487 VAL A C 1
ATOM 3684 O O . VAL A 1 487 ? 18.763 -23.305 4.371 1.00 35.88 487 VAL A O 1
ATOM 3687 N N . GLY A 1 488 ? 20.492 -24.159 3.227 1.00 43.78 488 GLY A N 1
ATOM 3688 C CA . GLY A 1 488 ? 21.072 -22.872 2.804 1.00 43.78 488 GLY A CA 1
ATOM 3689 C C . GLY A 1 488 ? 22.075 -22.242 3.785 1.00 43.78 488 GLY A C 1
ATOM 3690 O O . GLY A 1 488 ? 22.750 -21.279 3.427 1.00 43.78 488 GLY A O 1
ATOM 3691 N N . SER A 1 489 ? 22.219 -22.799 4.991 1.00 53.50 489 SER A N 1
ATOM 3692 C CA . SER A 1 489 ? 23.212 -22.361 5.982 1.00 53.50 489 SER A CA 1
ATOM 3693 C C . SER A 1 489 ? 24.615 -22.937 5.718 1.00 53.50 489 SER A C 1
ATOM 3695 O O . SER A 1 489 ? 24.752 -24.030 5.157 1.00 53.50 489 SER A O 1
ATOM 3697 N N . GLY A 1 490 ? 25.665 -22.201 6.108 1.00 62.62 490 GLY A N 1
ATOM 3698 C CA . GLY A 1 490 ? 27.056 -22.550 5.793 1.00 62.62 490 GLY A CA 1
ATOM 3699 C C . GLY A 1 490 ? 27.546 -23.894 6.353 1.00 62.62 490 GLY A C 1
ATOM 3700 O O . GLY A 1 490 ? 26.880 -24.559 7.145 1.00 62.62 490 GLY A O 1
ATOM 3701 N N . SER A 1 491 ? 28.705 -24.354 5.888 1.00 76.62 491 SER A N 1
ATOM 3702 C CA . SER A 1 491 ? 29.251 -25.693 6.159 1.00 76.62 491 SER A CA 1
ATOM 3703 C C . SER A 1 491 ? 29.651 -25.931 7.621 1.00 76.62 491 SER A C 1
ATOM 3705 O O . SER A 1 491 ? 29.410 -27.021 8.141 1.00 76.62 491 SER A O 1
ATOM 3707 N N . SER A 1 492 ? 30.211 -24.917 8.282 1.00 84.94 492 SER A N 1
ATOM 3708 C CA . SER A 1 492 ? 30.704 -24.968 9.663 1.00 84.94 492 SER A CA 1
ATOM 3709 C C . SER A 1 492 ? 29.577 -24.768 10.678 1.00 84.94 492 SER A C 1
ATOM 3711 O O . SER A 1 492 ? 28.513 -24.249 10.347 1.00 84.94 492 SER A O 1
ATOM 3713 N N . TYR A 1 493 ? 29.816 -25.171 11.926 1.00 85.94 493 TYR A N 1
ATOM 3714 C CA . TYR A 1 493 ? 28.874 -25.064 13.041 1.00 85.94 493 TYR A CA 1
ATOM 3715 C C . TYR A 1 493 ? 29.545 -24.415 14.254 1.00 85.94 493 TYR A C 1
ATOM 3717 O O . TYR A 1 493 ? 30.738 -24.613 14.494 1.00 85.94 493 TYR A O 1
ATOM 3725 N N . GLY A 1 494 ? 28.783 -23.646 15.026 1.00 89.31 494 GLY A N 1
ATOM 3726 C CA . GLY A 1 494 ? 29.280 -22.953 16.207 1.00 89.31 494 GLY A CA 1
ATOM 3727 C C . GLY A 1 494 ? 28.172 -22.340 17.050 1.00 89.31 494 GLY A C 1
ATOM 3728 O O . GLY A 1 494 ? 26.978 -22.501 16.785 1.00 89.31 494 GLY A O 1
ATOM 3729 N N . ARG A 1 495 ? 28.586 -21.619 18.089 1.00 92.75 495 ARG A N 1
ATOM 3730 C CA . ARG A 1 495 ? 27.699 -20.927 19.026 1.00 92.75 495 ARG A CA 1
ATOM 3731 C C . ARG A 1 495 ? 27.995 -19.437 19.000 1.00 92.75 495 ARG A C 1
ATOM 3733 O O . ARG A 1 495 ? 29.156 -19.039 18.935 1.00 92.75 495 ARG A O 1
ATOM 3740 N N . VAL A 1 496 ? 26.964 -18.603 19.062 1.00 91.06 496 VAL A N 1
ATOM 3741 C CA . VAL A 1 496 ? 27.147 -17.150 19.161 1.00 91.06 496 VAL A CA 1
ATOM 3742 C C . VAL A 1 496 ? 27.717 -16.845 20.541 1.00 91.06 496 VAL A C 1
ATOM 3744 O O . VAL A 1 496 ? 27.017 -16.977 21.543 1.00 91.06 496 VAL A O 1
ATOM 3747 N N . LYS A 1 497 ? 28.997 -16.475 20.593 1.00 93.25 497 LYS A N 1
ATOM 3748 C CA . LYS A 1 497 ? 29.715 -16.167 21.835 1.00 93.25 497 LYS A CA 1
ATOM 3749 C C . LYS A 1 497 ? 29.351 -14.784 22.356 1.00 93.25 497 LYS A C 1
ATOM 3751 O O . LYS A 1 497 ? 29.170 -14.602 23.550 1.00 93.25 497 LYS A O 1
ATOM 3756 N N . ALA A 1 498 ? 29.232 -13.825 21.444 1.00 90.56 498 ALA A N 1
ATOM 3757 C CA . ALA A 1 498 ? 28.818 -12.465 21.742 1.00 90.56 498 ALA A CA 1
ATOM 3758 C C . ALA A 1 498 ? 28.127 -11.853 20.524 1.00 90.56 498 ALA A C 1
ATOM 3760 O O . ALA A 1 498 ? 28.506 -12.133 19.386 1.00 90.56 498 ALA A O 1
ATOM 3761 N N . TRP A 1 499 ? 27.166 -10.969 20.769 1.00 90.00 499 TRP A N 1
ATOM 3762 C CA . TRP A 1 499 ? 26.541 -10.123 19.762 1.00 90.00 499 TRP A CA 1
ATOM 3763 C C . TRP A 1 499 ? 26.393 -8.714 20.328 1.00 90.00 499 TRP A C 1
ATOM 3765 O O . TRP A 1 499 ? 25.948 -8.535 21.458 1.00 90.00 499 TRP A O 1
ATOM 3775 N N . LYS A 1 500 ? 26.807 -7.712 19.557 1.00 82.44 500 LYS A N 1
ATOM 3776 C CA . LYS A 1 500 ? 26.763 -6.295 19.913 1.00 82.44 500 LYS A CA 1
ATOM 3777 C C . LYS A 1 500 ? 25.762 -5.625 18.981 1.00 82.44 500 LYS A C 1
ATOM 3779 O O . LYS A 1 500 ? 26.154 -5.035 17.976 1.00 82.44 500 LYS A O 1
ATOM 3784 N N . ALA A 1 501 ? 24.477 -5.745 19.318 1.00 64.75 501 ALA A N 1
ATOM 3785 C CA . ALA A 1 501 ? 23.343 -5.249 18.533 1.00 64.75 501 ALA A CA 1
ATOM 3786 C C . ALA A 1 501 ? 23.539 -3.813 18.021 1.00 64.75 501 ALA A C 1
ATOM 3788 O O . ALA A 1 501 ? 23.529 -3.582 16.814 1.00 64.75 501 ALA A O 1
ATOM 3789 N N . SER A 1 502 ? 23.871 -2.881 18.919 1.00 55.41 502 SER A N 1
ATOM 3790 C CA . SER A 1 502 ? 24.139 -1.467 18.606 1.00 55.41 502 SER A CA 1
ATOM 3791 C C . SER A 1 502 ? 25.328 -1.213 17.667 1.00 55.41 502 SER A C 1
ATOM 3793 O O . SER A 1 502 ? 25.528 -0.085 17.227 1.00 55.41 502 SER A O 1
ATOM 3795 N N . GLN A 1 503 ? 26.131 -2.234 17.358 1.00 60.84 503 GLN A N 1
ATOM 3796 C CA . GLN A 1 503 ? 27.259 -2.161 16.425 1.00 60.84 503 GLN A CA 1
ATOM 3797 C C . GLN A 1 503 ? 27.133 -3.131 15.240 1.00 60.84 503 GLN A C 1
ATOM 3799 O O . GLN A 1 503 ? 28.039 -3.184 14.409 1.00 60.84 503 GLN A O 1
ATOM 3804 N N . GLY A 1 504 ? 26.049 -3.910 15.156 1.00 68.56 504 GLY A N 1
ATOM 3805 C CA . GLY A 1 504 ? 25.792 -4.832 14.049 1.00 68.56 504 GLY A CA 1
ATOM 3806 C C . GLY A 1 504 ? 26.857 -5.916 13.844 1.00 68.56 504 GLY A C 1
ATOM 3807 O O . GLY A 1 504 ? 27.032 -6.377 12.714 1.00 68.56 504 GLY A O 1
ATOM 3808 N N . TYR A 1 505 ? 27.593 -6.320 14.887 1.00 86.94 505 TYR A N 1
ATOM 3809 C CA . TYR A 1 505 ? 28.559 -7.422 14.804 1.00 86.94 505 TYR A CA 1
ATOM 3810 C C . TYR A 1 505 ? 28.633 -8.255 16.086 1.00 86.94 505 TYR A C 1
ATOM 3812 O O . TYR A 1 505 ? 28.199 -7.843 17.159 1.00 86.94 505 TYR A O 1
ATOM 3820 N N . GLY A 1 506 ? 29.247 -9.427 15.982 1.00 91.88 506 GLY A N 1
ATOM 3821 C CA . GLY A 1 506 ? 29.523 -10.327 17.086 1.00 91.88 506 GLY A CA 1
ATOM 3822 C C . GLY A 1 506 ? 30.634 -11.315 16.758 1.00 91.88 506 GLY A C 1
ATOM 3823 O O . GLY A 1 506 ? 31.417 -11.118 15.826 1.00 91.88 506 GLY A O 1
ATOM 3824 N N . PHE A 1 507 ? 30.676 -12.398 17.526 1.00 95.62 507 PHE A N 1
ATOM 3825 C CA . PHE A 1 507 ? 31.652 -13.472 17.390 1.00 95.62 507 PHE A CA 1
ATOM 3826 C C . PHE A 1 507 ? 30.977 -14.834 17.524 1.00 95.62 507 PHE A C 1
ATOM 3828 O O . PHE A 1 507 ? 30.144 -15.046 18.409 1.00 95.62 507 PHE A O 1
ATOM 3835 N N . ILE A 1 508 ? 31.358 -15.762 16.650 1.00 93.69 508 ILE A N 1
ATOM 3836 C CA . ILE A 1 508 ? 30.934 -17.159 16.680 1.00 93.69 508 ILE A CA 1
ATOM 3837 C C . ILE A 1 508 ? 32.109 -17.992 17.184 1.00 93.69 508 ILE A C 1
ATOM 3839 O O . ILE A 1 508 ? 33.164 -18.014 16.551 1.00 93.69 508 ILE A O 1
ATOM 3843 N N . GLN A 1 509 ? 31.910 -18.702 18.291 1.00 95.56 509 GLN A N 1
ATOM 3844 C CA . GLN A 1 509 ? 32.844 -19.719 18.757 1.00 95.56 509 GLN A CA 1
ATOM 3845 C C . GLN A 1 509 ? 32.630 -20.992 17.917 1.00 95.56 509 GLN A C 1
ATOM 3847 O O . GLN A 1 509 ? 31.512 -21.528 17.925 1.00 95.56 509 GLN A O 1
ATOM 3852 N N . PRO A 1 510 ? 33.640 -21.489 17.178 1.00 92.00 510 PRO A N 1
ATOM 3853 C CA . PRO A 1 510 ? 33.499 -22.711 16.392 1.00 92.00 510 PRO A CA 1
ATOM 3854 C C . PRO A 1 510 ? 33.276 -23.928 17.295 1.00 92.00 510 PRO A C 1
ATOM 3856 O O . PRO A 1 510 ? 33.982 -24.111 18.285 1.00 92.00 510 PRO A O 1
ATOM 3859 N N . ALA A 1 511 ? 32.346 -24.811 16.929 1.00 81.94 511 ALA A N 1
ATOM 3860 C CA . ALA A 1 511 ? 32.087 -26.035 17.695 1.00 81.94 511 ALA A CA 1
ATOM 3861 C C . ALA A 1 511 ? 33.246 -27.049 17.624 1.00 81.94 511 ALA A C 1
ATOM 3863 O O . ALA A 1 511 ? 33.382 -27.893 18.502 1.00 81.94 511 ALA A O 1
ATOM 3864 N N . VAL A 1 512 ? 34.090 -26.945 16.592 1.00 78.81 512 VAL A N 1
ATOM 3865 C CA . VAL A 1 512 ? 35.321 -27.738 16.415 1.00 78.81 512 VAL A CA 1
ATOM 3866 C C . VAL A 1 512 ? 36.544 -27.129 17.122 1.00 78.81 512 VAL A C 1
ATOM 3868 O O . VAL A 1 512 ? 37.647 -27.650 16.989 1.00 78.81 512 VAL A O 1
ATOM 3871 N N . GLY A 1 513 ? 36.366 -26.029 17.863 1.00 76.94 513 GLY A N 1
ATOM 3872 C CA . GLY A 1 513 ? 37.451 -25.281 18.499 1.00 76.94 513 GLY A CA 1
ATOM 3873 C C . GLY A 1 513 ? 38.219 -24.348 17.552 1.00 76.94 513 GLY A C 1
ATOM 3874 O O . GLY A 1 513 ? 37.895 -24.205 16.370 1.00 76.94 513 GLY A O 1
ATOM 3875 N N . GLY A 1 514 ? 39.245 -23.692 18.100 1.00 83.94 514 GLY A N 1
ATOM 3876 C CA . GLY A 1 514 ? 40.007 -22.627 17.439 1.00 83.94 514 GLY A CA 1
ATOM 3877 C C . GLY A 1 514 ? 39.442 -21.224 17.690 1.00 83.94 514 GLY A C 1
ATOM 3878 O O . GLY A 1 514 ? 38.493 -21.053 18.455 1.00 83.94 514 GLY A O 1
ATOM 3879 N N . ASP A 1 515 ? 40.052 -20.224 17.051 1.00 88.62 515 ASP A N 1
ATOM 3880 C CA . ASP A 1 515 ? 39.747 -18.807 17.283 1.00 88.62 515 ASP A CA 1
ATOM 3881 C C . ASP A 1 515 ? 38.298 -18.425 16.951 1.00 88.62 515 ASP A C 1
ATOM 3883 O O . ASP A 1 515 ? 37.706 -18.900 15.972 1.00 88.62 515 ASP A O 1
ATOM 3887 N N . ASP A 1 516 ? 37.765 -17.482 17.734 1.00 92.69 516 ASP A N 1
ATOM 3888 C CA . ASP A 1 516 ? 36.463 -16.863 17.501 1.00 92.69 516 ASP A CA 1
ATOM 3889 C C . ASP A 1 516 ? 36.388 -16.241 16.099 1.00 92.69 516 ASP A C 1
ATOM 3891 O O . ASP A 1 516 ? 37.218 -15.419 15.699 1.00 92.69 516 ASP A O 1
ATOM 3895 N N . VAL A 1 517 ? 35.338 -16.578 15.352 1.00 91.88 517 VAL A N 1
ATOM 3896 C CA . VAL A 1 517 ? 35.113 -16.033 14.013 1.00 91.88 517 VAL A CA 1
ATOM 3897 C C . VAL A 1 517 ? 34.239 -14.787 14.114 1.00 91.88 517 VAL A C 1
ATOM 3899 O O . VAL A 1 517 ? 33.099 -14.849 14.574 1.00 91.88 517 VAL A O 1
ATOM 3902 N N . PHE A 1 518 ? 34.761 -13.650 13.654 1.00 92.75 518 PHE A N 1
ATOM 3903 C CA . PHE A 1 518 ? 34.014 -12.393 13.580 1.00 92.75 518 PHE A CA 1
ATOM 3904 C C . PHE A 1 518 ? 32.792 -12.531 12.661 1.00 92.75 518 PHE A C 1
ATOM 3906 O O . PHE A 1 518 ? 32.907 -13.048 11.552 1.00 92.75 518 PHE A O 1
ATOM 3913 N N . VAL A 1 519 ? 31.632 -12.022 13.068 1.00 87.12 519 VAL A N 1
ATOM 3914 C CA . VAL A 1 519 ? 30.408 -12.019 12.255 1.00 87.12 519 VAL A CA 1
ATOM 3915 C C . VAL A 1 519 ? 29.782 -10.628 12.243 1.00 87.12 519 VAL A C 1
ATOM 3917 O O . VAL A 1 519 ? 29.598 -10.029 13.292 1.00 87.12 519 VAL A O 1
ATOM 3920 N N . ALA A 1 520 ? 29.430 -10.114 11.065 1.00 79.38 520 ALA A N 1
ATOM 3921 C CA . ALA A 1 520 ? 28.682 -8.862 10.905 1.00 79.38 520 ALA A CA 1
ATOM 3922 C C . ALA A 1 520 ? 27.226 -9.149 10.504 1.00 79.38 520 ALA A C 1
ATOM 3924 O O . ALA A 1 520 ? 26.959 -10.188 9.908 1.00 79.38 520 ALA A O 1
ATOM 3925 N N . GLY A 1 521 ? 26.298 -8.222 10.754 1.00 62.34 521 GLY A N 1
ATOM 3926 C CA . GLY A 1 521 ? 24.861 -8.400 10.479 1.00 62.34 521 GLY A CA 1
ATOM 3927 C C . GLY A 1 521 ? 24.553 -8.747 9.021 1.00 62.34 521 GLY A C 1
ATOM 3928 O O . GLY A 1 521 ? 23.736 -9.617 8.728 1.00 62.34 521 GLY A O 1
ATOM 3929 N N . GLY A 1 522 ? 25.306 -8.161 8.085 1.00 55.75 522 GLY A N 1
ATOM 3930 C CA . GLY A 1 522 ? 25.208 -8.486 6.658 1.00 55.75 522 GLY A CA 1
ATOM 3931 C C . GLY A 1 522 ? 25.538 -9.945 6.301 1.00 55.75 522 GLY A C 1
ATOM 3932 O O . GLY A 1 522 ? 25.176 -10.392 5.218 1.00 55.75 522 GLY A O 1
ATOM 3933 N N . ALA A 1 523 ? 26.174 -10.720 7.190 1.00 69.94 523 ALA A N 1
ATOM 3934 C CA . ALA A 1 523 ? 26.476 -12.139 6.971 1.00 69.94 523 ALA A CA 1
ATOM 3935 C C . ALA A 1 523 ? 25.232 -13.050 6.977 1.00 69.94 523 ALA A C 1
ATOM 3937 O O . ALA A 1 523 ? 25.323 -14.186 6.502 1.00 69.94 523 ALA A O 1
ATOM 3938 N N . PHE A 1 524 ? 24.110 -12.554 7.510 1.00 64.06 524 PHE A N 1
ATOM 3939 C CA . PHE A 1 524 ? 22.812 -13.230 7.610 1.00 64.06 524 PHE A CA 1
ATOM 3940 C C . PHE A 1 524 ? 21.634 -12.339 7.161 1.00 64.06 524 PHE A C 1
ATOM 3942 O O . PHE A 1 524 ? 20.487 -12.625 7.476 1.00 64.06 524 PHE A O 1
ATOM 3949 N N . GLY A 1 525 ? 21.901 -11.271 6.397 1.00 48.28 525 GLY A N 1
ATOM 3950 C CA . GLY A 1 525 ? 20.856 -10.402 5.834 1.00 48.28 525 GLY A CA 1
ATOM 3951 C C . GLY A 1 525 ? 20.356 -9.275 6.749 1.00 48.28 525 GLY A C 1
ATOM 3952 O O . GLY A 1 525 ? 19.391 -8.607 6.391 1.00 48.28 525 GLY A O 1
ATOM 3953 N N . GLY A 1 526 ? 21.023 -9.023 7.879 1.00 55.78 526 GLY A N 1
ATOM 3954 C CA . GLY A 1 526 ? 20.615 -8.035 8.882 1.00 55.78 526 GLY A CA 1
ATOM 3955 C C . GLY A 1 526 ? 19.873 -8.657 10.068 1.00 55.78 526 GLY A C 1
ATOM 3956 O O . GLY A 1 526 ? 19.589 -9.851 10.089 1.00 55.78 526 GLY A O 1
ATOM 3957 N N . GLY A 1 527 ? 19.582 -7.843 11.083 1.00 64.12 527 GLY A N 1
ATOM 3958 C CA . GLY A 1 527 ? 19.051 -8.318 12.362 1.00 64.12 527 GLY A CA 1
ATOM 3959 C C . GLY A 1 527 ? 20.131 -8.576 13.407 1.00 64.12 527 GLY A C 1
ATOM 3960 O O . GLY A 1 527 ? 21.201 -7.965 13.387 1.00 64.12 527 GLY A O 1
ATOM 3961 N N . GLU A 1 528 ? 19.837 -9.487 14.328 1.00 80.50 528 GLU A N 1
ATOM 3962 C CA . GLU A 1 528 ? 20.644 -9.769 15.508 1.00 80.50 528 GLU A CA 1
ATOM 3963 C C . GLU A 1 528 ? 20.980 -11.253 15.661 1.00 80.50 528 GLU A C 1
ATOM 3965 O O . GLU A 1 528 ? 20.285 -12.132 15.150 1.00 80.50 528 GLU A O 1
ATOM 3970 N N . LEU A 1 529 ? 22.039 -11.542 16.420 1.00 77.50 529 LEU A N 1
ATOM 3971 C CA . LEU A 1 529 ? 22.356 -12.899 16.841 1.00 77.50 529 LEU A CA 1
ATOM 3972 C C . LEU A 1 529 ? 22.048 -13.092 18.327 1.00 77.50 529 LEU A C 1
ATOM 3974 O O . LEU A 1 529 ? 22.611 -12.410 19.180 1.00 77.50 529 LEU A O 1
ATOM 3978 N N . VAL A 1 530 ? 21.203 -14.070 18.648 1.00 79.50 530 VAL A N 1
ATOM 3979 C CA . VAL A 1 530 ? 20.910 -14.453 20.033 1.00 79.50 530 VAL A CA 1
ATOM 3980 C C . VAL A 1 530 ? 22.144 -15.125 20.635 1.00 79.50 530 VAL A C 1
ATOM 3982 O O . VAL A 1 530 ? 22.528 -16.232 20.244 1.00 79.50 530 VAL A O 1
ATOM 3985 N N . VAL A 1 531 ? 22.775 -14.455 21.596 1.00 89.88 531 VAL A N 1
ATOM 3986 C CA . VAL A 1 531 ? 23.951 -14.973 22.308 1.00 89.88 531 VAL A CA 1
ATOM 3987 C C . VAL A 1 531 ? 23.617 -16.313 22.974 1.00 89.88 531 VAL A C 1
ATOM 3989 O O . VAL A 1 531 ? 22.524 -16.519 23.496 1.00 89.88 531 VAL A O 1
ATOM 3992 N N . GLY A 1 532 ? 24.539 -17.272 22.902 1.00 80.19 532 GLY A N 1
ATOM 3993 C CA . GLY A 1 532 ? 24.340 -18.620 23.434 1.00 80.19 532 GLY A CA 1
ATOM 3994 C C . GLY A 1 532 ? 23.429 -19.531 22.595 1.00 80.19 532 GLY A C 1
ATOM 3995 O O . GLY A 1 532 ? 23.242 -20.694 22.964 1.00 80.19 532 GLY A O 1
ATOM 3996 N N . LYS A 1 533 ? 22.891 -19.086 21.455 1.00 78.69 533 LYS A N 1
ATOM 3997 C CA . LYS A 1 533 ? 22.216 -19.972 20.489 1.00 78.69 533 LYS A CA 1
ATOM 3998 C C . LYS A 1 533 ? 23.181 -20.437 19.389 1.00 78.69 533 LYS A C 1
ATOM 4000 O O . LYS A 1 533 ? 24.299 -19.932 19.247 1.00 78.69 533 LYS A O 1
ATOM 4005 N N . HIS A 1 534 ? 22.765 -21.463 18.653 1.00 81.12 534 HIS A N 1
ATOM 4006 C CA . HIS A 1 534 ? 23.589 -22.140 17.652 1.00 81.12 534 HIS A CA 1
ATOM 4007 C C . HIS A 1 534 ? 23.441 -21.532 16.253 1.00 81.12 534 HIS A C 1
ATOM 4009 O O . HIS A 1 534 ? 22.367 -21.051 15.879 1.00 81.12 534 HIS A O 1
ATOM 4015 N N . VAL A 1 535 ? 24.527 -21.588 15.480 1.00 83.00 535 VAL A N 1
ATOM 4016 C CA . VAL A 1 535 ? 24.613 -21.101 14.098 1.00 83.00 535 VAL A CA 1
ATOM 4017 C C . VAL A 1 535 ? 25.422 -22.043 13.216 1.00 83.00 535 VAL A C 1
ATOM 4019 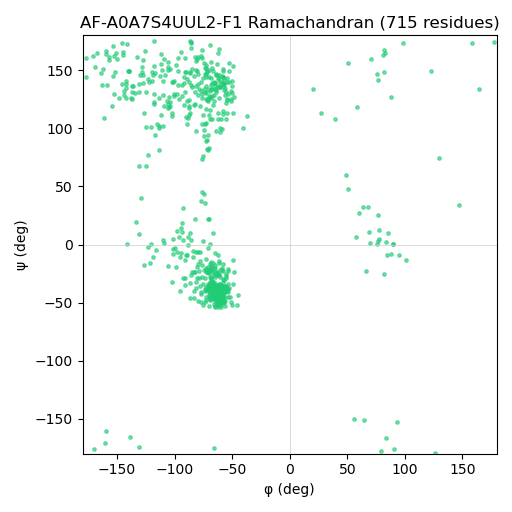O O . VAL A 1 535 ? 26.398 -22.657 13.647 1.00 83.00 535 VAL A O 1
ATOM 4022 N N . TRP A 1 536 ? 25.051 -22.072 11.944 1.00 83.75 536 TRP A N 1
ATOM 4023 C CA . TRP A 1 536 ? 25.835 -22.620 10.847 1.00 83.75 536 TRP A CA 1
ATOM 4024 C C . TRP A 1 536 ? 26.312 -21.483 9.951 1.00 83.75 536 TRP A C 1
ATOM 4026 O O . TRP A 1 536 ? 25.583 -20.515 9.736 1.00 83.75 536 TRP A O 1
ATOM 4036 N N . TYR A 1 537 ? 27.545 -21.573 9.465 1.00 83.25 537 TYR A N 1
ATOM 4037 C CA . TYR A 1 537 ? 28.224 -20.485 8.762 1.00 83.25 537 TYR A CA 1
ATOM 4038 C C . TYR A 1 537 ? 29.383 -21.008 7.912 1.00 83.25 537 TYR A C 1
ATOM 4040 O O . TYR A 1 537 ? 29.841 -22.133 8.085 1.00 83.25 537 TYR A O 1
ATOM 4048 N N . ASP A 1 538 ? 29.872 -20.192 6.989 1.00 82.56 538 ASP A N 1
ATOM 4049 C CA . ASP A 1 538 ? 31.138 -20.406 6.291 1.00 82.56 538 ASP A CA 1
ATOM 4050 C C . ASP A 1 538 ? 32.149 -19.342 6.713 1.00 82.56 538 ASP A C 1
ATOM 4052 O O . ASP A 1 538 ? 31.775 -18.244 7.124 1.00 82.56 538 ASP A O 1
ATOM 4056 N N . VAL A 1 539 ? 33.441 -19.642 6.592 1.00 86.06 539 VAL A N 1
ATOM 4057 C CA . VAL A 1 539 ? 34.524 -18.691 6.883 1.00 86.06 539 VAL A CA 1
ATOM 4058 C C . VAL A 1 539 ? 35.088 -18.134 5.578 1.00 86.06 539 VAL A C 1
ATOM 4060 O O . VAL A 1 539 ? 35.277 -18.868 4.610 1.00 86.06 539 VAL A O 1
ATOM 4063 N N . ARG A 1 540 ? 35.387 -16.836 5.562 1.00 84.38 540 ARG A N 1
ATOM 4064 C CA . ARG A 1 540 ? 36.201 -16.166 4.540 1.00 84.38 540 ARG A CA 1
ATOM 4065 C C . ARG A 1 540 ? 37.238 -15.267 5.214 1.00 84.38 540 ARG A C 1
ATOM 4067 O O . ARG A 1 540 ? 37.069 -14.892 6.373 1.00 84.38 540 ARG A O 1
ATOM 4074 N N . THR A 1 541 ? 38.284 -14.887 4.491 1.00 84.38 541 THR A N 1
ATOM 4075 C CA . THR A 1 541 ? 39.245 -13.877 4.959 1.00 84.38 541 THR A CA 1
ATOM 4076 C C . THR A 1 541 ? 38.831 -12.508 4.429 1.00 84.38 541 THR A C 1
ATOM 4078 O O . THR A 1 541 ? 38.585 -12.350 3.235 1.00 84.38 541 THR A O 1
ATOM 4081 N N . ASP A 1 542 ? 38.724 -11.518 5.310 1.00 67.38 542 ASP A N 1
ATOM 4082 C CA . ASP A 1 542 ? 38.449 -10.132 4.942 1.00 67.38 542 ASP A CA 1
ATOM 4083 C C . ASP A 1 542 ? 39.693 -9.507 4.289 1.00 67.38 542 ASP A C 1
ATOM 4085 O O . ASP A 1 542 ? 40.740 -9.371 4.923 1.00 67.38 542 ASP A O 1
ATOM 4089 N N . ALA A 1 543 ? 39.583 -9.121 3.016 1.00 64.44 543 ALA A N 1
ATOM 4090 C CA . ALA A 1 543 ? 40.716 -8.649 2.214 1.00 64.44 543 ALA A CA 1
ATOM 4091 C C . ALA A 1 543 ? 41.315 -7.305 2.679 1.00 64.44 543 ALA A C 1
ATOM 4093 O O . ALA A 1 543 ? 42.423 -6.964 2.275 1.00 64.44 543 ALA A O 1
ATOM 4094 N N . ARG A 1 544 ? 40.606 -6.537 3.519 1.00 60.91 544 ARG A N 1
ATOM 4095 C CA . ARG A 1 544 ? 41.057 -5.230 4.027 1.00 60.91 544 ARG A CA 1
ATOM 4096 C C . ARG A 1 544 ? 41.783 -5.344 5.368 1.00 60.91 544 ARG A C 1
ATOM 4098 O O . ARG A 1 544 ? 42.604 -4.494 5.693 1.00 60.91 544 ARG A O 1
ATOM 4105 N N . THR A 1 545 ? 41.447 -6.352 6.169 1.00 71.81 545 THR A N 1
ATOM 4106 C CA . THR A 1 545 ? 41.942 -6.512 7.548 1.00 71.81 545 THR A CA 1
ATOM 4107 C C . THR A 1 545 ? 42.745 -7.791 7.776 1.00 71.81 545 THR A C 1
ATOM 4109 O O . THR A 1 545 ? 43.332 -7.944 8.843 1.00 71.81 545 THR A O 1
ATOM 4112 N N . GLY A 1 546 ? 42.749 -8.724 6.819 1.00 73.06 546 GLY A N 1
ATOM 4113 C CA . GLY A 1 546 ? 43.396 -10.035 6.932 1.00 73.06 546 GLY A CA 1
ATOM 4114 C C . GLY A 1 546 ? 42.721 -10.995 7.920 1.00 73.06 546 GLY A C 1
ATOM 4115 O O . GLY A 1 546 ? 43.202 -12.109 8.116 1.00 73.06 546 GLY A O 1
ATOM 4116 N N . LYS A 1 547 ? 41.614 -10.594 8.562 1.00 79.38 547 LYS A N 1
ATOM 4117 C CA . LYS A 1 547 ? 40.956 -11.372 9.621 1.00 79.38 547 LYS A CA 1
ATOM 4118 C C . LYS A 1 547 ? 39.901 -12.326 9.062 1.00 79.38 547 LYS A C 1
ATOM 4120 O O . LYS A 1 547 ? 39.224 -12.031 8.078 1.00 79.38 547 LYS A O 1
ATOM 4125 N N . ARG A 1 548 ? 39.724 -13.469 9.730 1.00 82.25 548 ARG A N 1
ATOM 4126 C CA . ARG A 1 548 ? 38.649 -14.431 9.443 1.00 82.25 548 ARG A CA 1
ATOM 4127 C C . ARG A 1 548 ? 37.290 -13.846 9.831 1.00 82.25 548 ARG A C 1
ATOM 4129 O O . ARG A 1 548 ? 37.094 -13.469 10.985 1.00 82.25 548 ARG A O 1
ATOM 4136 N N . CYS A 1 549 ? 36.340 -13.841 8.901 1.00 88.56 549 CYS A N 1
ATOM 4137 C CA . CYS A 1 549 ? 34.948 -13.489 9.161 1.00 88.56 549 CYS A CA 1
ATOM 4138 C C . CYS A 1 549 ? 33.966 -14.548 8.641 1.00 88.56 549 CYS A C 1
ATOM 4140 O O . CYS A 1 549 ? 34.249 -15.289 7.698 1.00 88.56 549 CYS A O 1
ATOM 4142 N N . ALA A 1 550 ? 32.805 -14.627 9.284 1.00 85.75 550 ALA A N 1
ATOM 4143 C CA . ALA A 1 550 ? 31.721 -15.519 8.921 1.00 85.75 550 ALA A CA 1
ATOM 4144 C C . ALA A 1 550 ? 30.862 -14.918 7.799 1.00 85.75 550 ALA A C 1
ATOM 4146 O O . ALA A 1 550 ? 30.620 -13.709 7.757 1.00 85.75 550 ALA A O 1
ATOM 4147 N N . TRP A 1 551 ? 30.361 -15.773 6.912 1.00 73.38 551 TRP A N 1
ATOM 4148 C CA . TRP A 1 551 ? 29.368 -15.445 5.887 1.00 73.38 551 TRP A CA 1
ATOM 4149 C C . TRP A 1 551 ? 28.420 -16.640 5.667 1.00 73.38 551 TRP A C 1
ATOM 4151 O O . TRP A 1 551 ? 28.716 -17.742 6.126 1.00 73.38 551 TRP A O 1
ATOM 4161 N N . ARG A 1 552 ? 27.255 -16.428 5.031 1.00 71.06 552 ARG A N 1
ATOM 4162 C CA . ARG A 1 552 ? 26.143 -17.414 4.968 1.00 71.06 552 ARG A CA 1
ATOM 4163 C C . ARG A 1 552 ? 25.758 -17.960 6.350 1.00 71.06 552 ARG A C 1
ATOM 4165 O O . ARG A 1 552 ? 25.651 -19.170 6.559 1.00 71.06 552 ARG A O 1
ATOM 4172 N N . VAL A 1 553 ? 25.598 -17.045 7.302 1.00 72.31 553 VAL A N 1
ATOM 4173 C CA . VAL A 1 553 ? 25.241 -17.364 8.687 1.00 72.31 553 VAL A CA 1
ATOM 4174 C C . VAL A 1 553 ? 23.734 -17.652 8.763 1.00 72.31 553 VAL A C 1
ATOM 4176 O O . VAL A 1 553 ? 22.931 -16.919 8.193 1.00 72.31 553 VAL A O 1
ATOM 4179 N N . GLY A 1 554 ? 23.346 -18.732 9.441 1.00 68.62 554 GLY A N 1
ATOM 4180 C CA . GLY A 1 554 ? 21.959 -19.192 9.584 1.00 68.62 554 GLY A CA 1
ATOM 4181 C C . GLY A 1 554 ? 21.774 -20.065 10.830 1.00 68.62 554 GLY A C 1
ATOM 4182 O O . GLY A 1 554 ? 22.750 -20.598 11.352 1.00 68.62 554 GLY A O 1
ATOM 4183 N N . GLY A 1 555 ? 20.541 -20.250 11.309 1.00 76.75 555 GLY A N 1
ATOM 4184 C CA . GLY A 1 555 ? 20.223 -21.126 12.453 1.00 76.75 555 GLY A CA 1
ATOM 4185 C C . GLY A 1 555 ? 19.426 -20.442 13.574 1.00 76.75 555 GLY A C 1
ATOM 4186 O O . GLY A 1 555 ? 19.127 -19.259 13.451 1.00 76.75 555 GLY A O 1
ATOM 4187 N N . PRO A 1 556 ? 19.102 -21.161 14.671 1.00 65.00 556 PRO A N 1
ATOM 4188 C CA . PRO A 1 556 ? 18.311 -20.675 15.807 1.00 65.00 556 PRO A CA 1
ATOM 4189 C C . PRO A 1 556 ? 18.794 -19.381 16.461 1.00 65.00 556 PRO A C 1
ATOM 4191 O O . PRO A 1 556 ? 18.011 -18.718 17.133 1.00 65.00 556 PRO A O 1
ATOM 4194 N N . ALA A 1 557 ? 20.073 -19.023 16.320 1.00 73.06 557 ALA A N 1
ATOM 4195 C CA . ALA A 1 557 ? 20.551 -17.736 16.812 1.00 73.06 557 ALA A CA 1
ATOM 4196 C C . ALA A 1 557 ? 20.242 -16.561 15.882 1.00 73.06 557 ALA A C 1
ATOM 4198 O O . ALA A 1 557 ? 20.319 -15.429 16.341 1.00 73.06 557 ALA A O 1
ATOM 4199 N N . VAL A 1 558 ? 19.948 -16.788 14.597 1.00 66.12 558 VAL A N 1
ATOM 4200 C CA . VAL A 1 558 ? 19.664 -15.707 13.647 1.00 66.12 558 VAL A CA 1
ATOM 4201 C C . VAL A 1 558 ? 18.275 -15.157 13.923 1.00 66.12 558 VAL A C 1
ATOM 4203 O O . VAL A 1 558 ? 17.258 -15.641 13.422 1.00 66.12 558 VAL A O 1
ATOM 4206 N N . SER A 1 559 ? 18.252 -14.114 14.741 1.00 59.88 559 SER A N 1
ATOM 4207 C CA . SER A 1 559 ? 17.062 -13.350 15.031 1.00 59.88 559 SER A CA 1
ATOM 4208 C C . SER A 1 559 ? 16.942 -12.244 13.998 1.00 59.88 559 SER A C 1
ATOM 4210 O O . SER A 1 559 ? 17.632 -11.229 14.053 1.00 59.88 559 SER A O 1
ATOM 4212 N N . HIS A 1 560 ? 15.979 -12.372 13.093 1.00 53.62 560 HIS A N 1
ATOM 4213 C CA . HIS A 1 560 ? 15.590 -11.275 12.205 1.00 53.62 560 HIS A CA 1
ATOM 4214 C C . HIS A 1 560 ? 14.864 -10.137 12.971 1.00 53.62 560 HIS A C 1
ATOM 4216 O O . HIS A 1 560 ? 14.157 -9.343 12.368 1.00 53.62 560 HIS A O 1
ATOM 4222 N N . ALA A 1 561 ? 15.047 -10.025 14.297 1.00 38.81 561 ALA A N 1
ATOM 4223 C CA . ALA A 1 561 ? 14.535 -8.968 15.177 1.00 38.81 561 ALA A CA 1
ATOM 4224 C C . ALA A 1 561 ? 15.138 -7.571 14.929 1.00 38.81 561 ALA A C 1
ATOM 4226 O O . ALA A 1 561 ? 14.878 -6.653 15.696 1.00 38.81 561 ALA A O 1
ATOM 4227 N N . GLY A 1 562 ? 15.899 -7.399 13.845 1.00 35.16 562 GLY A N 1
ATOM 4228 C CA . GLY A 1 562 ? 16.132 -6.094 13.226 1.00 35.16 562 GLY A CA 1
ATOM 4229 C C . GLY A 1 562 ? 15.138 -5.792 12.106 1.00 35.16 562 GLY A C 1
ATOM 4230 O O . GLY A 1 562 ? 15.508 -5.101 11.160 1.00 35.16 562 GLY A O 1
ATOM 4231 N N . GLY A 1 563 ? 13.899 -6.294 12.200 1.00 34.78 563 GLY A N 1
ATOM 4232 C CA . GLY A 1 563 ? 12.774 -5.554 11.633 1.00 34.78 563 GLY A CA 1
ATOM 4233 C C . GLY A 1 563 ? 12.877 -4.130 12.170 1.00 34.78 563 GLY A C 1
ATOM 4234 O O . GLY A 1 563 ? 13.066 -3.941 13.377 1.00 34.78 563 GLY A O 1
ATOM 4235 N N . ARG A 1 564 ? 12.908 -3.141 11.277 1.00 39.06 564 ARG A N 1
ATOM 4236 C CA . ARG A 1 564 ? 13.147 -1.759 11.677 1.00 39.06 564 ARG A CA 1
ATOM 4237 C C . ARG A 1 564 ? 12.045 -1.387 12.668 1.00 39.06 564 ARG A C 1
ATOM 4239 O O . ARG A 1 564 ? 10.878 -1.737 12.487 1.00 39.06 564 ARG A O 1
ATOM 4246 N N . ARG A 1 565 ? 12.406 -0.655 13.729 1.00 39.56 565 ARG A N 1
ATOM 4247 C CA . ARG A 1 565 ? 11.392 0.059 14.520 1.00 39.56 565 ARG A CA 1
ATOM 4248 C C . ARG A 1 565 ? 10.541 0.851 13.528 1.00 39.56 565 ARG A C 1
ATOM 4250 O O . ARG A 1 565 ? 11.105 1.412 12.590 1.00 39.56 565 ARG A O 1
ATOM 4257 N N . VAL A 1 566 ? 9.220 0.855 13.689 1.00 43.09 566 VAL A N 1
ATOM 4258 C CA . VAL A 1 566 ? 8.281 1.416 12.696 1.00 43.09 566 VAL A CA 1
ATOM 4259 C C . VAL A 1 566 ? 8.634 2.860 12.337 1.00 43.09 566 VAL A C 1
ATOM 4261 O O . VAL A 1 566 ? 8.501 3.262 11.179 1.00 43.09 566 VAL A O 1
ATOM 4264 N N . ALA A 1 567 ? 9.139 3.593 13.328 1.00 38.44 567 ALA A N 1
ATOM 4265 C CA . ALA A 1 567 ? 9.685 4.931 13.223 1.00 38.44 567 ALA A CA 1
ATOM 4266 C C . ALA A 1 567 ? 10.954 5.011 12.338 1.00 38.44 567 ALA A C 1
ATOM 4268 O O . ALA A 1 567 ? 11.101 5.939 11.555 1.00 38.44 567 ALA A O 1
ATOM 4269 N N . CYS A 1 568 ? 11.860 4.029 12.365 1.00 44.09 568 CYS A N 1
ATOM 4270 C CA . CYS A 1 568 ? 13.125 4.008 11.607 1.00 44.09 568 CYS A CA 1
ATOM 4271 C C . CYS A 1 568 ? 12.957 3.719 10.095 1.00 44.09 568 CYS A C 1
ATOM 4273 O O . CYS A 1 568 ? 13.709 2.935 9.509 1.00 44.09 568 CYS A O 1
ATOM 4275 N N . ARG A 1 569 ? 11.974 4.344 9.441 1.00 60.53 569 ARG A N 1
ATOM 4276 C CA . ARG A 1 569 ? 11.870 4.397 7.978 1.00 60.53 569 ARG A CA 1
ATOM 4277 C C . ARG A 1 569 ? 12.760 5.490 7.405 1.00 60.53 569 ARG A C 1
ATOM 4279 O O . ARG A 1 569 ? 13.059 6.485 8.057 1.00 60.53 569 ARG A O 1
ATOM 4286 N N . ASN A 1 570 ? 13.094 5.333 6.130 1.00 78.94 570 ASN A N 1
ATOM 4287 C CA . ASN A 1 570 ? 13.684 6.398 5.343 1.00 78.94 570 ASN A CA 1
ATOM 4288 C C . ASN A 1 570 ? 12.704 7.589 5.242 1.00 78.94 570 ASN A C 1
ATOM 4290 O O . ASN A 1 570 ? 11.697 7.525 4.527 1.00 78.94 570 ASN A O 1
ATOM 4294 N N . VAL A 1 571 ? 13.019 8.681 5.951 1.00 85.25 571 VAL A N 1
ATOM 4295 C CA . VAL A 1 571 ? 12.272 9.952 5.914 1.00 85.25 571 VAL A CA 1
ATOM 4296 C C . VAL A 1 571 ? 12.130 10.457 4.484 1.00 85.25 571 VAL A C 1
ATOM 4298 O O . VAL A 1 571 ? 11.042 10.883 4.103 1.00 85.25 571 VAL A O 1
ATOM 4301 N N . ARG A 1 572 ? 13.186 10.337 3.667 1.00 89.19 572 ARG A N 1
ATOM 4302 C CA . ARG A 1 572 ? 13.192 10.821 2.282 1.00 89.19 572 ARG A CA 1
ATOM 4303 C C . ARG A 1 572 ? 12.155 10.098 1.434 1.00 89.19 572 ARG A C 1
ATOM 4305 O O . ARG A 1 572 ? 11.401 10.741 0.714 1.00 89.19 572 ARG A O 1
ATOM 4312 N N . ALA A 1 573 ? 12.050 8.776 1.574 1.00 87.69 573 ALA A N 1
ATOM 4313 C CA . ALA A 1 573 ? 11.035 7.988 0.877 1.00 87.69 573 ALA A CA 1
ATOM 4314 C C . ALA A 1 573 ? 9.607 8.374 1.309 1.00 87.69 573 ALA A C 1
ATOM 4316 O O . ALA A 1 573 ? 8.745 8.589 0.459 1.00 87.69 573 ALA A O 1
ATOM 4317 N N . CYS A 1 574 ? 9.366 8.540 2.616 1.00 89.06 574 CYS A N 1
ATOM 4318 C CA . CYS A 1 574 ? 8.060 8.980 3.125 1.00 89.06 574 CYS A CA 1
ATOM 4319 C C . CYS A 1 574 ? 7.698 10.393 2.632 1.00 89.06 574 CYS A C 1
ATOM 4321 O O . CYS A 1 574 ? 6.546 10.651 2.279 1.00 89.06 574 CYS A O 1
ATOM 4323 N N . ALA A 1 575 ? 8.681 11.294 2.571 1.00 93.44 575 ALA A N 1
ATOM 4324 C CA . ALA A 1 575 ? 8.510 12.652 2.075 1.00 93.44 575 ALA A CA 1
ATOM 4325 C C . ALA A 1 575 ? 8.246 12.693 0.558 1.00 93.44 575 ALA A C 1
ATOM 4327 O O . ALA A 1 575 ? 7.360 13.432 0.134 1.00 93.44 575 ALA A O 1
ATOM 4328 N N . TRP A 1 576 ? 8.916 11.861 -0.253 1.00 93.50 576 TRP A N 1
ATOM 4329 C CA . TRP A 1 576 ? 8.643 11.751 -1.694 1.00 93.50 576 TRP A CA 1
ATOM 4330 C C . TRP A 1 576 ? 7.233 11.233 -2.004 1.00 93.50 576 TRP A C 1
ATOM 4332 O O . TRP A 1 576 ? 6.566 11.771 -2.889 1.00 93.50 576 TRP A O 1
ATOM 4342 N N . GLU A 1 577 ? 6.742 10.235 -1.262 1.00 88.75 577 GLU A N 1
ATOM 4343 C CA . GLU A 1 577 ? 5.356 9.775 -1.415 1.00 88.75 577 GLU A CA 1
ATOM 4344 C C . GLU A 1 577 ? 4.339 10.862 -1.053 1.00 88.75 577 GLU A C 1
ATOM 4346 O O . GLU A 1 577 ? 3.375 11.074 -1.793 1.00 88.75 577 GLU A O 1
ATOM 4351 N N . ALA A 1 578 ? 4.553 11.545 0.076 1.00 92.69 578 ALA A N 1
ATOM 4352 C CA . ALA A 1 578 ? 3.684 12.612 0.556 1.00 92.69 578 ALA A CA 1
ATOM 4353 C C . ALA A 1 578 ? 3.666 13.808 -0.399 1.00 92.69 578 ALA A C 1
ATOM 4355 O O . ALA A 1 578 ? 2.595 14.318 -0.718 1.00 92.69 578 ALA A O 1
ATOM 4356 N N . LEU A 1 579 ? 4.833 14.206 -0.913 1.00 94.81 579 LEU A N 1
ATOM 4357 C CA . LEU A 1 579 ? 4.984 15.318 -1.848 1.00 94.81 579 LEU A CA 1
ATOM 4358 C C . LEU A 1 579 ? 4.065 15.157 -3.063 1.00 94.81 579 LEU A C 1
ATOM 4360 O O . LEU A 1 579 ? 3.385 16.098 -3.462 1.00 94.81 579 LEU A O 1
ATOM 4364 N N . ALA A 1 580 ? 4.013 13.951 -3.624 1.00 87.06 580 ALA A N 1
ATOM 4365 C CA . ALA A 1 580 ? 3.260 13.657 -4.834 1.00 87.06 580 ALA A CA 1
ATOM 4366 C C . ALA A 1 580 ? 1.731 13.719 -4.680 1.00 87.06 580 ALA A C 1
ATOM 4368 O O . ALA A 1 580 ? 1.025 13.819 -5.686 1.00 87.06 580 ALA A O 1
ATOM 4369 N N . VAL A 1 581 ? 1.196 13.653 -3.453 1.00 90.31 581 VAL A N 1
ATOM 4370 C CA . VAL A 1 581 ? -0.256 13.755 -3.226 1.00 90.31 581 VAL A CA 1
ATOM 4371 C C . VAL A 1 581 ? -0.739 15.172 -2.905 1.00 90.31 581 VAL A C 1
ATOM 4373 O O . VAL A 1 581 ? -1.955 15.379 -2.884 1.00 90.31 581 VAL A O 1
ATOM 4376 N N . VAL A 1 582 ? 0.172 16.137 -2.716 1.00 94.88 582 VAL A N 1
ATOM 4377 C CA . VAL A 1 582 ? -0.173 17.537 -2.418 1.00 94.88 582 VAL A CA 1
ATOM 4378 C C . VAL A 1 582 ? -0.723 18.295 -3.641 1.00 94.88 582 VAL A C 1
ATOM 4380 O O . VAL A 1 582 ? -1.783 18.903 -3.489 1.00 94.88 582 VAL A O 1
ATOM 4383 N N . PRO A 1 583 ? -0.108 18.282 -4.844 1.00 93.75 583 PRO A N 1
ATOM 4384 C CA . PRO A 1 583 ? -0.618 19.049 -5.984 1.00 93.75 583 PRO A CA 1
ATOM 4385 C C . PRO A 1 583 ? -1.950 18.512 -6.522 1.00 93.75 583 PRO A C 1
ATOM 4387 O O . PRO A 1 583 ? -2.172 17.299 -6.567 1.00 93.75 583 PRO A O 1
ATOM 4390 N N . GLN A 1 584 ? -2.828 19.421 -6.957 1.00 91.25 584 GLN A N 1
ATOM 4391 C CA . GLN A 1 584 ? -4.201 19.106 -7.384 1.00 91.25 584 GLN A CA 1
ATOM 4392 C C . GLN A 1 584 ? -4.461 19.260 -8.891 1.00 91.25 584 GLN A C 1
ATOM 4394 O O . GLN A 1 584 ? -5.584 19.051 -9.338 1.00 91.25 584 GLN A O 1
ATOM 4399 N N . GLY A 1 585 ? -3.443 19.575 -9.693 1.00 90.50 585 GLY A N 1
ATOM 4400 C CA . GLY A 1 585 ? -3.562 19.673 -11.149 1.00 90.50 585 GLY A CA 1
ATOM 4401 C C . GLY A 1 585 ? -2.258 20.108 -11.814 1.00 90.50 585 GLY A C 1
ATOM 4402 O O . GLY A 1 585 ? -1.289 20.433 -11.131 1.00 90.50 585 GLY A O 1
ATOM 4403 N N . ALA A 1 586 ? -2.227 20.114 -13.151 1.00 90.88 586 ALA A N 1
ATOM 4404 C CA . ALA A 1 586 ? -1.025 20.451 -13.926 1.00 90.88 586 ALA A CA 1
ATOM 4405 C C . ALA A 1 586 ? -0.525 21.888 -13.675 1.00 90.88 586 ALA A C 1
ATOM 4407 O O . ALA A 1 586 ? 0.677 22.110 -13.539 1.00 90.88 586 ALA A O 1
ATOM 4408 N N . ALA A 1 587 ? -1.465 22.832 -13.563 1.00 90.88 587 ALA A N 1
ATOM 4409 C CA . ALA A 1 587 ? -1.225 24.252 -13.307 1.00 90.88 587 ALA A CA 1
ATOM 4410 C C . ALA A 1 587 ? -1.304 24.640 -11.812 1.00 90.88 587 ALA A C 1
ATOM 4412 O O . ALA A 1 587 ? -1.429 25.817 -11.487 1.00 90.88 587 ALA A O 1
ATOM 4413 N N . ASP A 1 588 ? -1.281 23.673 -10.884 1.00 92.50 588 ASP A N 1
ATOM 4414 C CA . ASP A 1 5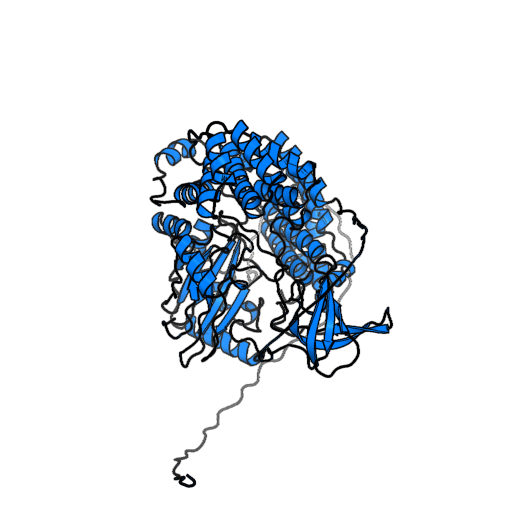88 ? -1.154 23.983 -9.454 1.00 92.50 588 ASP A CA 1
ATOM 4415 C C . ASP A 1 588 ? 0.283 24.477 -9.183 1.00 92.50 588 ASP A C 1
ATOM 4417 O O . ASP A 1 588 ? 1.216 23.730 -9.484 1.00 92.50 588 ASP A O 1
ATOM 4421 N N . PRO A 1 589 ? 0.513 25.662 -8.580 1.00 93.56 589 PRO A N 1
ATOM 4422 C CA . PRO A 1 589 ? 1.861 26.120 -8.220 1.00 93.56 589 PRO A CA 1
ATOM 4423 C C . PRO A 1 589 ? 2.632 25.123 -7.337 1.00 93.56 589 PRO A C 1
ATOM 4425 O O . PRO A 1 589 ? 3.860 25.064 -7.369 1.00 93.56 589 PRO A O 1
ATOM 4428 N N . ALA A 1 590 ? 1.924 24.273 -6.583 1.00 95.00 590 ALA A N 1
ATOM 4429 C CA . ALA A 1 590 ? 2.526 23.162 -5.850 1.00 95.00 590 ALA A CA 1
ATOM 4430 C C . ALA A 1 590 ? 3.229 22.142 -6.779 1.00 95.00 590 ALA A C 1
ATOM 4432 O O . ALA A 1 590 ? 4.256 21.573 -6.404 1.00 95.00 590 ALA A O 1
ATOM 4433 N N . ALA A 1 591 ? 2.717 21.919 -7.996 1.00 95.00 591 ALA A N 1
ATOM 4434 C CA . ALA A 1 591 ? 3.318 21.030 -8.992 1.00 95.00 591 ALA A CA 1
ATOM 4435 C C . ALA A 1 591 ? 4.616 21.607 -9.581 1.00 95.00 591 ALA A C 1
ATOM 4437 O O . ALA A 1 591 ? 5.562 20.851 -9.801 1.00 95.00 591 ALA A O 1
ATOM 4438 N N . GLU A 1 592 ? 4.700 22.931 -9.759 1.00 94.00 592 GLU A N 1
ATOM 4439 C CA . GLU A 1 592 ? 5.897 23.613 -10.278 1.00 94.00 592 GLU A CA 1
ATOM 4440 C C . GLU A 1 592 ? 7.127 23.437 -9.376 1.00 94.00 592 GLU A C 1
ATOM 4442 O O . GLU A 1 592 ? 8.254 23.458 -9.863 1.00 94.00 592 GLU A O 1
ATOM 4447 N N . VAL A 1 593 ? 6.925 23.207 -8.074 1.00 95.75 593 VAL A N 1
ATOM 4448 C CA . VAL A 1 593 ? 8.004 22.907 -7.118 1.00 95.75 593 VAL A CA 1
ATOM 4449 C C . VAL A 1 593 ? 8.174 21.395 -6.913 1.00 95.75 593 VAL A C 1
ATOM 4451 O O . VAL A 1 593 ? 9.303 20.900 -6.847 1.00 95.75 593 VAL A O 1
ATOM 4454 N N . ALA A 1 594 ? 7.074 20.636 -6.849 1.00 96.12 594 ALA A N 1
ATOM 4455 C CA . ALA A 1 594 ? 7.117 19.191 -6.628 1.00 96.12 594 ALA A CA 1
ATOM 4456 C C . ALA A 1 594 ? 7.747 18.421 -7.802 1.00 96.12 594 ALA A C 1
ATOM 4458 O O . ALA A 1 594 ? 8.583 17.542 -7.580 1.00 96.12 594 ALA A O 1
ATOM 4459 N N . ALA A 1 595 ? 7.394 18.746 -9.049 1.00 96.62 595 ALA A N 1
ATOM 4460 C CA . ALA A 1 595 ? 7.863 17.995 -10.211 1.00 96.62 595 ALA A CA 1
ATOM 4461 C C . ALA A 1 595 ? 9.376 18.136 -10.471 1.00 96.62 595 ALA A C 1
ATOM 4463 O O . ALA A 1 595 ? 10.015 17.099 -10.660 1.00 96.62 595 ALA A O 1
ATOM 4464 N N . PRO A 1 596 ? 10.007 19.329 -10.405 1.00 96.50 596 PRO A N 1
ATOM 4465 C CA . PRO A 1 596 ? 11.466 19.441 -10.494 1.00 96.50 596 PRO A CA 1
ATOM 4466 C C . PRO A 1 596 ? 12.198 18.796 -9.309 1.00 96.50 596 PRO A C 1
ATOM 4468 O O . PRO A 1 596 ? 13.342 18.364 -9.440 1.00 96.50 596 PRO A O 1
ATOM 4471 N N . ALA A 1 597 ? 11.569 18.697 -8.132 1.00 96.75 597 ALA A N 1
ATOM 4472 C CA . ALA A 1 597 ? 12.147 17.964 -7.007 1.00 96.75 597 ALA A CA 1
ATOM 4473 C C . ALA A 1 597 ? 12.164 16.445 -7.259 1.00 96.75 597 ALA A C 1
ATOM 4475 O O . ALA A 1 597 ? 13.226 15.834 -7.142 1.00 96.75 597 ALA A O 1
ATOM 4476 N N . LEU A 1 598 ? 11.043 15.868 -7.708 1.00 96.56 598 LEU A N 1
ATOM 4477 C CA . LEU A 1 598 ? 10.969 14.466 -8.144 1.00 96.56 598 LEU A CA 1
ATOM 4478 C C . LEU A 1 598 ? 11.935 14.187 -9.307 1.00 96.56 598 LEU A C 1
ATOM 4480 O O . LEU A 1 598 ? 12.679 13.209 -9.275 1.00 96.56 598 LEU A O 1
ATOM 4484 N N . ALA A 1 599 ? 11.985 15.079 -10.301 1.00 96.88 599 ALA A N 1
ATOM 4485 C CA . ALA A 1 599 ? 12.893 14.965 -11.437 1.00 96.88 599 ALA A CA 1
ATOM 4486 C C . ALA A 1 599 ? 14.362 14.890 -10.989 1.00 96.88 599 ALA A C 1
ATOM 4488 O O . ALA A 1 599 ? 15.118 14.085 -11.522 1.00 96.88 599 ALA A O 1
ATOM 4489 N N . ARG A 1 600 ? 14.772 15.670 -9.977 1.00 95.38 600 ARG A N 1
ATOM 4490 C CA . ARG A 1 600 ? 16.139 15.621 -9.433 1.00 95.38 600 ARG A CA 1
ATOM 4491 C C . ARG A 1 600 ? 16.485 14.288 -8.767 1.00 95.38 600 ARG A C 1
ATOM 4493 O O . ARG A 1 600 ? 17.569 13.785 -9.040 1.00 95.38 600 ARG A O 1
ATOM 4500 N N . GLU A 1 601 ? 15.598 13.705 -7.959 1.00 94.00 601 GLU A N 1
ATOM 4501 C CA . GLU A 1 601 ? 15.829 12.375 -7.357 1.00 94.00 601 GLU A CA 1
ATOM 4502 C C . GLU A 1 601 ? 15.908 11.273 -8.432 1.00 94.00 601 GLU A C 1
ATOM 4504 O O . GLU A 1 601 ? 16.716 10.353 -8.335 1.00 94.00 601 GLU A O 1
ATOM 4509 N N . LEU A 1 602 ? 15.114 11.395 -9.501 1.00 94.94 602 LEU A N 1
ATOM 4510 C CA . LEU A 1 602 ? 15.053 10.419 -10.595 1.00 94.94 602 LEU A CA 1
ATOM 4511 C C . LEU A 1 602 ? 16.218 10.508 -11.599 1.00 94.94 602 LEU A C 1
ATOM 4513 O O . LEU A 1 602 ? 16.336 9.639 -12.465 1.00 94.94 602 LEU A O 1
ATOM 4517 N N . ARG A 1 603 ? 17.101 11.514 -11.505 1.00 91.06 603 ARG A N 1
ATOM 4518 C CA . ARG A 1 603 ? 18.290 11.653 -12.371 1.00 91.06 603 ARG A CA 1
ATOM 4519 C C . ARG A 1 603 ? 19.355 10.611 -12.026 1.00 91.06 603 ARG A C 1
ATOM 4521 O O . ARG A 1 603 ? 20.343 10.888 -11.346 1.00 91.06 603 ARG A O 1
ATOM 4528 N N . LEU A 1 604 ? 19.182 9.409 -12.564 1.00 85.75 604 LEU A N 1
ATOM 4529 C CA . LEU A 1 604 ? 20.080 8.280 -12.361 1.00 85.75 604 LEU A CA 1
ATOM 4530 C C . LEU A 1 604 ? 20.960 8.037 -13.597 1.00 85.75 604 LEU A C 1
ATOM 4532 O O . LEU A 1 604 ? 20.456 7.733 -14.675 1.00 85.75 604 LEU A O 1
ATOM 4536 N N . SER A 1 605 ? 22.287 8.131 -13.451 1.00 84.50 605 SER A N 1
ATOM 4537 C CA . SER A 1 605 ? 23.214 7.727 -14.523 1.00 84.50 605 SER A CA 1
ATOM 4538 C C . SER A 1 605 ? 23.327 6.196 -14.613 1.00 84.50 605 SER A C 1
ATOM 4540 O O . SER A 1 605 ? 23.087 5.517 -13.611 1.00 84.50 605 SER A O 1
ATOM 4542 N N . PRO A 1 606 ? 23.787 5.618 -15.741 1.00 82.50 606 PRO A N 1
ATOM 4543 C CA . PRO A 1 606 ? 24.045 4.178 -15.840 1.00 82.50 606 PRO A CA 1
ATOM 4544 C C . PRO A 1 606 ? 24.990 3.644 -14.748 1.00 82.50 606 PRO A C 1
ATOM 4546 O O . PRO A 1 606 ? 24.718 2.601 -14.157 1.00 82.50 606 PRO A O 1
ATOM 4549 N N . GLN A 1 607 ? 26.047 4.386 -14.384 1.00 82.31 607 GLN A N 1
ATOM 4550 C CA . GLN A 1 607 ? 26.930 4.018 -13.262 1.00 82.31 607 GLN A CA 1
ATOM 4551 C C . GLN A 1 607 ? 26.266 4.237 -11.889 1.00 82.31 607 GLN A C 1
ATOM 4553 O O . GLN A 1 607 ? 26.665 3.635 -10.894 1.00 82.31 607 GLN A O 1
ATOM 4558 N N . GLY A 1 608 ? 25.274 5.127 -11.790 1.00 83.69 608 GLY A N 1
ATOM 4559 C CA . GLY A 1 608 ? 24.390 5.239 -10.627 1.00 83.69 608 GLY A CA 1
ATOM 4560 C C . GLY A 1 608 ? 23.534 3.985 -10.462 1.00 83.69 608 GLY A C 1
ATOM 4561 O O . GLY A 1 608 ? 23.600 3.343 -9.418 1.00 83.69 608 GLY A O 1
ATOM 4562 N N . ALA A 1 609 ? 22.825 3.582 -11.519 1.00 83.94 609 ALA A N 1
ATOM 4563 C CA . ALA A 1 609 ? 22.005 2.375 -11.541 1.00 83.94 609 ALA A CA 1
ATOM 4564 C C . ALA A 1 609 ? 22.823 1.125 -11.179 1.00 83.94 609 ALA A C 1
ATOM 4566 O O . ALA A 1 609 ? 22.449 0.392 -10.268 1.00 83.94 609 ALA A O 1
ATOM 4567 N N . GLN A 1 610 ? 23.996 0.935 -11.791 1.00 80.31 610 GLN A N 1
ATOM 4568 C CA . GLN A 1 610 ? 24.904 -0.175 -11.469 1.00 80.31 610 GLN A CA 1
ATOM 4569 C C . GLN A 1 610 ? 25.347 -0.215 -9.999 1.00 80.31 610 GLN A C 1
ATOM 4571 O O . GLN A 1 610 ? 25.529 -1.299 -9.457 1.00 80.31 610 GLN A O 1
ATOM 4576 N N . ARG A 1 611 ? 25.484 0.936 -9.326 1.00 80.31 611 ARG A N 1
ATOM 4577 C CA . ARG A 1 611 ? 25.818 0.980 -7.892 1.00 80.31 611 ARG A CA 1
ATOM 4578 C C . ARG A 1 611 ? 24.659 0.552 -6.987 1.00 80.31 611 ARG A C 1
ATOM 4580 O O . ARG A 1 611 ? 24.922 0.128 -5.873 1.00 80.31 611 ARG A O 1
ATOM 4587 N N . LEU A 1 612 ? 23.407 0.620 -7.446 1.00 76.69 612 LEU A N 1
ATOM 4588 C CA . LEU A 1 612 ? 22.238 0.087 -6.724 1.00 76.69 612 LEU A CA 1
ATOM 4589 C C . LEU A 1 612 ? 22.051 -1.428 -6.964 1.00 76.69 612 LEU A C 1
ATOM 4591 O O . LEU A 1 612 ? 21.450 -2.138 -6.157 1.00 76.69 612 LEU A O 1
ATOM 4595 N N . VAL A 1 613 ? 22.572 -1.947 -8.077 1.00 74.12 613 VAL A N 1
ATOM 4596 C CA . VAL A 1 613 ? 22.415 -3.341 -8.520 1.00 74.12 613 VAL A CA 1
ATOM 4597 C C . VAL A 1 613 ? 23.219 -4.292 -7.622 1.00 74.12 613 VAL A C 1
ATOM 4599 O O . VAL A 1 613 ? 24.395 -4.564 -7.838 1.00 74.12 613 VAL A O 1
ATOM 4602 N N . GLY A 1 614 ? 22.550 -4.851 -6.610 1.00 63.28 614 GLY A N 1
ATOM 4603 C CA . GLY A 1 614 ? 23.110 -5.853 -5.693 1.00 63.28 614 GLY A CA 1
ATOM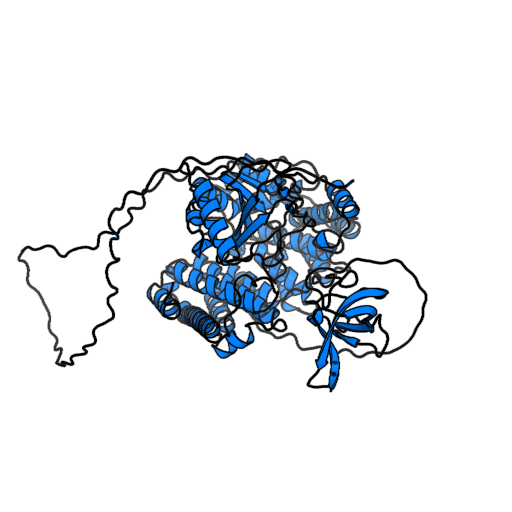 4604 C C . GLY A 1 614 ? 23.800 -5.296 -4.442 1.00 63.28 614 GLY A C 1
ATOM 4605 O O . GLY A 1 614 ? 24.253 -6.088 -3.618 1.00 63.28 614 GLY A O 1
ATOM 4606 N N . ASP A 1 615 ? 23.842 -3.973 -4.263 1.00 67.31 615 ASP A N 1
ATOM 4607 C CA . ASP A 1 615 ? 24.337 -3.338 -3.038 1.00 67.31 615 ASP A CA 1
ATOM 4608 C C . ASP A 1 615 ? 23.202 -3.196 -2.009 1.00 67.31 615 ASP A C 1
ATOM 4610 O O . ASP A 1 615 ? 22.242 -2.439 -2.190 1.00 67.31 615 ASP A O 1
ATOM 4614 N N . THR A 1 616 ? 23.296 -3.951 -0.913 1.00 64.31 616 THR A N 1
ATOM 4615 C CA . THR A 1 616 ? 22.319 -3.893 0.181 1.00 64.31 616 THR A CA 1
ATOM 4616 C C . THR A 1 616 ? 22.537 -2.699 1.110 1.00 64.31 616 THR A C 1
ATOM 4618 O O . THR A 1 616 ? 21.608 -2.321 1.814 1.00 64.31 616 THR A O 1
ATOM 4621 N N . SER A 1 617 ? 23.711 -2.052 1.087 1.00 67.31 617 SER A N 1
ATOM 4622 C CA . SER A 1 617 ? 23.980 -0.855 1.900 1.00 67.31 617 SER A CA 1
ATOM 4623 C C . SER A 1 617 ? 23.244 0.390 1.393 1.00 67.31 617 SER A C 1
ATOM 4625 O O . SER A 1 617 ? 22.993 1.315 2.157 1.00 67.31 617 SER A O 1
ATOM 4627 N N . ARG A 1 618 ? 22.824 0.382 0.122 1.00 74.75 618 ARG A N 1
ATOM 4628 C CA . ARG A 1 618 ? 22.077 1.463 -0.545 1.00 74.75 618 ARG A CA 1
ATOM 4629 C C . ARG A 1 618 ? 20.560 1.288 -0.503 1.00 74.75 618 ARG A C 1
ATOM 4631 O O . ARG A 1 618 ? 19.843 1.874 -1.310 1.00 74.75 618 ARG A O 1
ATOM 4638 N N . GLN A 1 619 ? 20.051 0.449 0.397 1.00 75.31 619 GLN A N 1
ATOM 4639 C CA . GLN A 1 619 ? 18.620 0.150 0.492 1.00 75.31 619 GLN A CA 1
ATOM 4640 C C . GLN A 1 619 ? 17.768 1.426 0.625 1.00 75.31 619 GLN A C 1
ATOM 4642 O O . GLN A 1 619 ? 16.741 1.530 -0.037 1.00 75.31 619 GLN A O 1
ATOM 4647 N N . GLU A 1 620 ? 18.242 2.424 1.379 1.00 77.81 620 GLU A N 1
ATOM 4648 C CA . GLU A 1 620 ? 17.590 3.733 1.516 1.00 77.81 620 GLU A CA 1
ATOM 4649 C C . GLU A 1 620 ? 17.569 4.538 0.203 1.00 77.81 620 GLU A C 1
ATOM 4651 O O . GLU A 1 620 ? 16.522 5.079 -0.149 1.00 77.81 620 GLU A O 1
ATOM 4656 N N . ASP A 1 621 ? 18.661 4.564 -0.574 1.00 81.44 621 ASP A N 1
ATOM 4657 C CA . ASP A 1 621 ? 18.670 5.178 -1.917 1.00 81.44 621 ASP A CA 1
ATOM 4658 C C . ASP A 1 621 ? 17.618 4.510 -2.823 1.00 81.44 621 ASP A C 1
ATOM 4660 O O . ASP A 1 621 ? 16.878 5.180 -3.542 1.00 81.44 621 ASP A O 1
ATOM 4664 N N . GLY A 1 622 ? 17.512 3.176 -2.756 1.00 82.56 622 GLY A N 1
ATOM 4665 C CA . GLY A 1 622 ? 16.500 2.410 -3.487 1.00 82.56 622 GLY A CA 1
ATOM 4666 C C . GLY A 1 622 ? 15.063 2.702 -3.038 1.00 82.56 622 GLY A C 1
ATOM 4667 O O . GLY A 1 622 ? 14.170 2.755 -3.883 1.00 82.56 622 GLY A O 1
ATOM 4668 N N . GLU A 1 623 ? 14.836 2.918 -1.738 1.00 82.62 623 GLU A N 1
ATOM 4669 C CA . GLU A 1 623 ? 13.541 3.343 -1.181 1.00 82.62 623 GLU A CA 1
ATOM 4670 C C . GLU A 1 623 ? 13.148 4.737 -1.684 1.00 82.62 623 GLU A C 1
ATOM 4672 O O . GLU A 1 623 ? 12.019 4.923 -2.137 1.00 82.62 623 GLU A O 1
ATOM 4677 N N . ALA A 1 624 ? 14.075 5.700 -1.650 1.00 87.69 624 ALA A N 1
ATOM 4678 C CA . ALA A 1 624 ? 13.828 7.071 -2.096 1.00 87.69 624 ALA A CA 1
ATOM 4679 C C . ALA A 1 624 ? 13.545 7.144 -3.607 1.00 87.69 624 ALA A C 1
ATOM 4681 O O . ALA A 1 624 ? 12.549 7.745 -4.011 1.00 87.69 624 ALA A O 1
ATOM 4682 N N . LEU A 1 625 ? 14.350 6.459 -4.428 1.00 90.69 625 LEU A N 1
ATOM 4683 C CA . LEU A 1 625 ? 14.164 6.385 -5.881 1.00 90.69 625 LEU A CA 1
ATOM 4684 C C . LEU A 1 625 ? 12.808 5.760 -6.256 1.00 90.69 625 LEU A C 1
ATOM 4686 O O . LEU A 1 625 ? 12.098 6.265 -7.127 1.00 90.69 625 LEU A O 1
ATOM 4690 N N . MET A 1 626 ? 12.431 4.669 -5.583 1.00 89.56 626 MET A N 1
ATOM 4691 C CA . MET A 1 626 ? 11.153 3.986 -5.798 1.00 89.56 626 MET A CA 1
ATOM 4692 C C . MET A 1 626 ? 9.962 4.862 -5.393 1.00 89.56 626 MET A C 1
ATOM 4694 O O . MET A 1 626 ? 8.998 4.964 -6.154 1.00 89.56 626 MET A O 1
ATOM 4698 N N . ALA A 1 627 ? 10.058 5.552 -4.252 1.00 90.44 627 ALA A N 1
ATOM 4699 C CA . ALA A 1 627 ? 9.047 6.495 -3.786 1.00 90.44 627 ALA A CA 1
ATOM 4700 C C . ALA A 1 627 ? 8.881 7.701 -4.727 1.00 90.44 627 ALA A C 1
ATOM 4702 O O . ALA A 1 627 ? 7.750 8.086 -5.018 1.00 90.44 627 ALA A O 1
ATOM 4703 N N . ALA A 1 628 ? 9.972 8.262 -5.261 1.00 94.56 628 ALA A N 1
ATOM 4704 C CA . ALA A 1 628 ? 9.917 9.364 -6.224 1.00 94.56 628 ALA A CA 1
ATOM 4705 C C . ALA A 1 628 ? 9.327 8.935 -7.583 1.00 94.56 628 ALA A C 1
ATOM 4707 O O . ALA A 1 628 ? 8.556 9.678 -8.199 1.00 94.56 628 ALA A O 1
ATOM 4708 N N . ALA A 1 629 ? 9.624 7.714 -8.040 1.00 95.38 629 ALA A N 1
ATOM 4709 C CA . ALA A 1 629 ? 9.063 7.180 -9.280 1.00 95.38 629 ALA A CA 1
ATOM 4710 C C . ALA A 1 629 ? 7.556 6.910 -9.132 1.00 95.38 629 ALA A C 1
ATOM 4712 O O . ALA A 1 629 ? 6.761 7.347 -9.963 1.00 95.38 629 ALA A O 1
ATOM 4713 N N . LEU A 1 630 ? 7.143 6.285 -8.024 1.00 93.06 630 LEU A N 1
ATOM 4714 C CA . LEU A 1 630 ? 5.730 6.106 -7.681 1.00 93.06 630 LEU A CA 1
ATOM 4715 C C . LEU A 1 630 ? 5.018 7.456 -7.506 1.00 93.06 630 LEU A C 1
ATOM 4717 O O . LEU A 1 630 ? 3.909 7.644 -8.002 1.00 93.06 630 LEU A O 1
ATOM 4721 N N . GLY A 1 631 ? 5.670 8.425 -6.863 1.00 93.44 631 GLY A N 1
ATOM 4722 C CA . GLY A 1 631 ? 5.177 9.792 -6.742 1.00 93.44 631 GLY A CA 1
ATOM 4723 C C . GLY A 1 631 ? 4.939 10.457 -8.101 1.00 93.44 631 GLY A C 1
ATOM 4724 O O . GLY A 1 631 ? 3.915 11.103 -8.304 1.00 93.44 631 GLY A O 1
ATOM 4725 N N . SER A 1 632 ? 5.814 10.211 -9.074 1.00 96.56 632 SER A N 1
ATOM 4726 C CA . SER A 1 632 ? 5.639 10.701 -10.446 1.00 96.56 632 SER A CA 1
ATOM 4727 C C . SER A 1 632 ? 4.413 10.086 -11.128 1.00 96.56 632 SER A C 1
ATOM 4729 O O . SER A 1 632 ? 3.655 10.817 -11.763 1.00 96.56 632 SER A O 1
ATOM 4731 N N . VAL A 1 633 ? 4.135 8.790 -10.919 1.00 95.94 633 VAL A N 1
ATOM 4732 C CA . VAL A 1 633 ? 2.876 8.161 -11.374 1.00 95.94 633 VAL A CA 1
ATOM 4733 C C . VAL A 1 633 ? 1.664 8.869 -10.767 1.00 95.94 633 VAL A C 1
ATOM 4735 O O . VAL A 1 633 ? 0.720 9.180 -11.492 1.00 95.94 633 VAL A O 1
ATOM 4738 N N . ARG A 1 634 ? 1.673 9.151 -9.456 1.00 93.50 634 ARG A N 1
ATOM 4739 C CA . ARG A 1 634 ? 0.551 9.812 -8.758 1.00 93.50 634 ARG A CA 1
ATOM 4740 C C . ARG A 1 634 ? 0.331 11.247 -9.242 1.00 93.50 634 ARG A C 1
ATOM 4742 O O . ARG A 1 634 ? -0.807 11.623 -9.516 1.00 93.50 634 ARG A O 1
ATOM 4749 N N . LEU A 1 635 ? 1.408 12.020 -9.398 1.00 94.31 635 LEU A N 1
ATOM 4750 C CA . LEU A 1 635 ? 1.354 13.396 -9.892 1.00 94.31 635 LEU A CA 1
ATOM 4751 C C . LEU A 1 635 ? 0.815 13.447 -11.328 1.00 94.31 635 LEU A C 1
ATOM 4753 O O . LEU A 1 635 ? -0.167 14.138 -11.585 1.00 94.31 635 LEU A O 1
ATOM 4757 N N . VAL A 1 636 ? 1.375 12.644 -12.240 1.00 95.06 636 VAL A N 1
ATOM 4758 C CA . VAL A 1 636 ? 0.890 12.558 -13.627 1.00 95.06 636 VAL A CA 1
ATOM 4759 C C . VAL A 1 636 ? -0.561 12.068 -13.683 1.00 95.06 636 VAL A C 1
ATOM 4761 O O . VAL A 1 636 ? -1.360 12.634 -14.423 1.00 95.06 636 VAL A O 1
ATOM 4764 N N . SER A 1 637 ? -0.947 11.087 -12.856 1.00 93.25 637 SER A N 1
ATOM 4765 C CA . SER A 1 637 ? -2.339 10.604 -12.785 1.00 93.25 637 SER A CA 1
ATOM 4766 C C . SER A 1 637 ? -3.332 11.707 -12.409 1.00 93.25 637 SER A C 1
ATOM 4768 O O . SER A 1 637 ? -4.448 11.705 -12.916 1.00 93.25 637 SER A O 1
ATOM 4770 N N . ARG A 1 638 ? -2.940 12.649 -11.537 1.00 90.50 638 ARG A N 1
ATOM 4771 C CA . ARG A 1 638 ? -3.765 13.809 -11.155 1.00 90.50 638 ARG A CA 1
ATOM 4772 C C . ARG A 1 638 ? -3.910 14.804 -12.307 1.00 90.50 638 ARG A C 1
ATOM 4774 O O . ARG A 1 638 ? -4.970 15.393 -12.482 1.00 90.50 638 ARG A O 1
ATOM 4781 N N . CYS A 1 639 ? -2.836 15.011 -13.064 1.00 89.69 639 CYS A N 1
ATOM 4782 C CA . CYS A 1 639 ? -2.784 15.965 -14.170 1.00 89.69 639 CYS A CA 1
ATOM 4783 C C . CYS A 1 639 ? -3.453 15.444 -15.453 1.00 89.69 639 CYS A C 1
ATOM 4785 O O . CYS A 1 639 ? -3.930 16.242 -16.259 1.00 89.69 639 CYS A O 1
ATOM 4787 N N . GLY A 1 640 ? -3.460 14.125 -15.666 1.00 87.62 640 GLY A N 1
ATOM 4788 C CA . GLY A 1 640 ? -3.849 13.521 -16.938 1.00 87.62 640 GLY A CA 1
ATOM 4789 C C . GLY A 1 640 ? -3.011 14.059 -18.105 1.00 87.62 640 GLY A C 1
ATOM 4790 O O . GLY A 1 640 ? -1.867 14.482 -17.927 1.00 87.62 640 GLY A O 1
ATOM 4791 N N . LYS A 1 641 ? -3.601 14.099 -19.306 1.00 89.50 641 LYS A N 1
ATOM 4792 C CA . LYS A 1 641 ? -2.912 14.552 -20.530 1.00 89.50 641 LYS A CA 1
ATOM 4793 C C . LYS A 1 641 ? -2.464 16.020 -20.501 1.00 89.50 641 LYS A C 1
ATOM 4795 O O . LYS A 1 641 ? -1.489 16.356 -21.167 1.00 89.50 641 LYS A O 1
ATOM 4800 N N . ALA A 1 642 ? -3.099 16.865 -19.682 1.00 91.88 642 ALA A N 1
ATOM 4801 C CA . ALA A 1 642 ? -2.717 18.272 -19.510 1.00 91.88 642 ALA A CA 1
ATOM 4802 C C . ALA A 1 642 ? -1.289 18.448 -18.952 1.00 91.88 642 ALA A C 1
ATOM 4804 O O . ALA A 1 642 ? -0.716 19.531 -19.038 1.00 91.88 642 ALA A O 1
ATOM 4805 N N . VAL A 1 643 ? -0.669 17.381 -18.426 1.00 94.19 643 VAL A N 1
ATOM 4806 C CA . VAL A 1 643 ? 0.754 17.398 -18.059 1.00 94.19 643 VAL A CA 1
ATOM 4807 C C . VAL A 1 643 ? 1.670 17.732 -19.244 1.00 94.19 643 VAL A C 1
ATOM 4809 O O . VAL A 1 643 ? 2.705 18.359 -19.052 1.00 94.19 643 VAL A O 1
ATOM 4812 N N . CYS A 1 644 ? 1.289 17.385 -20.477 1.00 94.31 644 CYS A N 1
ATOM 4813 C CA . CYS A 1 644 ? 2.118 17.649 -21.656 1.00 94.31 644 CYS A CA 1
ATOM 4814 C C . CYS A 1 644 ? 2.242 19.148 -21.992 1.00 94.31 644 CYS A C 1
ATOM 4816 O O . CYS A 1 644 ? 3.175 19.541 -22.692 1.00 94.31 644 CYS A O 1
ATOM 4818 N N . GLU A 1 645 ? 1.330 19.978 -21.480 1.00 93.56 645 GLU A N 1
ATOM 4819 C CA . GLU A 1 645 ? 1.219 21.411 -21.783 1.00 93.56 645 GLU A CA 1
ATOM 4820 C C . GLU A 1 645 ? 2.025 22.294 -20.811 1.00 93.56 645 GLU A C 1
ATOM 4822 O O . GLU A 1 645 ? 2.259 23.470 -21.090 1.00 93.56 645 GLU A O 1
ATOM 4827 N N . VAL A 1 646 ? 2.484 21.745 -19.678 1.00 95.06 646 VAL A N 1
ATOM 4828 C CA . VAL A 1 646 ? 3.146 22.508 -18.606 1.00 95.06 646 VAL A CA 1
ATOM 4829 C C . VAL A 1 646 ? 4.670 22.379 -18.626 1.00 95.06 646 VAL A C 1
ATOM 4831 O O . VAL A 1 646 ? 5.241 21.311 -18.852 1.00 95.06 646 VAL A O 1
ATOM 4834 N N . ALA A 1 647 ? 5.364 23.486 -18.345 1.00 95.62 647 ALA A N 1
ATOM 4835 C CA . ALA A 1 647 ? 6.817 23.588 -18.505 1.00 95.62 647 ALA A CA 1
ATOM 4836 C C . ALA A 1 647 ? 7.609 22.574 -17.656 1.00 95.62 647 ALA A C 1
ATOM 4838 O O . ALA A 1 647 ? 8.606 22.020 -18.123 1.00 95.62 647 ALA A O 1
ATOM 4839 N N . TRP A 1 648 ? 7.154 22.279 -16.433 1.00 95.62 648 TRP A N 1
ATOM 4840 C CA . TRP A 1 648 ? 7.840 21.354 -15.524 1.00 95.62 648 TRP A CA 1
ATOM 4841 C C . TRP A 1 648 ? 7.867 19.902 -16.032 1.00 95.62 648 TRP A C 1
ATOM 4843 O O . TRP A 1 648 ? 8.795 19.154 -15.705 1.00 95.62 648 TRP A O 1
ATOM 4853 N N . TRP A 1 649 ? 6.920 19.499 -16.892 1.00 97.00 649 TRP A N 1
ATOM 4854 C CA . TRP A 1 649 ? 6.914 18.164 -17.503 1.00 97.00 649 TRP A CA 1
ATOM 4855 C C . TRP A 1 649 ? 8.171 17.916 -18.336 1.00 97.00 649 TRP A C 1
ATOM 4857 O O . TRP A 1 649 ? 8.717 16.814 -18.330 1.00 97.00 649 TRP A O 1
ATOM 4867 N N . GLN A 1 650 ? 8.704 18.961 -18.975 1.00 95.62 650 GLN A N 1
ATOM 4868 C CA . GLN A 1 650 ? 9.916 18.884 -19.790 1.00 95.62 650 GLN A CA 1
ATOM 4869 C C . GLN A 1 650 ? 11.152 18.456 -18.986 1.00 95.62 650 GLN A C 1
ATOM 4871 O O . GLN A 1 650 ? 12.090 17.894 -19.554 1.00 95.62 650 GLN A O 1
ATOM 4876 N N . GLU A 1 651 ? 11.194 18.704 -17.675 1.00 95.75 651 GLU A N 1
ATOM 4877 C CA . GLU A 1 651 ? 12.258 18.196 -16.805 1.00 95.75 651 GLU A CA 1
ATOM 4878 C C . GLU A 1 651 ? 11.958 16.787 -16.286 1.00 95.75 651 GLU A C 1
ATOM 4880 O O . GLU A 1 651 ? 12.824 15.907 -16.362 1.00 95.75 651 GLU A O 1
ATOM 4885 N N . LEU A 1 652 ? 10.730 16.556 -15.810 1.00 97.19 652 LEU A N 1
ATOM 4886 C CA . LEU A 1 652 ? 10.334 15.265 -15.255 1.00 97.19 652 LEU A CA 1
ATOM 4887 C C . LEU A 1 652 ? 10.430 14.148 -16.303 1.00 97.19 652 LEU A C 1
ATOM 4889 O O . LEU A 1 652 ? 11.074 13.133 -16.040 1.00 97.19 652 LEU A O 1
ATOM 4893 N N . ARG A 1 653 ? 9.914 14.366 -17.521 1.00 97.06 653 ARG A N 1
ATOM 4894 C CA . ARG A 1 653 ? 9.959 13.379 -18.614 1.00 97.06 653 ARG A CA 1
ATOM 4895 C C . ARG A 1 653 ? 11.381 12.956 -18.975 1.00 97.06 653 ARG A C 1
ATOM 4897 O O . ARG A 1 653 ? 11.644 11.768 -19.105 1.00 97.06 653 ARG A O 1
ATOM 4904 N N . ARG A 1 654 ? 12.329 13.903 -19.035 1.00 96.94 654 ARG A N 1
ATOM 4905 C CA . ARG A 1 654 ? 13.749 13.602 -19.305 1.00 96.94 654 ARG A CA 1
ATOM 4906 C C . ARG A 1 654 ? 14.361 12.718 -18.220 1.00 96.94 654 ARG A C 1
ATOM 4908 O O . ARG A 1 654 ? 15.164 11.846 -18.531 1.00 96.94 654 ARG A O 1
ATOM 4915 N N . SER A 1 655 ? 13.973 12.926 -16.963 1.00 97.25 655 SER A N 1
ATOM 4916 C CA . SER A 1 655 ? 14.464 12.120 -15.839 1.00 97.25 655 SER A CA 1
ATOM 4917 C C . SER A 1 655 ? 13.848 10.716 -15.844 1.00 97.25 655 SER A C 1
ATOM 4919 O O . SER A 1 655 ? 14.575 9.745 -15.661 1.00 97.25 655 SER A O 1
ATOM 4921 N N . LEU A 1 656 ? 12.550 10.593 -16.154 1.00 97.50 656 LEU A N 1
ATOM 4922 C CA . LEU A 1 656 ? 11.861 9.304 -16.314 1.00 97.50 656 LEU A CA 1
ATOM 4923 C C . LEU A 1 656 ? 12.477 8.470 -17.453 1.00 97.50 656 LEU A C 1
ATOM 4925 O O . LEU A 1 656 ? 12.865 7.326 -17.226 1.00 97.50 656 LEU A O 1
ATOM 4929 N N . VAL A 1 657 ? 12.646 9.054 -18.647 1.00 96.69 657 VAL A N 1
ATOM 4930 C CA . VAL A 1 657 ? 13.299 8.403 -19.801 1.00 96.69 657 VAL A CA 1
ATOM 4931 C C . VAL A 1 657 ? 14.730 7.978 -19.450 1.00 96.69 657 VAL A C 1
ATOM 4933 O O . VAL A 1 657 ? 15.095 6.815 -19.628 1.00 96.69 657 VAL A O 1
ATOM 4936 N N . SER A 1 658 ? 15.525 8.886 -18.871 1.00 94.69 658 SER A N 1
ATOM 4937 C CA . SER A 1 658 ? 16.905 8.599 -18.461 1.00 94.69 658 SER A CA 1
ATOM 4938 C C . SER A 1 658 ? 16.996 7.467 -17.432 1.00 94.69 658 SER A C 1
ATOM 4940 O O . SER A 1 658 ? 17.936 6.675 -17.494 1.00 94.69 658 SER A O 1
ATOM 4942 N N . LEU A 1 659 ? 16.049 7.366 -16.492 1.00 94.94 659 LEU A N 1
ATOM 4943 C CA . LEU A 1 659 ? 16.001 6.280 -15.509 1.00 94.94 659 LEU A CA 1
ATOM 4944 C C . LEU A 1 659 ? 15.727 4.935 -16.190 1.00 94.94 659 LEU A C 1
ATOM 4946 O O . LEU A 1 659 ? 16.442 3.970 -15.914 1.00 94.94 659 LEU A O 1
ATOM 4950 N N . VAL A 1 660 ? 14.754 4.873 -17.109 1.00 94.31 660 VAL A N 1
ATOM 4951 C CA . VAL A 1 660 ? 14.452 3.656 -17.886 1.00 94.31 660 VAL A CA 1
ATOM 4952 C C . VAL A 1 660 ? 15.690 3.194 -18.662 1.00 94.31 660 VAL A C 1
ATOM 4954 O O . VAL A 1 660 ? 16.110 2.043 -18.525 1.00 94.31 660 VAL A O 1
ATOM 4957 N N . GLN A 1 661 ? 16.336 4.108 -19.391 1.00 92.62 661 GLN A N 1
ATOM 4958 C CA . GLN A 1 661 ? 17.549 3.834 -20.168 1.00 92.62 661 GLN A CA 1
ATOM 4959 C C . GLN A 1 661 ? 18.726 3.388 -19.273 1.00 92.62 661 GLN A C 1
ATOM 4961 O O . GLN A 1 661 ? 19.422 2.419 -19.590 1.00 92.62 661 GLN A O 1
ATOM 4966 N N . ALA A 1 662 ? 18.931 4.024 -18.113 1.00 90.75 662 ALA A N 1
ATOM 4967 C CA . ALA A 1 662 ? 19.977 3.648 -17.158 1.00 90.75 662 ALA A CA 1
ATOM 4968 C C . ALA A 1 662 ? 19.729 2.274 -16.507 1.00 90.75 662 ALA A C 1
ATOM 4970 O O . ALA A 1 662 ? 20.669 1.489 -16.349 1.00 90.75 662 ALA A O 1
ATOM 4971 N N . ALA A 1 663 ? 18.479 1.955 -16.160 1.00 88.25 663 ALA A N 1
ATOM 4972 C CA . ALA A 1 663 ? 18.094 0.656 -15.610 1.00 88.25 663 ALA A CA 1
ATOM 4973 C C . ALA A 1 663 ? 18.244 -0.473 -16.649 1.00 88.25 663 ALA A C 1
ATOM 4975 O O . ALA A 1 663 ? 18.754 -1.549 -16.320 1.00 88.25 663 ALA A O 1
ATOM 4976 N N . ALA A 1 664 ? 17.876 -0.216 -17.909 1.00 86.31 664 ALA A N 1
ATOM 4977 C CA . ALA A 1 664 ? 18.089 -1.136 -19.025 1.00 86.31 664 ALA A CA 1
ATOM 4978 C C . ALA A 1 664 ? 19.586 -1.424 -19.252 1.00 86.31 664 ALA A C 1
ATOM 4980 O O . ALA A 1 664 ? 20.006 -2.585 -19.258 1.00 86.31 664 ALA A O 1
ATOM 4981 N N . ALA A 1 665 ? 20.417 -0.378 -19.323 1.00 84.38 665 ALA A N 1
ATOM 4982 C CA . ALA A 1 665 ? 21.867 -0.510 -19.478 1.00 84.38 665 ALA A CA 1
ATOM 4983 C C . ALA A 1 665 ? 22.529 -1.262 -18.305 1.00 84.38 665 ALA A C 1
ATOM 4985 O O . ALA A 1 665 ? 23.444 -2.063 -18.512 1.00 84.38 665 ALA A O 1
ATOM 4986 N N . ALA A 1 666 ? 22.056 -1.050 -17.071 1.00 79.88 666 ALA A N 1
ATOM 4987 C CA . ALA A 1 666 ? 22.544 -1.771 -15.896 1.00 79.88 666 ALA A CA 1
ATOM 4988 C C . ALA A 1 666 ? 22.180 -3.270 -15.922 1.00 79.88 666 ALA A C 1
ATOM 4990 O O . ALA A 1 666 ? 22.971 -4.095 -15.461 1.00 79.88 666 ALA A O 1
ATOM 4991 N N . ARG A 1 667 ? 21.031 -3.646 -16.507 1.00 72.06 667 ARG A N 1
ATOM 4992 C CA . ARG A 1 667 ? 20.633 -5.053 -16.704 1.00 72.06 667 ARG A CA 1
ATOM 4993 C C . ARG A 1 667 ? 21.534 -5.778 -17.709 1.00 72.06 667 ARG A C 1
ATOM 4995 O O . ARG A 1 667 ? 21.862 -6.935 -17.472 1.00 72.06 667 ARG A O 1
ATOM 5002 N N . GLN A 1 668 ? 21.940 -5.115 -18.793 1.00 67.75 668 GLN A N 1
ATOM 5003 C CA . GLN A 1 668 ? 22.744 -5.720 -19.869 1.00 67.75 668 GLN A CA 1
ATOM 5004 C C . GLN A 1 668 ? 24.203 -6.015 -19.471 1.00 67.75 668 GLN A C 1
ATOM 5006 O O . GLN A 1 668 ? 24.830 -6.891 -20.057 1.00 67.75 668 GLN A O 1
ATOM 5011 N N . GLN A 1 669 ? 24.751 -5.298 -18.483 1.00 64.31 669 GLN A N 1
ATOM 5012 C CA . GLN A 1 669 ? 26.166 -5.406 -18.086 1.00 64.31 669 GLN A CA 1
ATOM 5013 C C . GLN A 1 669 ? 26.413 -6.360 -16.903 1.00 64.31 669 GLN A C 1
ATOM 5015 O O . GLN A 1 669 ? 27.558 -6.696 -16.605 1.00 64.31 669 GLN A O 1
ATOM 5020 N N . GLY A 1 670 ? 25.359 -6.813 -16.220 1.00 55.50 670 GLY A N 1
ATOM 5021 C CA . GLY A 1 670 ? 25.472 -7.809 -15.157 1.00 55.50 670 GLY A CA 1
ATOM 5022 C C . GLY A 1 670 ? 25.607 -9.224 -15.721 1.00 55.50 670 GLY A C 1
ATOM 5023 O O . GLY A 1 670 ? 24.768 -9.652 -16.511 1.00 55.50 670 GLY A O 1
ATOM 5024 N N . ALA A 1 671 ? 26.616 -9.978 -15.269 1.00 48.97 671 ALA A N 1
ATOM 5025 C CA . ALA A 1 671 ? 26.733 -11.407 -15.573 1.00 48.97 671 ALA A CA 1
ATOM 5026 C C . ALA A 1 671 ? 25.415 -12.142 -15.267 1.00 48.97 671 ALA A C 1
ATOM 5028 O O . ALA A 1 671 ? 24.766 -11.837 -14.262 1.00 48.97 671 ALA A O 1
ATOM 5029 N N . ALA A 1 672 ? 25.041 -13.092 -16.136 1.00 45.31 672 ALA A N 1
ATOM 5030 C CA . ALA A 1 672 ? 23.726 -13.734 -16.185 1.00 45.31 672 ALA A CA 1
ATOM 5031 C C . ALA A 1 672 ? 23.152 -14.041 -14.790 1.00 45.31 672 ALA A C 1
ATOM 5033 O O . ALA A 1 672 ? 23.524 -15.012 -14.125 1.00 45.31 672 ALA A O 1
ATOM 5034 N N . ARG A 1 673 ? 22.232 -13.182 -14.334 1.00 52.31 673 ARG A N 1
ATOM 5035 C CA . ARG A 1 673 ? 21.537 -13.365 -13.061 1.00 52.31 673 ARG A CA 1
ATOM 5036 C C . ARG A 1 673 ? 20.672 -14.612 -13.172 1.00 52.31 673 ARG A C 1
ATOM 5038 O O . ARG A 1 673 ? 19.812 -14.680 -14.045 1.00 52.31 673 ARG A O 1
ATOM 5045 N N . ALA A 1 674 ? 20.875 -15.563 -12.262 1.00 42.28 674 ALA A N 1
ATOM 5046 C CA . ALA A 1 674 ? 20.000 -16.723 -12.154 1.00 42.28 674 ALA A CA 1
ATOM 5047 C C . ALA A 1 674 ? 18.532 -16.256 -12.021 1.00 42.28 674 ALA A C 1
ATOM 5049 O O . ALA A 1 674 ? 18.260 -15.412 -11.152 1.00 42.28 674 ALA A O 1
ATOM 5050 N N . PRO A 1 675 ? 17.602 -16.788 -12.839 1.00 39.22 675 PRO A N 1
ATOM 5051 C CA . PRO A 1 675 ? 16.169 -16.592 -12.646 1.00 39.22 675 PRO A CA 1
ATOM 5052 C C . PRO A 1 675 ? 15.747 -16.892 -11.196 1.00 39.22 675 PRO A C 1
ATOM 5054 O O . PRO A 1 675 ? 16.424 -17.619 -10.467 1.00 39.22 675 PRO A O 1
ATOM 5057 N N . GLY A 1 676 ? 14.661 -16.274 -10.735 1.00 41.00 676 GLY A N 1
ATOM 5058 C CA . GLY A 1 676 ? 14.068 -16.572 -9.424 1.00 41.00 676 GLY A CA 1
ATOM 5059 C C . GLY A 1 676 ? 14.684 -15.923 -8.189 1.00 41.00 676 GLY A C 1
ATOM 5060 O O . GLY A 1 676 ? 13.954 -15.660 -7.232 1.00 41.00 676 GLY A O 1
ATOM 5061 N N . LYS A 1 677 ? 15.969 -15.539 -8.195 1.00 42.94 677 LYS A N 1
ATOM 5062 C CA . LYS A 1 677 ? 16.644 -14.929 -7.021 1.00 42.94 677 LYS A CA 1
ATOM 5063 C C . LYS A 1 677 ? 16.200 -13.489 -6.677 1.00 42.94 677 LYS A C 1
ATOM 5065 O O . LYS A 1 677 ? 16.917 -12.756 -6.002 1.00 42.94 677 LYS A O 1
ATOM 5070 N N . GLY A 1 678 ? 15.008 -13.067 -7.101 1.00 40.59 678 GLY A N 1
ATOM 5071 C CA . GLY A 1 678 ? 14.381 -11.778 -6.773 1.00 40.59 678 GLY A CA 1
ATOM 5072 C C . GLY A 1 678 ? 13.794 -11.717 -5.357 1.00 40.59 678 GLY A C 1
ATOM 5073 O O . GLY A 1 678 ? 12.645 -11.312 -5.197 1.00 40.59 678 GLY A O 1
ATOM 5074 N N . GLY A 1 679 ? 14.544 -12.187 -4.357 1.00 41.34 679 GLY A N 1
ATOM 5075 C CA . GLY A 1 679 ? 14.114 -12.268 -2.955 1.00 41.34 679 GLY A CA 1
ATOM 5076 C C . GLY A 1 679 ? 14.989 -11.499 -1.961 1.00 41.34 679 GLY A C 1
ATOM 5077 O O . GLY A 1 679 ? 14.539 -11.248 -0.848 1.00 41.34 679 GLY A O 1
ATOM 5078 N N . THR A 1 680 ? 16.210 -11.103 -2.330 1.00 40.16 680 THR A N 1
ATOM 5079 C CA . THR A 1 680 ? 17.102 -10.371 -1.418 1.00 40.16 680 THR A CA 1
ATOM 5080 C C . THR A 1 680 ? 16.614 -8.930 -1.221 1.00 40.16 680 THR A C 1
ATOM 5082 O O . THR A 1 680 ? 16.385 -8.240 -2.219 1.00 40.16 680 THR A O 1
ATOM 5085 N N . PRO A 1 681 ? 16.491 -8.436 0.024 1.00 47.81 681 PRO A N 1
ATOM 5086 C CA . PRO A 1 681 ? 16.372 -7.008 0.302 1.00 47.81 681 PRO A CA 1
ATOM 5087 C C . PRO A 1 681 ? 17.558 -6.214 -0.252 1.00 47.81 681 PRO A C 1
ATOM 5089 O O . PRO A 1 681 ? 18.697 -6.656 -0.129 1.00 47.81 681 PRO A O 1
ATOM 5092 N N . GLY A 1 682 ? 17.311 -5.042 -0.841 1.00 55.00 682 GLY A N 1
ATOM 5093 C CA . GLY A 1 682 ? 18.377 -4.167 -1.332 1.00 55.00 682 GLY A CA 1
ATOM 5094 C C . GLY A 1 682 ? 17.919 -3.172 -2.396 1.00 55.00 682 GLY A C 1
ATOM 5095 O O . GLY A 1 682 ? 16.790 -3.237 -2.891 1.00 55.00 682 GLY A O 1
ATOM 5096 N N . ALA A 1 683 ? 18.825 -2.266 -2.769 1.00 62.66 683 ALA A N 1
ATOM 5097 C CA . ALA A 1 683 ? 18.540 -1.155 -3.677 1.00 62.66 683 ALA A CA 1
ATOM 5098 C C . ALA A 1 683 ? 18.088 -1.597 -5.085 1.00 62.66 683 ALA A C 1
ATOM 5100 O O . ALA A 1 683 ? 17.327 -0.896 -5.751 1.00 62.66 683 ALA A O 1
ATOM 5101 N N . ASP A 1 684 ? 18.484 -2.803 -5.501 1.00 71.00 684 ASP A N 1
ATOM 5102 C CA . ASP A 1 684 ? 18.089 -3.443 -6.758 1.00 71.00 684 ASP A CA 1
ATOM 5103 C C . ASP A 1 684 ? 16.563 -3.574 -6.919 1.00 71.00 684 ASP A C 1
ATOM 5105 O O . ASP A 1 684 ? 16.047 -3.363 -8.014 1.00 71.00 684 ASP A O 1
ATOM 5109 N N . ASN A 1 685 ? 15.819 -3.865 -5.844 1.00 73.81 685 ASN A N 1
ATOM 5110 C CA . ASN A 1 685 ? 14.353 -3.932 -5.915 1.00 73.81 685 ASN A CA 1
ATOM 5111 C C . ASN A 1 685 ? 13.743 -2.535 -6.082 1.00 73.81 685 ASN A C 1
ATOM 5113 O O . ASN A 1 685 ? 12.763 -2.378 -6.808 1.00 73.81 685 ASN A O 1
ATOM 5117 N N . GLY A 1 686 ? 14.364 -1.518 -5.477 1.00 78.56 686 GLY A N 1
ATOM 5118 C CA . GLY A 1 686 ? 13.978 -0.118 -5.640 1.00 78.56 686 GLY A CA 1
ATOM 5119 C C . GLY A 1 686 ? 14.124 0.327 -7.091 1.00 78.56 686 GLY A C 1
ATOM 5120 O O . GLY A 1 686 ? 13.173 0.835 -7.674 1.00 78.56 686 GLY A O 1
ATOM 5121 N N . LEU A 1 687 ? 15.265 0.013 -7.715 1.00 85.69 687 LEU A N 1
ATOM 5122 C CA . LEU A 1 687 ? 15.509 0.269 -9.137 1.00 85.69 687 LEU A CA 1
ATOM 5123 C C . LEU A 1 687 ? 14.518 -0.473 -10.055 1.00 85.69 687 LEU A C 1
ATOM 5125 O O . LEU A 1 687 ? 14.012 0.117 -11.007 1.00 85.69 687 LEU A O 1
ATOM 5129 N N . ARG A 1 688 ? 14.199 -1.746 -9.770 1.00 84.12 688 ARG A N 1
ATOM 5130 C CA . ARG A 1 688 ? 13.210 -2.52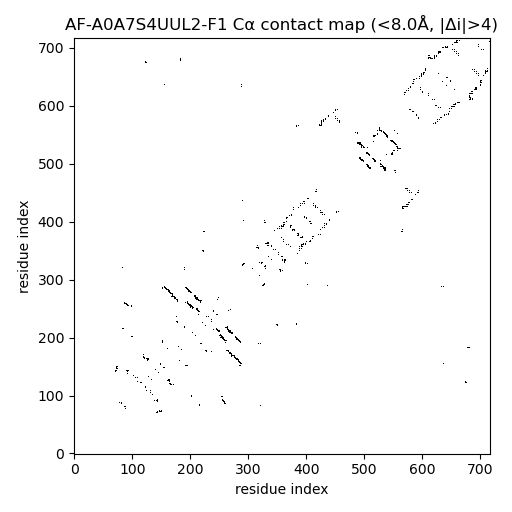6 -10.548 1.00 84.12 688 ARG A CA 1
ATOM 5131 C C . ARG A 1 688 ? 11.809 -1.916 -10.495 1.00 84.12 688 ARG A C 1
ATOM 5133 O O . ARG A 1 688 ? 11.139 -1.856 -11.521 1.00 84.12 688 ARG A O 1
ATOM 5140 N N . TYR A 1 689 ? 11.359 -1.484 -9.317 1.00 87.00 689 TYR A N 1
ATOM 5141 C CA . TYR A 1 689 ? 10.053 -0.840 -9.175 1.00 87.00 689 TYR A CA 1
ATOM 5142 C C . TYR A 1 689 ? 10.063 0.573 -9.776 1.00 87.00 689 TYR A C 1
ATOM 5144 O O . TYR A 1 689 ? 9.127 0.926 -10.486 1.00 87.00 689 TYR A O 1
ATOM 5152 N N . ALA A 1 690 ? 11.144 1.341 -9.600 1.00 91.56 690 ALA A N 1
ATOM 5153 C CA . ALA A 1 690 ? 11.301 2.665 -10.202 1.00 91.56 690 ALA A CA 1
ATOM 5154 C C . ALA A 1 690 ? 11.283 2.633 -11.741 1.00 91.56 690 ALA A C 1
ATOM 5156 O O . ALA A 1 690 ? 10.662 3.499 -12.355 1.00 91.56 690 ALA A O 1
ATOM 5157 N N . LEU A 1 691 ? 11.892 1.616 -12.364 1.00 92.38 691 LEU A N 1
ATOM 5158 C CA . LEU A 1 691 ? 11.797 1.354 -13.805 1.00 92.38 691 LEU A CA 1
ATOM 5159 C C . LEU A 1 691 ? 10.332 1.208 -14.249 1.00 92.38 691 LEU A C 1
ATOM 5161 O O . LEU A 1 691 ? 9.884 1.920 -15.145 1.00 92.38 691 LEU A O 1
ATOM 5165 N N . ALA A 1 692 ? 9.575 0.325 -13.594 1.00 91.44 692 ALA A N 1
ATOM 5166 C CA . ALA A 1 692 ? 8.178 0.077 -13.944 1.00 91.44 692 ALA A CA 1
ATOM 5167 C C . ALA A 1 692 ? 7.284 1.307 -13.704 1.00 91.44 692 ALA A C 1
ATOM 5169 O O . ALA A 1 692 ? 6.467 1.644 -14.556 1.00 91.44 692 ALA A O 1
ATOM 5170 N N . TYR A 1 693 ? 7.475 2.026 -12.592 1.00 94.88 693 TYR A N 1
ATOM 5171 C CA . TYR A 1 693 ? 6.745 3.267 -12.317 1.00 94.88 693 TYR A CA 1
ATOM 5172 C C . TYR A 1 693 ? 7.126 4.407 -13.267 1.00 94.88 693 TYR A C 1
ATOM 5174 O O . TYR A 1 693 ? 6.281 5.241 -13.574 1.00 94.88 693 TYR A O 1
ATOM 5182 N N . SER A 1 694 ? 8.354 4.435 -13.792 1.00 96.50 694 SER A N 1
ATOM 5183 C CA . SER A 1 694 ? 8.735 5.432 -14.798 1.00 96.50 694 SER A CA 1
ATOM 5184 C C . SER A 1 694 ? 8.024 5.194 -16.131 1.00 96.50 694 SER A C 1
ATOM 5186 O O . SER A 1 694 ? 7.521 6.146 -16.724 1.00 96.50 694 SER A O 1
ATOM 5188 N N . ILE A 1 695 ? 7.905 3.932 -16.561 1.00 95.94 695 ILE A N 1
ATOM 5189 C CA . ILE A 1 695 ? 7.122 3.549 -17.748 1.00 95.94 695 ILE A CA 1
ATOM 5190 C C . ILE A 1 695 ? 5.633 3.869 -17.532 1.00 95.94 695 ILE A C 1
ATOM 5192 O O . ILE A 1 695 ? 5.024 4.518 -18.378 1.00 95.94 695 ILE A O 1
ATOM 5196 N N . GLU A 1 696 ? 5.068 3.509 -16.376 1.00 95.62 696 GLU A N 1
ATOM 5197 C CA . GLU A 1 696 ? 3.676 3.813 -16.008 1.00 95.62 696 GLU A CA 1
ATOM 5198 C C . GLU A 1 696 ? 3.390 5.329 -16.018 1.00 95.62 696 GLU A C 1
ATOM 5200 O O . GLU A 1 696 ? 2.362 5.770 -16.532 1.00 95.62 696 GLU A O 1
ATOM 5205 N N . ALA A 1 697 ? 4.303 6.155 -15.491 1.00 96.50 697 ALA A N 1
ATOM 5206 C CA . ALA A 1 697 ? 4.160 7.612 -15.493 1.00 96.50 697 ALA A CA 1
ATOM 5207 C C . ALA A 1 697 ? 4.195 8.192 -16.918 1.00 96.50 697 ALA A C 1
ATOM 5209 O O . ALA A 1 697 ? 3.372 9.044 -17.252 1.00 96.50 697 ALA A O 1
ATOM 5210 N N . LEU A 1 698 ? 5.099 7.705 -17.777 1.00 96.94 698 LEU A N 1
ATOM 5211 C CA . LEU A 1 698 ? 5.145 8.089 -19.191 1.00 96.94 698 LEU A CA 1
ATOM 5212 C C . LEU A 1 698 ? 3.855 7.670 -19.915 1.00 96.94 698 LEU A C 1
ATOM 5214 O O . LEU A 1 698 ? 3.227 8.502 -20.565 1.00 96.94 698 LEU A O 1
ATOM 5218 N N . GLN A 1 699 ? 3.385 6.437 -19.724 1.00 95.62 699 GLN A N 1
ATOM 5219 C CA . GLN A 1 699 ? 2.145 5.943 -20.329 1.00 95.62 699 GLN A CA 1
ATOM 5220 C C . GLN A 1 699 ? 0.915 6.766 -19.909 1.00 95.62 699 GLN A C 1
ATOM 5222 O O . GLN A 1 699 ? 0.093 7.122 -20.753 1.00 95.62 699 GLN A O 1
ATOM 5227 N N . ARG A 1 700 ? 0.799 7.129 -18.625 1.00 95.06 700 ARG A N 1
ATOM 5228 C CA . ARG A 1 700 ? -0.314 7.956 -18.117 1.00 95.06 700 ARG A CA 1
ATOM 5229 C C . ARG A 1 700 ? -0.280 9.408 -18.591 1.00 95.06 700 ARG A C 1
ATOM 5231 O O . ARG A 1 700 ? -1.333 10.040 -18.632 1.00 95.06 700 ARG A O 1
ATOM 5238 N N . SER A 1 701 ? 0.892 9.934 -18.950 1.00 95.69 701 SER A N 1
ATOM 5239 C CA . SER A 1 701 ? 1.025 11.307 -19.458 1.00 95.69 701 SER A CA 1
ATOM 5240 C C . SER A 1 701 ? 0.398 11.499 -20.842 1.00 95.69 701 SER A C 1
ATOM 5242 O O . SER A 1 701 ? -0.060 12.593 -21.165 1.00 95.69 701 SER A O 1
ATOM 5244 N N . GLY A 1 702 ? 0.364 10.440 -21.660 1.00 95.38 702 GLY A N 1
ATOM 5245 C CA . GLY A 1 702 ? 0.027 10.526 -23.081 1.00 95.38 702 GLY A CA 1
ATOM 5246 C C . GLY A 1 702 ? 1.154 11.061 -23.979 1.00 95.38 702 GLY A C 1
ATOM 5247 O O . GLY A 1 702 ? 0.923 11.224 -25.173 1.00 95.38 702 GLY A O 1
ATOM 5248 N N . ASP A 1 703 ? 2.357 11.313 -23.448 1.00 95.88 703 ASP A N 1
ATOM 5249 C CA . ASP A 1 703 ? 3.559 11.661 -24.223 1.00 95.88 703 ASP A CA 1
ATOM 5250 C C . ASP A 1 703 ? 4.127 10.397 -24.900 1.00 95.88 703 ASP A C 1
ATOM 5252 O O . ASP A 1 703 ? 5.103 9.796 -24.445 1.00 95.88 703 ASP A O 1
ATOM 5256 N N . GLU A 1 704 ? 3.468 9.955 -25.978 1.00 95.00 704 GLU A N 1
ATOM 5257 C CA . GLU A 1 704 ? 3.844 8.756 -26.744 1.00 95.00 704 GLU A CA 1
ATOM 5258 C C . GLU A 1 704 ? 5.299 8.818 -27.232 1.00 95.00 704 GLU A C 1
ATOM 5260 O O . GLU A 1 704 ? 6.007 7.814 -27.200 1.00 95.00 704 GLU A O 1
ATOM 5265 N N . CYS A 1 705 ? 5.786 10.007 -27.604 1.00 95.62 705 CYS A N 1
ATOM 5266 C CA . CYS A 1 705 ? 7.178 10.221 -27.994 1.00 95.62 705 CYS A CA 1
ATOM 5267 C C . CYS A 1 705 ? 8.152 9.881 -26.856 1.00 95.62 705 CYS A C 1
ATOM 5269 O O . CYS A 1 705 ? 9.111 9.142 -27.077 1.00 95.62 705 CYS A O 1
ATOM 5271 N N . ALA A 1 706 ? 7.909 10.385 -25.641 1.00 96.19 706 ALA A N 1
ATOM 5272 C CA . ALA A 1 706 ? 8.755 10.086 -24.487 1.00 96.19 706 ALA A CA 1
ATOM 5273 C C . ALA A 1 706 ? 8.635 8.618 -24.033 1.00 96.19 706 ALA A C 1
ATOM 5275 O O . ALA A 1 706 ? 9.629 8.026 -23.611 1.00 96.19 706 ALA A O 1
ATOM 5276 N N . LEU A 1 707 ? 7.451 8.005 -24.153 1.00 96.25 707 LEU A N 1
ATOM 5277 C CA . LEU A 1 707 ? 7.273 6.574 -23.889 1.00 96.25 707 LEU A CA 1
ATOM 5278 C C . LEU A 1 707 ? 8.096 5.716 -24.864 1.00 96.25 707 LEU A C 1
ATOM 5280 O O . LEU A 1 707 ? 8.834 4.838 -24.423 1.00 96.25 707 LEU A O 1
ATOM 5284 N N . MET A 1 708 ? 8.023 5.989 -26.170 1.00 95.69 708 MET A N 1
ATOM 5285 C CA . MET A 1 708 ? 8.771 5.233 -27.181 1.00 95.69 708 MET A CA 1
ATOM 5286 C C . MET A 1 708 ? 10.291 5.455 -27.088 1.00 95.69 708 MET A C 1
ATOM 5288 O O . MET A 1 708 ? 11.051 4.509 -27.283 1.00 95.69 708 MET A O 1
ATOM 5292 N N . ASP A 1 709 ? 10.751 6.659 -26.727 1.00 95.75 709 ASP A N 1
ATOM 5293 C CA . ASP A 1 709 ? 12.170 6.937 -26.439 1.00 95.75 709 ASP A CA 1
ATOM 5294 C C . ASP A 1 709 ? 12.675 6.113 -25.236 1.00 95.75 709 ASP A C 1
ATOM 5296 O O . ASP A 1 709 ? 13.729 5.474 -25.300 1.00 95.75 709 ASP A O 1
ATOM 5300 N N . ALA A 1 710 ? 11.882 6.022 -24.162 1.00 94.69 710 ALA A N 1
ATOM 5301 C CA . ALA A 1 710 ? 12.199 5.172 -23.015 1.00 94.69 710 ALA A CA 1
ATOM 5302 C C . ALA A 1 710 ? 12.232 3.674 -23.377 1.00 94.69 710 ALA A C 1
ATOM 5304 O O . ALA A 1 710 ? 13.174 2.971 -23.002 1.00 94.69 710 ALA A O 1
ATOM 5305 N N . LEU A 1 711 ? 11.233 3.187 -24.122 1.00 93.50 711 LEU A N 1
ATOM 5306 C CA . LEU A 1 711 ? 11.139 1.784 -24.543 1.00 93.50 711 LEU A CA 1
ATOM 5307 C C . LEU A 1 711 ? 12.202 1.390 -25.580 1.00 93.50 711 LEU A C 1
ATOM 5309 O O . LEU A 1 711 ? 12.577 0.224 -25.637 1.00 93.50 711 LEU A O 1
ATOM 5313 N N . SER A 1 712 ? 12.787 2.336 -26.323 1.00 93.25 712 SER A N 1
ATOM 5314 C CA . SER A 1 712 ? 13.865 2.047 -27.288 1.00 93.25 712 SER A CA 1
ATOM 5315 C C . SER A 1 712 ? 15.102 1.361 -26.674 1.00 93.25 712 SER A C 1
ATOM 5317 O O . SER A 1 712 ? 15.836 0.660 -27.372 1.00 93.25 712 SER A O 1
ATOM 5319 N N . ALA A 1 713 ? 15.320 1.508 -25.360 1.00 86.44 713 ALA A N 1
ATOM 5320 C CA . ALA A 1 713 ? 16.377 0.822 -24.611 1.00 86.44 713 ALA A CA 1
ATOM 5321 C C . ALA A 1 713 ? 16.004 -0.605 -24.149 1.00 86.44 713 ALA A C 1
ATOM 5323 O O . ALA A 1 713 ? 16.846 -1.316 -23.592 1.00 86.44 713 ALA A O 1
ATOM 5324 N N . LEU A 1 714 ? 14.759 -1.028 -24.371 1.00 85.25 714 LEU A N 1
ATOM 5325 C CA . LEU A 1 714 ? 14.185 -2.323 -24.008 1.00 85.25 714 LEU A CA 1
ATOM 5326 C C . LEU A 1 714 ? 13.595 -2.999 -25.264 1.00 85.25 714 LEU A C 1
ATOM 5328 O O . LEU A 1 714 ? 12.389 -3.170 -25.338 1.00 85.25 714 LEU A O 1
ATOM 5332 N N . PRO A 1 715 ? 14.413 -3.415 -26.252 1.00 72.25 715 PRO A N 1
ATOM 5333 C CA . PRO A 1 715 ? 13.932 -3.876 -27.565 1.00 72.25 715 PRO A CA 1
ATOM 5334 C C . PRO A 1 715 ? 13.081 -5.162 -27.551 1.00 72.25 715 PRO A C 1
ATOM 5336 O O . PRO A 1 715 ? 12.546 -5.539 -28.591 1.00 72.25 715 PRO A O 1
ATOM 5339 N N . ASP A 1 716 ? 12.974 -5.831 -26.400 1.00 68.69 716 ASP A N 1
ATOM 5340 C CA . ASP A 1 716 ? 12.135 -7.015 -26.169 1.00 68.69 716 ASP A CA 1
ATOM 5341 C C . ASP A 1 716 ? 10.760 -6.666 -25.535 1.00 68.69 716 ASP A C 1
ATOM 5343 O O . ASP A 1 716 ? 10.039 -7.576 -25.116 1.00 68.69 716 ASP A O 1
ATOM 5347 N N . VAL A 1 717 ? 10.432 -5.370 -25.386 1.00 63.22 717 VAL A N 1
ATOM 5348 C CA . VAL A 1 717 ? 9.232 -4.814 -24.718 1.00 63.22 717 VAL A CA 1
ATOM 5349 C C . VAL A 1 717 ? 8.486 -3.864 -25.654 1.00 63.22 717 VAL A C 1
ATOM 5351 O O . VAL A 1 717 ? 7.251 -4.030 -25.744 1.00 63.22 717 VAL A O 1
#

Radius of gyration: 29.1 Å; Cα contacts (8 Å, |Δi|>4): 1311; chains: 1; bounding box: 71×92×92 Å